Protein AF-A0AAV7SJP1-F1 (afdb_monomer)

pLDDT: mean 71.43, std 23.19, range [24.27, 97.25]

Radius of gyration: 28.04 Å; Cα contacts (8 Å, |Δi|>4): 305; chains: 1; bounding box: 81×83×85 Å

Sequence (397 aa):
MGLTAELQFLFINEAGHFSQYRSAHERLCFTGKPVKRLQSFDGLTQQQILTRVEWFVAEMKKHDVIDEKANMDCQSIALRNVDHVLKFLWKLIEHDIWFTWESSCQLQDTDADVVCSVPFQWTPEVKPTLKENAPAPRSALSMMASLEELENLSSPLSSVTLPTETQPSNLNDLHPFPGHELSKTYNKKIPKGGWRCYPSSEKCIIDLINGLLKVSCKDQKLKVKTLQDLMDSCVMCSVVNAFLPKTFPLEVLLNDRWTINMALKTLEALLRVSTSFSSDDLVKAEPQALCAYVCFIFMAGYKYKQSRTVAESMKKLHLEIEEITFRLKTFSSEKLDTNQFAEKNSLQQRLMEVVNGKNANTWQAVIKREFRSFRRNASCLTVCRQREQTLTQSSAG

Nearest PDB structures (foldseek):
  1wdz-assembly1_A  TM=2.301E-01  e=2.228E+00  Homo sapiens
  5c5b-assembly2_D  TM=3.553E-01  e=8.382E+00  Homo sapiens
  2z0o-assembly1_A-2  TM=2.801E-01  e=5.887E+00  Homo sapiens

Mean predicted aligned error: 14.32 Å

Foldseek 3Di:
DVLLVVVCCVVVVVLQPVAPDPDDAQDPLQALDRPPLSHHPPPDDLVSLLVNLVVVVVVCCVLVLDPPPDDQDSSCVSVVPSVSVVVVVLSNLQLLLLLLLLCLLQLLDPDLCSLQVDQLGFHDPPPPPPPPPDPPPPPPVVVVVPPVPPPDDDDDDDDDDDPPDDDDDDPPPSDSGVCNVVSCVRDVVDDPPPDVPDDGLQVSLQSSLCSLLVSQPVPDPDHDPGLLCLLFLLSLVSLLCSLVPPPDDSVPDDSDQVSSQVSVVSLCVLLLADDPDGSVCSVVPDSSSSSSVSSVSSSSSSLSSSLVSLVVVVVVLVVLLVVLVVLLVVDDPPDDDPVRVVVNVVSVVVNCCSVVPPSVVSSVVSNVVSVVVSVVVSVVNVVSVVVVVVVVVVVVD

Solvent-accessible surface area (backbone atoms only — not comparable to full-atom values): 23793 Å² total; per-residue (Å²): 131,60,69,64,52,54,56,45,46,56,54,54,48,53,70,54,53,71,64,76,70,93,84,71,80,61,48,44,62,85,70,44,46,59,50,86,79,71,66,64,73,77,94,58,53,72,67,58,44,26,55,42,42,45,52,49,53,50,54,36,27,76,68,66,57,35,61,77,83,58,87,72,62,37,62,46,37,54,70,62,35,62,69,52,42,50,56,54,52,46,44,55,46,45,48,53,37,52,52,51,44,48,47,34,53,36,56,62,46,88,51,64,67,57,31,54,72,56,76,92,53,77,45,45,80,71,73,78,74,74,76,70,78,73,77,73,86,76,60,84,78,67,75,71,76,73,72,81,76,75,83,80,82,85,87,83,89,83,81,94,72,80,88,73,78,80,74,83,82,67,92,83,72,75,66,93,46,67,60,45,77,62,31,46,75,58,24,78,81,65,54,90,73,52,77,88,53,55,75,57,55,63,58,38,48,42,50,49,50,40,52,42,32,58,65,55,34,78,88,50,92,68,74,61,89,52,82,70,48,60,75,36,20,63,52,40,35,36,57,47,25,53,66,41,70,85,73,57,66,73,92,78,61,62,83,42,64,65,48,34,37,49,35,50,51,50,49,25,62,72,68,56,47,89,71,92,76,43,51,72,45,66,76,69,50,53,71,66,59,50,41,51,54,50,40,52,52,49,54,54,40,44,47,48,45,43,52,49,48,50,53,53,51,50,52,52,52,50,52,50,52,51,50,49,52,50,54,59,64,67,59,64,94,73,80,70,51,75,68,55,49,52,50,49,51,52,48,51,50,49,49,50,47,61,68,69,28,72,59,54,61,52,51,50,52,49,47,64,54,45,57,59,50,55,56,50,58,42,48,55,60,56,52,54,51,61,51,50,56,51,51,60,58,56,76,74,107

Structure (mmCIF, N/CA/C/O backbone):
data_AF-A0AAV7SJP1-F1
#
_entry.id   AF-A0AAV7SJP1-F1
#
loop_
_atom_site.group_PDB
_atom_site.id
_atom_site.type_symbol
_atom_site.label_atom_id
_atom_site.label_alt_id
_atom_site.label_comp_id
_atom_site.label_asym_id
_atom_site.label_entity_id
_atom_site.label_seq_id
_atom_site.pdbx_PDB_ins_code
_atom_site.Cartn_x
_atom_site.Cartn_y
_atom_site.Cartn_z
_atom_site.occupancy
_atom_site.B_iso_or_equiv
_atom_site.auth_seq_id
_atom_site.auth_comp_id
_atom_site.auth_asym_id
_atom_site.auth_atom_id
_atom_site.pdbx_PDB_model_num
ATOM 1 N N . MET A 1 1 ? 0.779 -9.659 -25.448 1.00 26.27 1 MET A N 1
ATOM 2 C CA . MET A 1 1 ? 1.439 -8.358 -25.700 1.00 26.27 1 MET A CA 1
ATOM 3 C C . MET A 1 1 ? 0.519 -7.145 -25.452 1.00 26.27 1 MET A C 1
ATOM 5 O O . MET A 1 1 ? 0.862 -6.064 -25.899 1.00 26.27 1 MET A O 1
ATOM 9 N N . GLY A 1 2 ? -0.619 -7.277 -24.743 1.00 24.27 2 GLY A N 1
ATOM 10 C CA . GLY A 1 2 ? -1.554 -6.158 -24.488 1.00 24.27 2 GLY A CA 1
ATOM 11 C C . GLY A 1 2 ? -1.365 -5.430 -23.144 1.00 24.27 2 GLY A C 1
ATOM 12 O O . GLY A 1 2 ? -1.507 -4.218 -23.086 1.00 24.27 2 GLY A O 1
ATOM 13 N N . LEU A 1 3 ? -0.946 -6.137 -22.085 1.00 28.81 3 LEU A N 1
ATOM 14 C CA . LEU A 1 3 ? -0.721 -5.574 -20.738 1.00 28.81 3 LEU A CA 1
ATOM 15 C C . LEU A 1 3 ? 0.413 -4.546 -20.665 1.00 28.81 3 LEU A C 1
ATOM 17 O O . LEU A 1 3 ? 0.334 -3.581 -19.910 1.00 28.81 3 LEU A O 1
ATOM 21 N N . THR A 1 4 ? 1.476 -4.750 -21.448 1.00 33.91 4 THR A N 1
ATOM 22 C CA . THR A 1 4 ? 2.575 -3.789 -21.559 1.00 33.91 4 THR A CA 1
ATOM 23 C C . THR A 1 4 ? 2.102 -2.505 -22.217 1.00 33.91 4 THR A C 1
ATOM 25 O O . THR A 1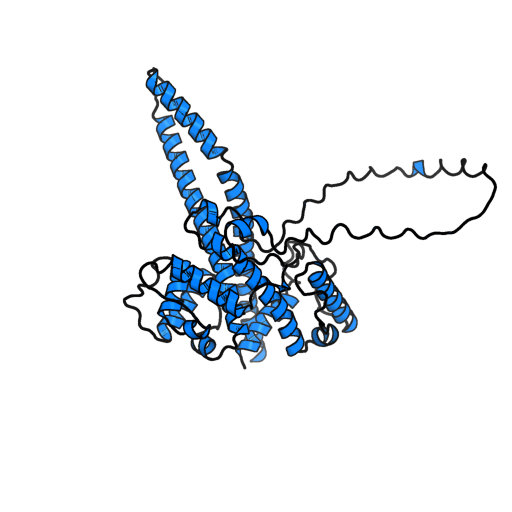 4 ? 2.509 -1.449 -21.762 1.00 33.91 4 THR A O 1
ATOM 28 N N . ALA A 1 5 ? 1.197 -2.575 -23.198 1.00 27.25 5 ALA A N 1
ATOM 29 C CA . ALA A 1 5 ? 0.640 -1.401 -23.857 1.00 27.25 5 ALA A CA 1
ATOM 30 C C . ALA A 1 5 ? -0.307 -0.613 -22.939 1.00 27.25 5 ALA A C 1
ATOM 32 O O . ALA A 1 5 ? -0.216 0.602 -22.940 1.00 27.25 5 ALA A O 1
ATOM 33 N N . GLU A 1 6 ? -1.143 -1.249 -22.110 1.00 30.42 6 GLU A N 1
ATOM 34 C CA . GLU A 1 6 ? -2.040 -0.541 -21.171 1.00 30.42 6 GLU A CA 1
ATOM 35 C C . GLU A 1 6 ? -1.302 0.062 -19.961 1.00 30.42 6 GLU A C 1
ATOM 37 O O . GLU A 1 6 ? -1.611 1.181 -19.554 1.00 30.42 6 GLU A O 1
ATOM 42 N N . LEU A 1 7 ? -0.274 -0.611 -19.425 1.00 33.22 7 LEU A N 1
ATOM 43 C CA . LEU A 1 7 ? 0.612 -0.024 -18.405 1.00 33.22 7 LEU A CA 1
ATOM 44 C C . LEU A 1 7 ? 1.520 1.068 -18.998 1.00 33.22 7 LEU A C 1
ATOM 46 O O . LEU A 1 7 ? 1.759 2.084 -18.346 1.00 33.22 7 LEU A O 1
ATOM 50 N N . GLN A 1 8 ? 1.967 0.908 -20.250 1.00 34.75 8 GLN A N 1
ATOM 51 C CA . GLN A 1 8 ? 2.615 1.975 -21.021 1.00 34.75 8 GLN A CA 1
ATOM 52 C C . GLN A 1 8 ? 1.649 3.130 -21.286 1.00 34.75 8 GLN A C 1
ATOM 54 O O . GLN A 1 8 ? 2.067 4.273 -21.191 1.00 34.75 8 GLN A O 1
ATOM 59 N N . PHE A 1 9 ? 0.368 2.884 -21.567 1.00 32.47 9 PHE A N 1
ATOM 60 C CA . PHE A 1 9 ? -0.613 3.935 -21.842 1.00 32.47 9 PHE A CA 1
ATOM 61 C C . PHE A 1 9 ? -0.965 4.702 -20.568 1.00 32.47 9 PHE A C 1
ATOM 63 O O . PHE A 1 9 ? -0.965 5.928 -20.595 1.00 32.47 9 PHE A O 1
ATOM 70 N N . LEU A 1 10 ? -1.162 4.015 -19.437 1.00 35.25 10 LEU A N 1
ATOM 71 C CA . LEU A 1 10 ? -1.384 4.656 -18.139 1.00 35.25 10 LEU A CA 1
ATOM 72 C C . LEU A 1 10 ? -0.184 5.517 -17.724 1.00 35.25 10 LEU A C 1
ATOM 74 O O . LEU A 1 10 ? -0.383 6.672 -17.379 1.00 35.25 10 LEU A O 1
ATOM 78 N N . PHE A 1 11 ? 1.060 5.042 -17.848 1.00 34.88 11 PHE A N 1
ATOM 79 C CA . PHE A 1 11 ? 2.228 5.827 -17.416 1.00 34.88 11 PHE A CA 1
ATOM 80 C C . PHE A 1 11 ? 2.730 6.861 -18.444 1.00 34.88 11 PHE A C 1
ATOM 82 O O . PHE A 1 11 ? 3.151 7.950 -18.053 1.00 34.88 11 PHE A O 1
ATOM 89 N N . ILE A 1 12 ? 2.687 6.572 -19.752 1.00 33.09 12 ILE A N 1
ATOM 90 C CA . ILE A 1 12 ? 3.191 7.472 -20.809 1.00 33.09 12 ILE A CA 1
ATOM 91 C C . ILE A 1 12 ? 2.162 8.562 -21.146 1.00 33.09 12 ILE A C 1
ATOM 93 O O . ILE A 1 12 ? 2.562 9.713 -21.335 1.00 33.09 12 ILE A O 1
ATOM 97 N N . ASN A 1 13 ? 0.850 8.272 -21.139 1.00 30.48 13 ASN A N 1
ATOM 98 C CA . ASN A 1 13 ? -0.153 9.335 -21.285 1.00 30.48 13 ASN A CA 1
ATOM 99 C C . ASN A 1 13 ? -0.368 10.128 -19.996 1.00 30.48 13 ASN A C 1
ATOM 101 O O . ASN A 1 13 ? -0.646 11.321 -20.099 1.00 30.48 13 ASN A O 1
ATOM 105 N N . GLU A 1 14 ? -0.172 9.562 -18.798 1.00 35.16 14 GLU A N 1
ATOM 106 C CA . GLU A 1 14 ? -0.164 10.387 -17.580 1.00 35.16 14 GLU A CA 1
ATOM 107 C C . GLU A 1 14 ? 1.066 11.302 -17.516 1.00 35.16 14 GLU A C 1
ATOM 109 O O . GLU A 1 14 ? 0.921 12.460 -17.130 1.00 35.16 14 GLU A O 1
ATOM 114 N N . ALA A 1 15 ? 2.241 10.871 -17.995 1.00 33.97 15 ALA A N 1
ATOM 115 C CA . ALA A 1 15 ? 3.420 11.739 -18.093 1.00 33.97 15 ALA A CA 1
ATOM 116 C C . ALA A 1 15 ? 3.268 12.861 -19.147 1.00 33.97 15 ALA A C 1
ATOM 118 O O . ALA A 1 15 ? 3.788 13.961 -18.950 1.00 33.97 15 ALA A O 1
ATOM 119 N N . GLY A 1 16 ? 2.528 12.618 -20.238 1.00 29.33 16 GLY A N 1
ATOM 120 C CA . GLY A 1 16 ? 2.232 13.614 -21.278 1.00 29.33 16 GLY A CA 1
ATOM 121 C C . GLY A 1 16 ? 1.055 14.553 -20.962 1.00 29.33 16 GLY A C 1
ATOM 122 O O . GLY A 1 16 ? 1.067 15.717 -21.361 1.00 29.33 16 GLY A O 1
ATOM 123 N N . HIS A 1 17 ? 0.052 14.104 -20.200 1.00 32.69 17 HIS A N 1
ATOM 124 C CA . HIS A 1 17 ? -1.184 14.862 -19.948 1.00 32.69 17 HIS A CA 1
ATOM 125 C C . HIS A 1 17 ? -1.269 15.572 -18.586 1.00 32.69 17 HIS A C 1
ATOM 127 O O . HIS A 1 17 ? -2.316 16.137 -18.255 1.00 32.69 17 HIS A O 1
ATOM 133 N N . PHE A 1 18 ? -0.149 15.728 -17.871 1.00 33.25 18 PHE A N 1
ATOM 134 C CA . PHE A 1 18 ? -0.016 16.762 -16.827 1.00 33.25 18 PHE A CA 1
ATOM 135 C C . PHE A 1 18 ? -0.221 18.200 -17.360 1.00 33.25 18 PHE A C 1
ATOM 137 O O . PHE A 1 18 ? -0.396 19.135 -16.580 1.00 33.25 18 PHE A O 1
ATOM 144 N N . SER A 1 19 ? -0.272 18.389 -18.684 1.00 30.84 19 SER A N 1
ATOM 145 C CA . SER A 1 19 ? -0.428 19.685 -19.351 1.00 30.84 19 SER A CA 1
ATOM 146 C C . SER A 1 19 ? -1.825 20.332 -19.275 1.00 30.84 19 SER A C 1
ATOM 148 O O . SER A 1 19 ? -1.916 21.529 -19.556 1.00 30.84 19 SER A O 1
ATOM 150 N N . GLN A 1 20 ? -2.919 19.618 -18.971 1.00 26.88 20 GLN A N 1
ATOM 151 C CA . GLN A 1 20 ? -4.277 20.173 -19.187 1.00 26.88 20 GLN A CA 1
ATOM 152 C C . GLN A 1 20 ? -5.169 20.372 -17.953 1.00 26.88 20 GLN A C 1
ATOM 154 O O . GLN A 1 20 ? -6.269 20.901 -18.096 1.00 26.88 20 GLN A O 1
ATOM 159 N N . TYR A 1 21 ? -4.687 20.120 -16.734 1.00 28.61 21 TYR A N 1
ATOM 160 C CA . TYR A 1 21 ? -5.424 20.484 -15.515 1.00 28.61 21 TYR A CA 1
ATOM 161 C C . TYR A 1 21 ? -4.834 21.733 -14.847 1.00 28.61 21 TYR A C 1
ATOM 163 O O . TYR A 1 21 ? -4.114 21.683 -13.849 1.00 28.61 21 TYR A O 1
ATOM 171 N N . ARG A 1 22 ? -5.188 22.896 -15.416 1.00 31.89 22 ARG A N 1
ATOM 172 C CA . ARG A 1 22 ? -5.013 24.230 -14.816 1.00 31.89 22 ARG A CA 1
ATOM 173 C C . ARG A 1 22 ? -5.853 24.362 -13.534 1.00 31.89 22 ARG A C 1
ATOM 175 O O . ARG A 1 22 ? -6.931 24.933 -13.578 1.00 31.89 22 ARG A O 1
ATOM 182 N N . SER A 1 23 ? -5.363 23.870 -12.397 1.00 27.94 23 SER A N 1
ATOM 183 C CA . SER A 1 23 ? -5.472 24.552 -11.089 1.00 27.94 23 SER A CA 1
ATOM 184 C C . SER A 1 23 ? -4.851 23.705 -9.969 1.00 27.94 23 SER A C 1
ATOM 186 O O . SER A 1 23 ? -5.553 23.085 -9.171 1.00 27.94 23 SER A O 1
ATOM 188 N N . ALA A 1 24 ? -3.521 23.659 -9.935 1.00 25.61 24 ALA A N 1
ATOM 189 C CA . ALA A 1 24 ? -2.661 23.550 -8.748 1.00 25.61 24 ALA A CA 1
ATOM 190 C C . ALA A 1 24 ? -1.268 23.144 -9.245 1.00 25.61 24 ALA A C 1
ATOM 192 O O . ALA A 1 24 ? -1.011 21.966 -9.446 1.00 25.61 24 ALA A O 1
ATOM 193 N N . HIS A 1 25 ? -0.416 24.141 -9.487 1.00 31.02 25 HIS A N 1
ATOM 194 C CA . HIS A 1 25 ? 1.004 24.041 -9.841 1.00 31.02 25 HIS A CA 1
ATOM 195 C C . HIS A 1 25 ? 1.667 22.660 -9.639 1.00 31.02 25 HIS A C 1
ATOM 197 O O . HIS A 1 25 ? 2.037 22.314 -8.519 1.00 31.02 25 HIS A O 1
ATOM 203 N N . GLU A 1 26 ? 1.812 21.922 -10.745 1.00 37.09 26 GLU A N 1
ATOM 204 C CA . GLU A 1 26 ? 3.002 21.196 -11.242 1.00 37.09 26 GLU A CA 1
ATOM 205 C C . GLU A 1 26 ? 3.948 20.505 -10.245 1.00 37.09 26 GLU A C 1
ATOM 207 O O . GLU A 1 26 ? 5.134 20.392 -10.531 1.00 37.09 26 GLU A O 1
ATOM 212 N N . ARG A 1 27 ? 3.504 20.019 -9.083 1.00 37.34 27 ARG A N 1
ATOM 213 C CA . ARG A 1 27 ? 4.387 19.225 -8.212 1.00 37.34 27 ARG A CA 1
ATOM 214 C C . ARG A 1 27 ? 4.672 17.882 -8.866 1.00 37.34 27 ARG A C 1
ATOM 216 O O . ARG A 1 27 ? 3.753 17.088 -9.053 1.00 37.34 27 ARG A O 1
ATOM 223 N N . LEU A 1 28 ? 5.946 17.594 -9.117 1.00 44.62 28 LEU A N 1
ATOM 224 C CA . LEU A 1 28 ? 6.365 16.209 -9.271 1.00 44.62 28 LEU A CA 1
ATOM 225 C C . LEU A 1 28 ? 6.094 15.502 -7.945 1.00 44.62 28 LEU A C 1
ATOM 227 O O . LEU A 1 28 ? 6.590 15.923 -6.897 1.00 44.62 28 LEU A O 1
ATOM 231 N N . CYS A 1 29 ? 5.251 14.469 -7.988 1.00 53.25 29 CYS A N 1
ATOM 232 C CA . CYS A 1 29 ? 4.736 13.789 -6.796 1.00 53.25 29 CYS A CA 1
ATOM 233 C C . CYS A 1 29 ? 5.872 13.301 -5.876 1.00 53.25 29 CYS A C 1
ATOM 235 O O . CYS A 1 29 ? 5.741 13.389 -4.655 1.00 53.25 29 CYS A O 1
ATOM 237 N N . PHE A 1 30 ? 6.998 12.906 -6.487 1.00 58.00 30 PHE A N 1
ATOM 238 C CA . PHE A 1 30 ? 8.219 12.406 -5.851 1.00 58.00 30 PHE A CA 1
ATOM 239 C C . PHE A 1 30 ? 9.042 13.462 -5.100 1.00 58.00 30 PHE A C 1
ATOM 241 O O . PHE A 1 30 ? 9.697 13.132 -4.122 1.00 58.00 30 PHE A O 1
ATOM 248 N N . THR A 1 31 ? 9.007 14.735 -5.507 1.00 59.25 31 THR A N 1
ATOM 249 C CA . THR A 1 31 ? 9.856 15.784 -4.898 1.00 59.25 31 THR A CA 1
ATOM 250 C C . THR A 1 31 ? 9.056 16.824 -4.124 1.00 59.25 31 THR A C 1
ATOM 252 O O . THR A 1 31 ? 9.613 17.635 -3.383 1.00 59.25 31 THR A O 1
ATOM 255 N N . GLY A 1 32 ? 7.734 16.860 -4.322 1.00 57.50 32 GLY A N 1
ATOM 256 C CA . GLY A 1 32 ? 6.833 17.830 -3.703 1.00 57.50 32 GLY A CA 1
ATOM 257 C C . GLY A 1 32 ? 7.043 19.278 -4.109 1.00 57.50 32 GLY A C 1
ATOM 258 O O . GLY A 1 32 ? 6.307 20.156 -3.648 1.00 57.50 32 GLY A O 1
ATOM 259 N N . LYS A 1 33 ? 7.987 19.530 -5.014 1.00 63.09 33 LYS A N 1
ATOM 260 C CA . LYS A 1 33 ? 8.288 20.845 -5.560 1.00 63.09 33 LYS A CA 1
ATOM 261 C C . LYS A 1 33 ? 7.752 20.939 -6.979 1.00 63.09 33 LYS A C 1
ATOM 263 O O . LYS A 1 33 ? 7.875 19.983 -7.749 1.00 63.09 33 LYS A O 1
ATOM 268 N N . PRO A 1 34 ? 7.155 22.084 -7.346 1.00 60.12 34 PRO A N 1
ATOM 269 C CA . PRO A 1 34 ? 6.797 22.298 -8.722 1.00 60.12 34 PRO A CA 1
ATOM 270 C C . PRO A 1 34 ? 8.052 22.473 -9.566 1.00 60.12 34 PRO A C 1
ATOM 272 O O . PRO A 1 34 ? 8.818 23.417 -9.349 1.00 60.12 34 PRO A O 1
ATOM 275 N N . VAL A 1 35 ? 8.272 21.579 -10.527 1.00 64.94 35 VAL A N 1
ATOM 276 C CA . VAL A 1 35 ? 9.408 21.713 -11.441 1.00 64.94 35 VAL A CA 1
ATOM 277 C C . VAL A 1 35 ? 8.958 22.566 -12.610 1.00 64.94 35 VAL A C 1
ATOM 279 O O . VAL A 1 35 ? 8.538 22.067 -13.646 1.00 64.94 35 VAL A O 1
ATOM 282 N N . LYS A 1 36 ? 9.085 23.887 -12.438 1.00 65.12 36 LYS A N 1
ATOM 283 C CA . LYS A 1 36 ? 8.695 24.913 -13.427 1.00 65.12 36 LYS A CA 1
ATOM 284 C C . LYS A 1 36 ? 9.274 24.682 -14.834 1.00 65.12 36 LYS A C 1
ATOM 286 O O . LYS A 1 36 ? 8.809 25.285 -15.793 1.00 65.12 36 LYS A O 1
ATOM 291 N N . ARG A 1 37 ? 10.327 23.862 -14.945 1.00 65.94 37 ARG A N 1
ATOM 292 C CA . ARG A 1 37 ? 11.038 23.531 -16.188 1.00 65.94 37 ARG A CA 1
ATOM 293 C C . ARG A 1 37 ? 10.456 22.322 -16.941 1.00 65.94 37 ARG A C 1
ATOM 295 O O . ARG A 1 37 ? 10.813 22.123 -18.097 1.00 65.94 37 ARG A O 1
ATOM 302 N N . LEU A 1 38 ? 9.571 21.537 -16.321 1.00 64.12 38 LEU A N 1
ATOM 303 C CA . LEU A 1 38 ? 8.957 20.330 -16.893 1.00 64.12 38 LEU A CA 1
ATOM 304 C C . LEU A 1 38 ? 7.509 20.600 -17.319 1.00 64.12 38 LEU A C 1
ATOM 306 O O . LEU A 1 38 ? 6.565 20.029 -16.784 1.00 64.12 38 LEU A O 1
ATOM 310 N N . GLN A 1 39 ? 7.346 21.516 -18.274 1.00 68.19 39 GLN A N 1
ATOM 311 C CA . GLN A 1 39 ? 6.055 21.796 -18.915 1.00 68.19 39 GLN A CA 1
ATOM 312 C C . GLN A 1 39 ? 5.731 20.751 -20.006 1.00 68.19 39 GLN A C 1
ATOM 314 O O . GLN A 1 39 ? 6.494 19.802 -20.202 1.00 68.19 39 GLN A O 1
ATOM 319 N N . SER A 1 40 ? 4.629 20.938 -20.748 1.00 70.44 40 SER A N 1
ATOM 320 C CA . SER A 1 40 ? 4.200 20.042 -21.841 1.00 70.44 40 SER A CA 1
ATOM 321 C C . SER A 1 40 ? 5.312 19.739 -22.850 1.00 70.44 40 SER A C 1
ATOM 323 O O . SER A 1 40 ? 6.033 20.650 -23.263 1.00 70.44 40 SER A O 1
ATOM 325 N N . PHE A 1 41 ? 5.414 18.474 -23.266 1.00 71.69 41 PHE A N 1
ATOM 326 C CA . PHE A 1 41 ? 6.315 18.013 -24.327 1.00 71.69 41 PHE A CA 1
ATOM 327 C C . PHE A 1 41 ? 5.788 18.301 -25.746 1.00 71.69 41 PHE A C 1
ATOM 329 O O . PHE A 1 41 ? 6.491 18.033 -26.722 1.00 71.69 41 PHE A O 1
ATOM 336 N N . ASP A 1 42 ? 4.579 18.854 -25.870 1.00 75.31 42 ASP A N 1
ATOM 337 C CA . ASP A 1 42 ? 3.938 19.130 -27.156 1.00 75.31 42 ASP A CA 1
ATOM 338 C C . ASP A 1 42 ? 4.658 20.240 -27.932 1.00 75.31 42 ASP A C 1
ATOM 340 O O . ASP A 1 42 ? 4.987 21.297 -27.390 1.00 75.31 42 ASP A O 1
ATOM 344 N N . GLY A 1 43 ? 4.881 20.006 -29.228 1.00 80.31 43 GLY A N 1
ATOM 345 C CA . GLY A 1 43 ? 5.497 20.981 -30.135 1.00 80.31 43 GLY A CA 1
ATOM 346 C C . GLY A 1 43 ? 6.987 21.246 -29.891 1.00 80.31 43 GLY A C 1
ATOM 347 O O . GLY A 1 43 ? 7.532 22.191 -30.458 1.00 80.31 43 GLY A O 1
ATOM 348 N N . LEU A 1 44 ? 7.651 20.441 -29.057 1.00 85.75 44 LEU A N 1
ATOM 349 C CA . LEU A 1 44 ? 9.078 20.583 -28.780 1.00 85.75 44 LEU A CA 1
ATOM 350 C C . LEU A 1 44 ? 9.951 19.893 -29.822 1.00 85.75 44 LEU A C 1
ATOM 352 O O . LEU A 1 44 ? 9.601 18.853 -30.378 1.00 85.75 44 LEU A O 1
ATOM 356 N N . THR A 1 45 ? 11.148 20.439 -30.015 1.00 90.88 45 THR A N 1
ATOM 357 C CA . THR A 1 45 ? 12.201 19.765 -30.776 1.00 90.88 45 THR A CA 1
ATOM 358 C C . THR A 1 45 ? 12.780 18.593 -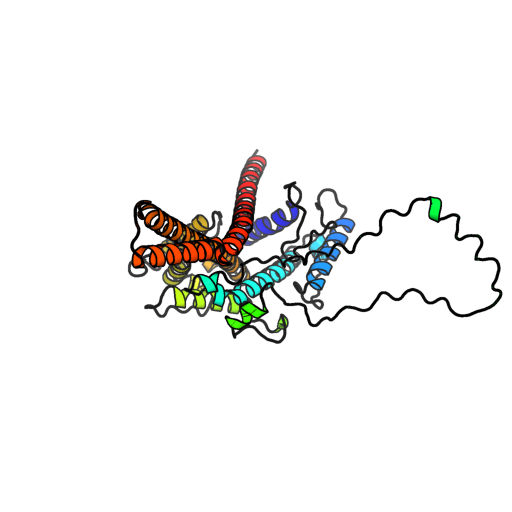29.982 1.00 90.88 45 THR A C 1
ATOM 360 O O . THR A 1 45 ? 12.748 18.578 -28.749 1.00 90.88 45 THR A O 1
ATOM 363 N N . GLN A 1 46 ? 13.393 17.626 -30.671 1.00 88.44 46 GLN A N 1
ATOM 364 C CA . GLN A 1 46 ? 14.006 16.465 -30.014 1.00 88.44 46 GLN A CA 1
ATOM 365 C C . GLN A 1 46 ? 15.072 16.863 -28.978 1.00 88.44 46 GLN A C 1
ATOM 367 O O . GLN A 1 46 ? 15.157 16.256 -27.912 1.00 88.44 46 GLN A O 1
ATOM 372 N N . GLN A 1 47 ? 15.834 17.928 -29.249 1.00 91.31 47 GLN A N 1
ATOM 373 C CA . GLN A 1 47 ? 16.831 18.454 -28.315 1.00 91.31 47 GLN A CA 1
ATOM 374 C C . GLN A 1 47 ? 16.183 19.020 -27.043 1.00 91.31 47 GLN A C 1
ATOM 376 O O . GLN A 1 47 ? 16.675 18.795 -25.943 1.00 91.31 47 GLN A O 1
ATOM 381 N N . GLN A 1 48 ? 15.050 19.717 -27.175 1.00 88.12 48 GLN A N 1
ATOM 382 C CA . GLN A 1 48 ? 14.302 20.240 -26.028 1.00 88.12 48 GLN A CA 1
ATOM 383 C C . GLN A 1 48 ? 13.696 19.114 -25.180 1.00 88.12 48 GLN A C 1
ATOM 385 O O . GLN A 1 48 ? 13.679 19.221 -23.954 1.00 88.12 48 GLN A O 1
ATOM 390 N N . ILE A 1 49 ? 13.225 18.033 -25.813 1.00 87.19 49 ILE A N 1
ATOM 391 C CA . ILE A 1 49 ? 12.744 16.833 -25.113 1.00 87.19 49 ILE A CA 1
ATOM 392 C C . ILE A 1 49 ? 13.892 16.196 -24.325 1.00 87.19 49 ILE A C 1
ATOM 394 O O . ILE A 1 49 ? 13.734 15.946 -23.132 1.00 87.19 49 ILE A O 1
ATOM 398 N N . LEU A 1 50 ? 15.055 16.002 -24.957 1.00 91.19 50 LEU A N 1
ATOM 399 C CA . LEU A 1 50 ? 16.246 15.452 -24.307 1.00 91.19 50 LEU A CA 1
ATOM 400 C C . LEU A 1 50 ? 16.653 16.265 -23.075 1.00 91.19 50 LEU A C 1
ATOM 402 O O . LEU A 1 50 ? 16.738 15.709 -21.983 1.00 91.19 50 LEU A O 1
ATOM 406 N N . THR A 1 51 ? 16.805 17.583 -23.215 1.00 88.38 51 THR A N 1
ATOM 407 C CA . THR A 1 51 ? 17.168 18.460 -22.092 1.00 88.38 51 THR A CA 1
ATOM 408 C C . THR A 1 51 ? 16.171 18.361 -20.934 1.00 88.38 51 THR A C 1
ATOM 410 O O . THR A 1 51 ? 16.561 18.377 -19.767 1.00 88.38 51 THR A O 1
ATOM 413 N N . ARG A 1 52 ? 14.870 18.217 -21.221 1.00 86.44 52 ARG A N 1
ATOM 414 C CA . ARG A 1 52 ? 13.856 18.029 -20.173 1.00 86.44 52 ARG A CA 1
ATOM 415 C C . ARG A 1 52 ? 13.974 16.674 -19.486 1.00 86.44 52 ARG A C 1
ATOM 417 O O . ARG A 1 52 ? 13.858 16.623 -18.264 1.00 86.44 52 ARG A O 1
ATOM 424 N N . VAL A 1 53 ? 14.226 15.603 -20.234 1.00 87.50 53 VAL A N 1
ATOM 425 C CA . VAL A 1 53 ? 14.476 14.271 -19.662 1.00 87.50 53 VAL A CA 1
ATOM 426 C C . VAL A 1 53 ? 15.718 14.298 -18.768 1.00 87.50 53 VAL A C 1
ATOM 428 O O . VAL A 1 53 ? 15.660 13.813 -17.643 1.00 87.50 53 VAL A O 1
ATOM 431 N N . GLU A 1 54 ? 16.807 14.930 -19.207 1.00 89.44 54 GLU A N 1
ATOM 432 C CA . GLU A 1 54 ? 18.031 15.083 -18.410 1.00 89.44 54 GLU A CA 1
ATOM 433 C C . GLU A 1 54 ? 17.779 15.842 -17.107 1.00 89.44 54 GLU A C 1
ATOM 435 O O . GLU A 1 54 ? 18.185 15.386 -16.038 1.00 89.44 54 GLU A O 1
ATOM 440 N N . TRP A 1 55 ? 17.061 16.968 -17.167 1.00 87.31 55 TRP A N 1
ATOM 441 C CA . TRP A 1 55 ? 16.675 17.710 -15.966 1.00 87.31 55 TRP A CA 1
ATOM 442 C C . TRP A 1 55 ? 15.803 16.881 -15.032 1.00 87.31 55 TRP A C 1
ATOM 444 O O . TRP A 1 55 ? 15.976 16.949 -13.816 1.00 87.31 55 TRP A O 1
ATOM 454 N N . PHE A 1 56 ? 14.880 16.097 -15.583 1.00 85.31 56 PHE A N 1
ATOM 455 C CA . PHE A 1 56 ? 14.016 15.242 -14.788 1.00 85.31 56 PHE A CA 1
ATOM 456 C C . PHE A 1 56 ? 14.808 14.148 -14.067 1.00 85.31 56 PHE A C 1
ATOM 458 O O . PHE A 1 56 ? 14.689 14.009 -12.851 1.00 85.31 56 PHE A O 1
ATOM 465 N N . VAL A 1 57 ? 15.672 13.427 -14.786 1.00 87.75 57 VAL A N 1
ATOM 466 C CA . VAL A 1 57 ? 16.542 12.388 -14.215 1.00 87.75 57 VAL A CA 1
ATOM 467 C C . VAL A 1 57 ? 17.489 12.981 -13.169 1.00 87.75 57 VAL A C 1
ATOM 469 O O . VAL A 1 57 ? 17.655 12.396 -12.101 1.00 87.75 57 VAL A O 1
ATOM 472 N N . ALA A 1 58 ? 18.076 14.152 -13.433 1.00 86.88 58 ALA A N 1
ATOM 473 C CA . ALA A 1 58 ? 18.944 14.840 -12.480 1.00 86.88 58 ALA A CA 1
ATOM 474 C C . ALA A 1 58 ? 18.198 15.226 -11.193 1.00 86.88 58 ALA A C 1
ATOM 476 O O . ALA A 1 58 ? 18.727 15.046 -10.098 1.00 86.88 58 ALA A O 1
ATOM 477 N N . GLU A 1 59 ? 16.956 15.702 -11.306 1.00 83.44 59 GLU A N 1
ATOM 478 C CA . GLU A 1 59 ? 16.135 16.042 -10.143 1.00 83.44 59 GLU A CA 1
ATOM 479 C C . GLU A 1 59 ? 15.755 14.795 -9.327 1.00 83.44 59 GLU A C 1
ATOM 481 O O . GLU A 1 59 ? 15.765 14.856 -8.097 1.00 83.44 59 GLU A O 1
ATOM 486 N N . MET A 1 60 ? 15.468 13.663 -9.985 1.00 84.12 60 MET A N 1
ATOM 487 C CA . MET A 1 60 ? 15.221 12.383 -9.304 1.00 84.12 60 MET A CA 1
ATOM 488 C C . MET A 1 60 ? 16.468 11.885 -8.565 1.00 84.12 60 MET A C 1
ATOM 490 O O . MET A 1 60 ? 16.361 11.458 -7.419 1.00 84.12 60 MET A O 1
ATOM 494 N N . LYS A 1 61 ? 17.652 11.990 -9.185 1.00 86.94 61 LYS A N 1
ATOM 495 C CA . LYS A 1 61 ? 18.931 11.642 -8.544 1.00 86.94 61 LYS A CA 1
ATOM 496 C C . LYS A 1 61 ? 19.223 12.516 -7.330 1.00 86.94 61 LYS A C 1
ATOM 498 O O . LYS A 1 61 ? 19.574 12.010 -6.277 1.00 86.94 61 LYS A O 1
ATOM 503 N N . LYS A 1 62 ? 18.998 13.824 -7.452 1.00 83.88 62 LYS A N 1
ATOM 504 C CA . LYS A 1 62 ? 19.198 14.798 -6.370 1.00 83.88 62 LYS A CA 1
ATOM 505 C C . LYS A 1 62 ? 18.340 14.529 -5.127 1.00 83.88 62 LYS A C 1
ATOM 507 O O . LYS A 1 62 ? 18.704 14.959 -4.038 1.00 83.88 62 LYS A O 1
ATOM 512 N N . HIS A 1 63 ? 17.181 13.896 -5.294 1.00 76.75 63 HIS A N 1
ATOM 513 C CA . HIS A 1 63 ? 16.278 13.547 -4.192 1.00 76.75 63 HIS A CA 1
ATOM 514 C C . HIS A 1 63 ? 16.400 12.072 -3.783 1.00 76.75 63 HIS A C 1
ATOM 516 O O . HIS A 1 63 ? 15.499 11.566 -3.124 1.00 76.75 63 HIS A O 1
ATOM 522 N N . ASP A 1 64 ? 17.470 11.385 -4.200 1.00 77.50 64 ASP A N 1
ATOM 523 C CA . ASP A 1 64 ? 17.727 9.964 -3.941 1.00 77.50 64 ASP A CA 1
ATOM 524 C C . ASP A 1 64 ? 16.606 9.004 -4.389 1.00 77.50 64 ASP A C 1
ATOM 526 O O . ASP A 1 64 ? 16.566 7.847 -3.975 1.00 77.50 64 ASP A O 1
ATOM 530 N N . VAL A 1 65 ? 15.726 9.443 -5.299 1.00 79.19 65 VAL A N 1
ATOM 531 C CA . VAL A 1 65 ? 14.690 8.582 -5.898 1.00 79.19 65 VAL A CA 1
ATOM 532 C C . VAL A 1 65 ? 15.333 7.554 -6.828 1.00 79.19 65 VAL A C 1
ATOM 534 O O . VAL A 1 65 ? 14.900 6.408 -6.933 1.00 79.19 65 VAL A O 1
ATOM 537 N N . ILE A 1 66 ? 16.395 7.977 -7.514 1.00 83.62 66 ILE A N 1
ATOM 538 C CA . ILE A 1 66 ? 17.234 7.139 -8.367 1.00 83.62 66 ILE A CA 1
ATOM 539 C C . ILE A 1 66 ? 18.665 7.268 -7.861 1.00 83.62 66 ILE A C 1
ATOM 541 O O . ILE A 1 66 ? 19.130 8.375 -7.618 1.00 83.62 66 ILE A O 1
ATOM 545 N N . ASP A 1 67 ? 19.382 6.149 -7.756 1.00 82.69 67 ASP A N 1
ATOM 546 C CA . ASP A 1 67 ? 20.795 6.158 -7.371 1.00 82.69 67 ASP A CA 1
ATOM 547 C C . ASP A 1 67 ? 21.602 7.099 -8.286 1.00 82.69 67 ASP A C 1
ATOM 549 O O . ASP A 1 67 ? 21.525 7.002 -9.517 1.00 82.69 67 ASP A O 1
ATOM 553 N N . GLU A 1 68 ? 22.414 7.983 -7.702 1.00 82.81 68 GLU A N 1
ATOM 554 C CA . GLU A 1 68 ? 23.302 8.887 -8.440 1.00 82.81 68 GLU A CA 1
ATOM 555 C C . GLU A 1 68 ? 24.154 8.139 -9.477 1.00 82.81 68 GLU A C 1
ATOM 557 O O . GLU A 1 68 ? 24.349 8.617 -10.602 1.00 82.81 68 GLU A O 1
ATOM 562 N N . LYS A 1 69 ? 24.592 6.920 -9.126 1.00 84.56 69 LYS A N 1
ATOM 563 C CA . LYS A 1 69 ? 25.427 6.052 -9.966 1.00 84.56 69 LYS A CA 1
ATOM 564 C C . LYS A 1 69 ? 24.646 5.282 -11.029 1.00 84.56 69 LYS A C 1
ATOM 566 O O . LYS A 1 69 ? 25.265 4.643 -11.879 1.00 84.56 69 LYS A O 1
ATOM 571 N N . ALA A 1 70 ? 23.313 5.310 -11.009 1.00 85.31 70 ALA A N 1
ATOM 572 C CA . ALA A 1 70 ? 22.518 4.629 -12.021 1.00 85.31 70 ALA A CA 1
ATOM 573 C C . ALA A 1 70 ? 22.748 5.278 -13.393 1.00 85.31 70 ALA A C 1
ATOM 575 O O . ALA A 1 70 ? 22.512 6.478 -13.583 1.00 85.31 70 ALA A O 1
ATOM 576 N N . ASN A 1 71 ? 23.207 4.479 -14.355 1.00 87.12 71 ASN A N 1
ATOM 577 C CA . ASN A 1 71 ? 23.369 4.925 -15.731 1.00 87.12 71 ASN A CA 1
ATOM 578 C C . ASN A 1 71 ? 22.000 4.910 -16.426 1.00 87.12 71 ASN A C 1
ATOM 580 O O . ASN A 1 71 ? 21.483 3.845 -16.762 1.00 87.12 71 ASN A O 1
ATOM 584 N N . MET A 1 72 ? 21.396 6.089 -16.573 1.00 91.06 72 MET A N 1
ATOM 585 C CA . MET A 1 72 ? 20.133 6.283 -17.283 1.00 91.06 72 MET A CA 1
ATOM 586 C C . MET A 1 72 ? 20.435 6.936 -18.624 1.00 91.06 72 MET A C 1
ATOM 588 O O . MET A 1 72 ? 20.969 8.042 -18.673 1.00 91.06 72 MET A O 1
ATOM 592 N N . ASP A 1 73 ? 20.082 6.251 -19.706 1.00 92.44 73 ASP A N 1
ATOM 593 C CA . ASP A 1 73 ? 20.248 6.775 -21.057 1.00 92.44 73 ASP A CA 1
ATOM 594 C C . ASP A 1 73 ? 19.098 7.735 -21.392 1.00 92.44 73 ASP A C 1
ATOM 596 O O . ASP A 1 73 ? 18.045 7.344 -21.907 1.00 92.44 73 ASP A O 1
ATOM 600 N N . CYS A 1 74 ? 19.305 9.010 -21.060 1.00 91.94 74 CYS A N 1
ATOM 601 C CA . CYS A 1 74 ? 18.354 10.086 -21.320 1.00 91.94 74 CYS A CA 1
ATOM 602 C C . CYS A 1 74 ? 18.033 10.234 -22.814 1.00 91.94 74 CYS A C 1
ATOM 604 O O . CYS A 1 74 ? 16.911 10.608 -23.152 1.00 91.94 74 CYS A O 1
ATOM 606 N N . GLN A 1 75 ? 18.977 9.912 -23.706 1.00 93.75 75 GLN A N 1
ATOM 607 C CA . GLN A 1 75 ? 18.778 9.994 -25.151 1.00 93.75 75 GLN A CA 1
ATOM 608 C C . GLN A 1 75 ? 17.790 8.933 -25.626 1.00 93.75 75 GLN A C 1
ATOM 610 O O . GLN A 1 75 ? 16.812 9.265 -26.299 1.00 93.75 75 GLN A O 1
ATOM 615 N N . SER A 1 76 ? 17.985 7.679 -25.222 1.00 91.44 76 SER A N 1
ATOM 616 C CA . SER A 1 76 ? 17.055 6.595 -25.553 1.00 91.44 76 SER A CA 1
ATOM 617 C C . SER A 1 76 ? 15.670 6.814 -24.940 1.00 91.44 76 SER A C 1
ATOM 619 O O . SER A 1 76 ? 14.662 6.557 -25.600 1.00 91.44 76 SER A O 1
ATOM 621 N N . ILE A 1 77 ? 15.591 7.357 -23.719 1.00 89.25 77 ILE A N 1
ATOM 622 C CA . ILE A 1 77 ? 14.312 7.740 -23.094 1.00 89.25 77 ILE A CA 1
ATOM 623 C C . ILE A 1 77 ? 13.628 8.857 -23.897 1.00 89.25 77 ILE A C 1
ATOM 625 O O . ILE A 1 77 ? 12.439 8.757 -24.198 1.00 89.25 77 ILE A O 1
ATOM 629 N N . ALA A 1 78 ? 14.364 9.899 -24.297 1.00 88.88 78 ALA A N 1
ATOM 630 C CA . ALA A 1 78 ? 13.836 11.003 -25.101 1.00 88.88 78 ALA A CA 1
ATOM 631 C C . ALA A 1 78 ? 13.356 10.549 -26.489 1.00 88.88 78 ALA A C 1
ATOM 633 O O . ALA A 1 78 ? 12.402 11.109 -27.031 1.00 88.88 78 ALA A O 1
ATOM 634 N N . LEU A 1 79 ? 13.987 9.520 -27.057 1.00 89.44 79 LEU A N 1
ATOM 635 C CA . LEU A 1 79 ? 13.568 8.862 -28.298 1.00 89.44 79 LEU A CA 1
ATOM 636 C C . LEU A 1 79 ? 12.423 7.855 -28.094 1.00 89.44 79 LEU A C 1
ATOM 638 O O . LEU A 1 79 ? 12.027 7.184 -29.043 1.00 89.44 79 LEU A O 1
ATOM 642 N N . ARG A 1 80 ? 11.869 7.761 -26.877 1.00 87.25 80 ARG A N 1
ATOM 643 C CA . ARG A 1 80 ? 10.769 6.858 -26.502 1.00 87.25 80 ARG A CA 1
ATOM 644 C C . ARG A 1 80 ? 11.102 5.382 -26.727 1.00 87.25 80 ARG A C 1
ATOM 646 O O . ARG A 1 80 ? 10.216 4.583 -27.026 1.00 87.25 80 ARG A O 1
ATOM 653 N N . ASN A 1 81 ? 12.370 5.006 -26.565 1.00 91.12 81 ASN A N 1
ATOM 654 C CA . ASN A 1 81 ? 12.747 3.602 -26.563 1.00 91.12 81 ASN A CA 1
ATOM 655 C C . ASN A 1 81 ? 12.069 2.896 -25.377 1.00 91.12 81 ASN A C 1
ATOM 657 O O . ASN A 1 81 ? 12.280 3.261 -24.218 1.00 91.12 81 ASN A O 1
ATOM 661 N N . VAL A 1 82 ? 11.264 1.881 -25.687 1.00 86.81 82 VAL A N 1
ATOM 662 C CA . VAL A 1 82 ? 10.402 1.193 -24.722 1.00 86.81 82 VAL A CA 1
ATOM 663 C C . VAL A 1 82 ? 11.196 0.604 -23.559 1.00 86.81 82 VAL A C 1
ATOM 665 O O . VAL A 1 82 ? 10.830 0.827 -22.408 1.00 86.81 82 VAL A O 1
ATOM 668 N N . ASP A 1 83 ? 12.306 -0.079 -23.828 1.00 88.81 83 ASP A N 1
ATOM 669 C CA . ASP A 1 83 ? 13.086 -0.759 -22.790 1.00 88.81 83 ASP A CA 1
ATOM 670 C C . ASP A 1 83 ? 13.701 0.234 -21.806 1.00 88.81 83 ASP A C 1
ATOM 672 O O . ASP A 1 83 ? 13.729 0.005 -20.596 1.00 88.81 83 ASP A O 1
ATOM 676 N N . HIS A 1 84 ? 14.186 1.364 -22.316 1.00 88.56 84 HIS A N 1
ATOM 677 C CA . HIS A 1 84 ? 14.783 2.407 -21.490 1.00 88.56 84 HIS A CA 1
ATOM 678 C C . HIS A 1 84 ? 13.731 3.172 -20.679 1.00 88.56 84 HIS A C 1
ATOM 680 O O . HIS A 1 84 ? 13.961 3.456 -19.502 1.00 88.56 84 HIS A O 1
ATOM 686 N N . VAL A 1 85 ? 12.560 3.440 -21.265 1.00 86.44 85 VAL A N 1
ATOM 687 C CA . VAL A 1 85 ? 11.424 4.040 -20.550 1.00 86.44 85 VAL A CA 1
ATOM 688 C C . VAL A 1 85 ? 10.928 3.104 -19.447 1.00 86.44 85 VAL A C 1
ATOM 690 O O . VAL A 1 85 ? 10.772 3.543 -18.311 1.00 86.44 85 VAL A O 1
ATOM 693 N N . LEU A 1 86 ? 10.742 1.813 -19.737 1.00 85.62 86 LEU A N 1
ATOM 694 C CA . LEU A 1 86 ? 10.295 0.829 -18.749 1.00 85.62 86 LEU A CA 1
ATOM 695 C C . LEU A 1 86 ? 11.305 0.655 -17.610 1.00 85.62 86 LEU A C 1
ATOM 697 O O . LEU A 1 86 ? 10.904 0.637 -16.450 1.00 85.62 86 LEU A O 1
ATOM 701 N N . LYS A 1 87 ? 12.611 0.605 -17.905 1.00 88.62 87 LYS A N 1
ATOM 702 C CA . LYS A 1 87 ? 13.664 0.571 -16.872 1.00 88.62 87 LYS A CA 1
ATOM 703 C C . LYS A 1 87 ? 13.607 1.790 -15.955 1.00 88.62 87 LYS A C 1
ATOM 705 O O . LYS A 1 87 ? 13.759 1.650 -14.744 1.00 88.62 87 LYS A O 1
ATOM 710 N N . PHE A 1 88 ? 13.396 2.972 -16.527 1.00 87.00 88 PHE A N 1
ATOM 711 C CA . PHE A 1 88 ? 13.275 4.205 -15.761 1.00 87.00 88 PHE A CA 1
ATOM 712 C C . PHE A 1 88 ? 12.007 4.212 -14.892 1.00 87.00 88 PHE A C 1
ATOM 714 O O . PHE A 1 88 ? 12.094 4.463 -13.691 1.00 87.00 88 PHE A O 1
ATOM 721 N N . LEU A 1 89 ? 10.847 3.866 -15.461 1.00 87.31 89 LEU A N 1
ATOM 722 C CA . LEU A 1 89 ? 9.584 3.756 -14.723 1.00 87.31 89 LEU A CA 1
ATOM 723 C C . LEU A 1 89 ? 9.674 2.732 -13.592 1.00 87.31 89 LEU A C 1
ATOM 725 O O . LEU A 1 89 ? 9.204 2.993 -12.488 1.00 87.31 89 LEU A O 1
ATOM 729 N N . TRP A 1 90 ? 10.333 1.599 -13.839 1.00 89.00 90 TRP A N 1
ATOM 730 C CA . TRP A 1 90 ? 10.550 0.586 -12.818 1.00 89.00 90 TRP A CA 1
ATOM 731 C C . TRP A 1 90 ? 11.296 1.155 -11.610 1.00 89.00 90 TRP A C 1
ATOM 733 O O . TRP A 1 90 ? 10.870 0.910 -10.491 1.00 89.00 90 TRP A O 1
ATOM 743 N N . LYS A 1 91 ? 12.324 1.998 -11.797 1.00 87.88 91 LYS A N 1
ATOM 744 C CA . LYS A 1 91 ? 13.017 2.653 -10.669 1.00 87.88 91 LYS A CA 1
ATOM 745 C C . LYS A 1 91 ? 12.101 3.520 -9.811 1.00 87.88 91 LYS A C 1
ATOM 747 O O . LYS A 1 91 ? 12.238 3.510 -8.592 1.00 87.88 91 LYS A O 1
ATOM 752 N N . LEU A 1 92 ? 11.146 4.212 -10.426 1.00 86.94 92 LEU A N 1
ATOM 753 C CA . LEU A 1 92 ? 10.146 4.983 -9.686 1.00 86.94 92 LEU A CA 1
ATOM 754 C C . LEU A 1 92 ? 9.196 4.062 -8.902 1.00 86.94 92 LEU A C 1
ATOM 756 O O . LEU A 1 92 ? 8.896 4.327 -7.742 1.00 86.94 92 LEU A O 1
ATOM 760 N N . ILE A 1 93 ? 8.782 2.946 -9.507 1.00 87.06 93 ILE A N 1
ATOM 761 C CA . ILE A 1 93 ? 7.911 1.953 -8.864 1.00 87.06 93 ILE A CA 1
ATOM 762 C C . ILE A 1 93 ? 8.627 1.246 -7.703 1.00 87.06 93 ILE A C 1
ATOM 764 O O . ILE A 1 93 ? 8.025 1.047 -6.652 1.00 87.06 93 ILE A O 1
ATOM 768 N N . GLU A 1 94 ? 9.907 0.879 -7.846 1.00 89.81 94 GLU A N 1
ATOM 769 C CA . GLU A 1 94 ? 10.698 0.287 -6.752 1.00 89.81 94 GLU A CA 1
ATOM 770 C C . GLU A 1 94 ? 10.695 1.200 -5.524 1.00 89.81 94 GLU A C 1
ATOM 772 O O . GLU A 1 94 ? 10.508 0.745 -4.395 1.00 89.81 94 GLU A O 1
ATOM 777 N N . HIS A 1 95 ? 10.840 2.497 -5.768 1.00 86.62 95 HIS A N 1
ATOM 778 C CA . HIS A 1 95 ? 10.847 3.517 -4.740 1.00 86.62 95 HIS A CA 1
ATOM 779 C C . HIS A 1 95 ? 9.473 3.646 -4.039 1.00 86.62 95 HIS A C 1
ATOM 781 O O . HIS A 1 95 ? 9.421 3.687 -2.808 1.00 86.62 95 HIS A O 1
ATOM 787 N N . ASP A 1 96 ? 8.358 3.591 -4.779 1.00 87.06 96 ASP A N 1
ATOM 788 C CA . ASP A 1 96 ? 6.999 3.534 -4.202 1.00 87.06 96 ASP A CA 1
ATOM 789 C C . ASP A 1 96 ? 6.750 2.249 -3.384 1.00 87.06 96 ASP A C 1
ATOM 791 O O . ASP A 1 96 ? 6.088 2.273 -2.337 1.00 87.06 96 ASP A O 1
ATOM 795 N N . ILE A 1 97 ? 7.308 1.116 -3.823 1.00 91.56 97 ILE A N 1
ATOM 796 C CA . ILE A 1 97 ? 7.223 -0.162 -3.100 1.00 91.56 97 ILE A CA 1
ATOM 797 C C . ILE A 1 97 ? 7.938 -0.061 -1.756 1.00 91.56 97 ILE A C 1
ATOM 799 O O . ILE A 1 97 ? 7.385 -0.475 -0.734 1.00 91.56 97 ILE A O 1
ATOM 803 N N . TRP A 1 98 ? 9.148 0.496 -1.737 1.00 91.25 98 TRP A N 1
ATOM 804 C CA . TRP A 1 98 ? 9.916 0.674 -0.507 1.00 91.25 98 TRP A CA 1
ATOM 805 C C . TRP A 1 98 ? 9.210 1.593 0.482 1.00 91.25 98 TRP A C 1
ATOM 807 O O . TRP A 1 98 ? 9.096 1.236 1.653 1.00 91.25 98 TRP A O 1
ATOM 817 N N . PHE A 1 99 ? 8.651 2.703 0.004 1.00 89.19 99 PHE A N 1
ATOM 818 C CA . PHE A 1 99 ? 7.841 3.606 0.817 1.00 89.19 99 PHE A CA 1
ATOM 819 C C . PHE A 1 99 ? 6.665 2.894 1.478 1.00 89.19 99 PHE A C 1
ATOM 821 O O . PHE A 1 99 ? 6.472 2.936 2.693 1.00 89.19 99 PHE A O 1
ATOM 828 N N . THR A 1 100 ? 5.890 2.189 0.658 1.00 91.69 100 THR A N 1
ATOM 829 C CA . THR A 1 100 ? 4.700 1.468 1.106 1.00 91.69 100 THR A CA 1
ATOM 830 C C . THR A 1 100 ? 5.068 0.381 2.111 1.00 91.69 100 THR A C 1
ATOM 832 O O . THR A 1 100 ? 4.357 0.166 3.095 1.00 91.69 100 THR A O 1
ATOM 835 N N . TRP A 1 101 ? 6.195 -0.295 1.887 1.00 94.75 101 TRP A N 1
ATOM 836 C CA . TRP A 1 101 ? 6.728 -1.307 2.787 1.00 94.75 101 TRP A CA 1
ATOM 837 C C . TRP A 1 101 ? 7.199 -0.720 4.122 1.00 94.75 101 TRP A C 1
ATOM 839 O O . TRP A 1 101 ? 6.898 -1.303 5.164 1.00 94.75 101 TRP A O 1
ATOM 849 N N . GLU A 1 102 ? 7.866 0.435 4.137 1.00 92.12 102 GLU A N 1
ATOM 850 C CA . GLU A 1 102 ? 8.278 1.085 5.386 1.00 92.12 102 GLU A CA 1
ATOM 851 C C . GLU A 1 102 ? 7.087 1.420 6.278 1.00 92.12 102 GLU A C 1
ATOM 853 O O . GLU A 1 102 ? 7.053 1.010 7.442 1.00 92.12 102 GLU A O 1
ATOM 858 N N . SER A 1 103 ? 6.087 2.102 5.714 1.00 90.44 103 SER A N 1
ATOM 859 C CA . SER A 1 103 ? 4.897 2.538 6.449 1.00 90.44 103 SER A CA 1
ATOM 860 C C . SER A 1 103 ? 3.949 1.385 6.799 1.00 90.44 103 SER A C 1
ATOM 862 O O . SER A 1 103 ? 3.009 1.563 7.575 1.00 90.44 103 SER A O 1
ATOM 864 N N . SER A 1 104 ? 4.175 0.189 6.248 1.00 93.25 104 SER A N 1
ATOM 865 C CA . SER A 1 104 ? 3.243 -0.933 6.359 1.00 93.25 104 SER A CA 1
ATOM 866 C C . SER A 1 104 ? 2.940 -1.344 7.795 1.00 93.25 104 SER A C 1
ATOM 868 O O . SER A 1 104 ? 1.773 -1.520 8.117 1.00 93.25 104 SER A O 1
ATOM 870 N N . CYS A 1 105 ? 3.935 -1.456 8.682 1.00 91.88 105 CYS A N 1
ATOM 871 C CA . CYS A 1 105 ? 3.692 -1.912 10.055 1.00 91.88 105 CYS A CA 1
ATOM 872 C C . CYS A 1 105 ? 2.747 -0.975 10.817 1.00 91.88 105 CYS A C 1
ATOM 874 O O . CYS A 1 105 ? 1.856 -1.449 11.512 1.00 91.88 105 CYS A O 1
ATOM 876 N N . GLN A 1 106 ? 2.901 0.337 10.631 1.00 91.88 106 GLN A N 1
ATOM 877 C CA . GLN A 1 106 ? 2.008 1.338 11.210 1.00 91.88 106 GLN A CA 1
ATOM 878 C C . GLN A 1 106 ? 0.602 1.243 10.593 1.00 91.88 106 GLN A C 1
ATOM 880 O O . GLN A 1 106 ? -0.402 1.211 11.297 1.00 91.88 106 GLN A O 1
ATOM 885 N N . LEU A 1 107 ? 0.515 1.172 9.263 1.00 91.44 107 LEU A N 1
ATOM 886 C CA . LEU A 1 107 ? -0.762 1.189 8.540 1.00 91.44 107 LEU A CA 1
ATOM 887 C C . LEU A 1 107 ? -1.541 -0.122 8.677 1.00 91.44 107 LEU A C 1
ATOM 889 O O . LEU A 1 107 ? -2.764 -0.142 8.533 1.00 91.44 107 LEU A O 1
ATOM 893 N N . GLN A 1 108 ? -0.859 -1.226 8.962 1.00 92.69 108 GLN A N 1
ATOM 894 C CA . GLN A 1 108 ? -1.456 -2.532 9.220 1.00 92.69 108 GLN A CA 1
ATOM 895 C C . GLN A 1 108 ? -1.942 -2.686 10.666 1.00 92.69 108 GLN A C 1
ATOM 897 O O . GLN A 1 108 ? -2.712 -3.611 10.919 1.00 92.69 108 GLN A O 1
ATOM 902 N N . ASP A 1 109 ? -1.596 -1.770 11.575 1.00 90.94 109 ASP A N 1
ATOM 903 C CA . ASP A 1 109 ? -2.020 -1.834 12.974 1.00 90.94 109 ASP A CA 1
ATOM 904 C C . ASP A 1 109 ? -3.556 -1.785 13.123 1.00 90.94 109 ASP A C 1
ATOM 906 O O . ASP A 1 109 ? -4.302 -1.369 12.223 1.00 90.94 109 ASP A O 1
ATOM 910 N N . THR A 1 110 ? -4.036 -2.283 14.258 1.00 89.62 110 THR A N 1
ATOM 911 C CA . THR A 1 110 ? -5.442 -2.243 14.665 1.00 89.62 110 THR A CA 1
ATOM 912 C C . THR A 1 110 ? -5.780 -1.007 15.492 1.00 89.62 110 THR A C 1
ATOM 914 O O . THR A 1 110 ? -6.951 -0.634 15.545 1.00 89.62 110 THR A O 1
ATOM 917 N N . ASP A 1 111 ? -4.787 -0.381 16.126 1.00 89.62 111 ASP A N 1
ATOM 918 C CA . ASP A 1 111 ? -4.966 0.847 16.892 1.00 89.62 111 ASP A CA 1
ATOM 919 C C . ASP A 1 111 ? -5.139 2.054 15.956 1.00 89.62 111 ASP A C 1
ATOM 921 O O . ASP A 1 111 ? -4.311 2.333 15.084 1.00 89.62 111 ASP A O 1
ATOM 925 N N . ALA A 1 112 ? -6.242 2.779 16.143 1.00 85.94 112 ALA A N 1
ATOM 926 C CA . ALA A 1 112 ? -6.593 3.940 15.340 1.00 85.94 112 ALA A CA 1
ATOM 927 C C . ALA A 1 112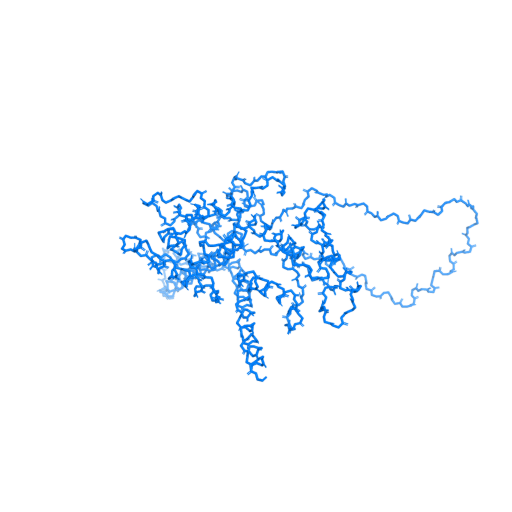 ? -5.570 5.077 15.468 1.00 85.94 112 ALA A C 1
ATOM 929 O O . ALA A 1 112 ? -5.295 5.754 14.472 1.00 85.94 112 ALA A O 1
ATOM 930 N N . ASP A 1 113 ? -4.994 5.261 16.658 1.00 85.38 113 ASP A N 1
ATOM 931 C CA . ASP A 1 113 ? -4.025 6.324 16.921 1.00 85.38 113 ASP A CA 1
ATOM 932 C C . ASP A 1 113 ? -2.688 6.019 16.235 1.00 85.38 113 ASP A C 1
ATOM 934 O O . ASP A 1 113 ? -2.067 6.907 15.647 1.00 85.38 113 ASP A O 1
ATOM 938 N N . VAL A 1 114 ? -2.284 4.744 16.208 1.00 88.06 114 VAL A N 1
ATOM 939 C CA . VAL A 1 114 ? -1.082 4.291 15.493 1.00 88.06 114 VAL A CA 1
ATOM 940 C C . VAL A 1 114 ? -1.254 4.435 13.985 1.00 88.06 114 VAL A C 1
ATOM 942 O O . VAL A 1 114 ? -0.413 5.053 13.330 1.00 88.06 114 VAL A O 1
ATOM 945 N N . VAL A 1 115 ? -2.361 3.935 13.424 1.00 87.00 115 VAL A N 1
ATOM 946 C CA . VAL A 1 115 ? -2.629 3.978 11.970 1.00 87.00 115 VAL A CA 1
ATOM 947 C C . VAL A 1 115 ? -2.552 5.402 11.415 1.00 87.00 115 VAL A C 1
ATOM 949 O O . VAL A 1 115 ? -2.277 5.602 10.231 1.00 87.00 115 VAL A O 1
ATOM 952 N N . CYS A 1 116 ? -2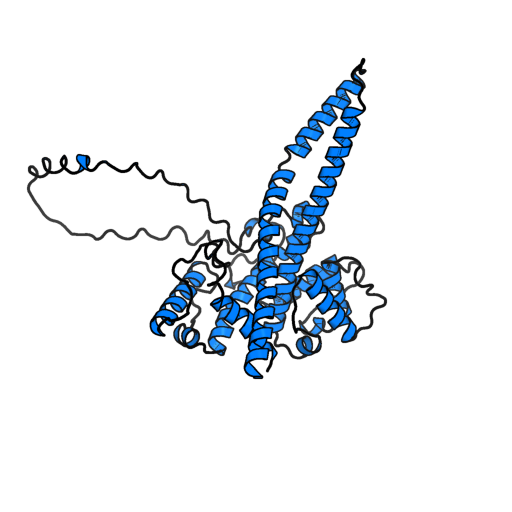.764 6.406 12.258 1.00 84.25 116 CYS A N 1
ATOM 953 C CA . CYS A 1 116 ? -2.895 7.783 11.824 1.00 84.25 116 CYS A CA 1
ATOM 954 C C . CYS A 1 116 ? -1.904 8.755 12.461 1.00 84.25 116 CYS A C 1
ATOM 956 O O . CYS A 1 116 ? -2.014 9.959 12.233 1.00 84.25 116 CYS A O 1
ATOM 958 N N . SER A 1 117 ? -0.928 8.248 13.214 1.00 81.81 117 SER A N 1
ATOM 959 C CA . SER A 1 117 ? 0.153 9.059 13.776 1.00 81.81 117 SER A CA 1
ATOM 960 C C . SER A 1 117 ? 0.958 9.772 12.682 1.00 81.81 117 SER A C 1
ATOM 962 O O . SER A 1 117 ? 1.339 10.931 12.842 1.00 81.81 117 SER A O 1
ATOM 964 N N . VAL A 1 118 ? 1.153 9.106 11.540 1.00 81.62 118 VAL A N 1
ATOM 965 C CA . VAL A 1 118 ? 1.763 9.659 10.324 1.00 81.62 118 VAL A CA 1
ATOM 966 C C . VAL A 1 118 ? 0.776 9.554 9.160 1.00 81.62 118 VAL A C 1
ATOM 968 O O . VAL A 1 118 ? 0.346 8.442 8.837 1.00 81.62 118 VAL A O 1
ATOM 971 N N . PRO A 1 119 ? 0.413 10.668 8.498 1.00 79.75 119 PRO A N 1
ATOM 972 C CA . PRO A 1 119 ? -0.382 10.626 7.276 1.00 79.75 119 PRO A CA 1
ATOM 973 C C . PRO A 1 119 ? 0.329 9.809 6.197 1.00 79.75 119 PRO A C 1
ATOM 975 O O . PRO A 1 119 ? 1.512 10.030 5.935 1.00 79.75 119 PRO A O 1
ATOM 978 N N . PHE A 1 120 ? -0.386 8.897 5.535 1.00 81.88 120 PHE A N 1
ATOM 979 C CA . PHE A 1 120 ? 0.163 8.142 4.412 1.00 81.88 120 PHE A CA 1
ATOM 980 C C . PHE A 1 120 ? 0.215 9.032 3.168 1.00 81.88 120 PHE A C 1
ATOM 982 O O . PHE A 1 120 ? -0.652 9.000 2.290 1.00 81.88 120 PHE A O 1
ATOM 989 N N . GLN A 1 121 ? 1.230 9.890 3.134 1.00 74.19 121 GLN A N 1
ATOM 990 C CA . GLN A 1 121 ? 1.443 10.858 2.079 1.00 74.19 121 GLN A CA 1
ATOM 991 C C . GLN A 1 121 ? 2.867 10.735 1.558 1.00 74.19 121 GLN A C 1
ATOM 993 O O . GLN A 1 121 ? 3.834 10.909 2.292 1.00 74.19 121 GLN A O 1
ATOM 998 N N . TRP A 1 122 ? 2.969 10.494 0.255 1.00 64.56 122 TRP A N 1
ATOM 999 C CA . TRP A 1 122 ? 4.254 10.367 -0.409 1.00 64.56 122 TRP A CA 1
ATOM 1000 C C . TRP A 1 122 ? 5.062 11.658 -0.407 1.00 64.56 122 TRP A C 1
ATOM 1002 O O . TRP A 1 122 ? 6.263 11.691 -0.170 1.00 64.56 122 TRP A O 1
ATOM 1012 N N . THR A 1 123 ? 4.368 12.748 -0.712 1.00 64.38 123 THR A N 1
ATOM 1013 C CA . THR A 1 123 ? 5.017 14.011 -1.006 1.00 64.38 123 THR A CA 1
ATOM 1014 C C . THR A 1 123 ? 5.580 14.624 0.276 1.00 64.38 123 THR A C 1
ATOM 1016 O O . THR A 1 123 ? 4.772 14.977 1.150 1.00 64.38 123 THR A O 1
ATOM 1019 N N . PRO A 1 124 ? 6.911 14.825 0.370 1.00 57.62 124 PRO A N 1
ATOM 1020 C CA . PRO A 1 124 ? 7.524 15.477 1.515 1.00 57.62 124 PRO A CA 1
ATOM 1021 C C . PRO A 1 124 ? 6.871 16.828 1.773 1.00 57.62 124 PRO A C 1
ATOM 1023 O O . PRO A 1 124 ? 6.509 17.558 0.840 1.00 57.62 124 PRO A O 1
ATOM 1026 N N . GLU A 1 125 ? 6.699 17.176 3.046 1.00 54.97 125 GLU A N 1
ATOM 1027 C CA . GLU A 1 125 ? 6.265 18.523 3.374 1.00 54.97 125 GLU A CA 1
ATOM 1028 C C . GLU A 1 125 ? 7.351 19.497 2.933 1.00 54.97 125 GLU A C 1
ATOM 1030 O O . GLU A 1 125 ? 8.493 19.449 3.391 1.00 54.97 125 GLU A O 1
ATOM 1035 N N . VAL A 1 126 ? 6.997 20.383 2.003 1.00 52.34 126 VAL A N 1
ATOM 1036 C CA . VAL A 1 126 ? 7.858 21.508 1.661 1.00 52.34 126 VAL A CA 1
ATOM 1037 C C . VAL A 1 126 ? 7.987 22.317 2.942 1.00 52.34 126 VAL A C 1
ATOM 1039 O O . VAL A 1 126 ? 7.000 22.923 3.366 1.00 52.34 126 VAL A O 1
ATOM 1042 N N . LYS A 1 127 ? 9.176 22.296 3.568 1.00 44.41 127 LYS A N 1
ATOM 1043 C CA . LYS A 1 127 ? 9.483 23.182 4.696 1.00 44.41 127 LYS A CA 1
ATOM 1044 C C . LYS A 1 127 ? 9.005 24.572 4.282 1.00 44.41 127 LYS A C 1
ATOM 1046 O O . LYS A 1 127 ? 9.414 25.020 3.204 1.00 44.41 127 LYS A O 1
ATOM 1051 N N . PRO A 1 128 ? 8.106 25.223 5.043 1.00 37.94 128 PRO A N 1
ATOM 1052 C CA . PRO A 1 128 ? 7.703 26.572 4.709 1.00 37.94 128 PRO A CA 1
ATOM 1053 C C . PRO A 1 128 ? 8.995 27.371 4.634 1.00 37.94 128 PRO A C 1
ATOM 1055 O O . PRO A 1 128 ? 9.740 27.433 5.611 1.00 37.94 128 PRO A O 1
ATOM 1058 N N . THR A 1 129 ? 9.314 27.896 3.451 1.00 39.28 129 THR A N 1
ATOM 1059 C CA . THR A 1 129 ? 10.380 28.878 3.326 1.00 39.28 129 THR A CA 1
ATOM 1060 C C . THR A 1 129 ? 9.985 29.970 4.296 1.00 39.28 129 THR A C 1
ATOM 1062 O O . THR A 1 129 ? 8.984 30.658 4.061 1.00 39.28 129 THR A O 1
ATOM 1065 N N . LEU A 1 130 ? 10.707 30.068 5.416 1.00 36.19 130 LEU A N 1
ATOM 1066 C CA . LEU A 1 130 ? 10.732 31.286 6.199 1.00 36.19 130 LEU A CA 1
ATOM 1067 C C . LEU A 1 130 ? 10.915 32.372 5.151 1.00 36.19 130 LEU A C 1
ATOM 1069 O O . LEU A 1 130 ? 11.885 32.344 4.392 1.00 36.19 130 LEU A O 1
ATOM 1073 N N . LYS A 1 131 ? 9.905 33.230 5.001 1.00 37.06 131 LYS A N 1
ATOM 1074 C CA . LYS A 1 131 ? 10.087 34.473 4.278 1.00 37.06 131 LYS A CA 1
ATOM 1075 C C . LYS A 1 131 ? 11.149 35.196 5.085 1.00 37.06 131 LYS A C 1
ATOM 1077 O O . LYS A 1 131 ? 10.836 35.838 6.080 1.00 37.06 131 LYS A O 1
ATOM 1082 N N . GLU A 1 132 ? 12.404 34.989 4.713 1.00 37.00 132 GLU A N 1
ATOM 1083 C CA . GLU A 1 132 ? 13.468 35.904 5.047 1.00 37.00 132 GLU A CA 1
ATOM 1084 C C . GLU A 1 132 ? 12.934 37.260 4.604 1.00 37.00 132 GLU A C 1
ATOM 1086 O O . GLU A 1 132 ? 12.475 37.407 3.466 1.00 37.00 132 GLU A O 1
ATOM 1091 N N . ASN A 1 133 ? 12.793 38.165 5.568 1.00 34.75 133 ASN A N 1
ATOM 1092 C CA . ASN A 1 133 ? 12.190 39.467 5.365 1.00 34.75 133 ASN A CA 1
ATOM 1093 C C . ASN A 1 133 ? 12.848 40.098 4.142 1.00 34.75 133 ASN A C 1
ATOM 1095 O O . ASN A 1 133 ? 14.009 40.494 4.207 1.00 34.75 133 ASN A O 1
ATOM 1099 N N . ALA A 1 134 ? 12.123 40.151 3.023 1.00 33.50 134 ALA A N 1
ATOM 1100 C CA . ALA A 1 134 ? 12.583 40.882 1.862 1.00 33.50 134 ALA A CA 1
ATOM 1101 C C . ALA A 1 134 ? 12.836 42.318 2.344 1.00 33.50 134 ALA A C 1
ATOM 1103 O O . ALA A 1 134 ? 11.897 42.938 2.861 1.00 33.50 134 ALA A O 1
ATOM 1104 N N . PRO A 1 135 ? 14.070 42.845 2.261 1.00 39.41 135 PRO A N 1
ATOM 1105 C CA . PRO A 1 135 ? 14.286 44.242 2.577 1.00 39.41 135 PRO A CA 1
ATOM 1106 C C . PRO A 1 135 ? 13.417 45.058 1.619 1.00 39.41 135 PRO A C 1
ATOM 1108 O O . PRO A 1 135 ? 13.362 44.778 0.419 1.00 39.41 135 PRO A O 1
ATOM 1111 N N . ALA A 1 136 ? 12.678 46.017 2.181 1.00 41.12 136 ALA A N 1
ATOM 1112 C CA . ALA A 1 136 ? 11.790 46.903 1.440 1.00 41.12 136 ALA A CA 1
ATOM 1113 C C . ALA A 1 136 ? 12.503 47.482 0.201 1.00 41.12 136 ALA A C 1
ATOM 1115 O O . ALA A 1 136 ? 13.719 47.704 0.253 1.00 41.12 136 ALA A O 1
ATOM 1116 N N . PRO A 1 137 ? 11.782 47.735 -0.908 1.00 37.41 137 PRO A N 1
ATOM 1117 C CA . PRO A 1 137 ? 12.392 48.241 -2.128 1.00 37.41 137 PRO A CA 1
ATOM 1118 C C . PRO A 1 137 ? 13.113 49.555 -1.818 1.00 37.41 137 PRO A C 1
ATOM 1120 O O . PRO A 1 137 ? 12.488 50.558 -1.471 1.00 37.41 137 PRO A O 1
ATOM 1123 N N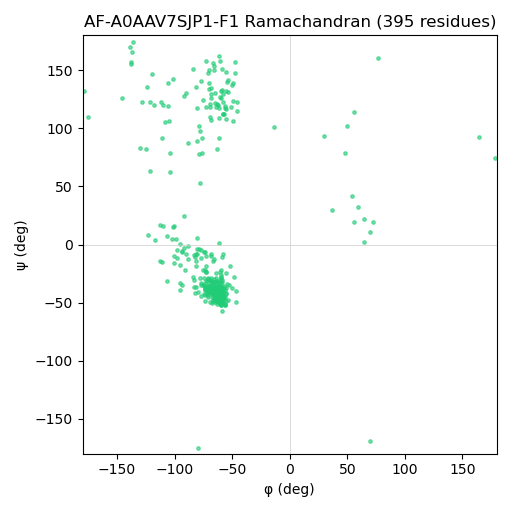 . ARG A 1 138 ? 14.448 49.532 -1.897 1.00 37.81 138 ARG A N 1
ATOM 1124 C CA . ARG A 1 138 ? 15.277 50.726 -1.750 1.00 37.81 138 ARG A CA 1
ATOM 1125 C C . ARG A 1 138 ? 14.899 51.691 -2.871 1.00 37.81 138 ARG A C 1
ATOM 1127 O O . ARG A 1 138 ? 15.040 51.377 -4.049 1.00 37.81 138 ARG A O 1
ATOM 1134 N N . SER A 1 139 ? 14.382 52.847 -2.468 1.00 43.75 139 SER A N 1
ATOM 1135 C CA . SER A 1 139 ? 14.113 53.999 -3.324 1.00 43.75 139 SER A CA 1
ATOM 1136 C C . SER A 1 139 ? 15.339 54.338 -4.181 1.00 43.75 139 SER A C 1
ATOM 1138 O O . SER A 1 139 ? 16.470 54.339 -3.688 1.00 43.75 139 SER A O 1
ATOM 1140 N N . ALA A 1 140 ? 15.102 54.671 -5.453 1.00 45.16 140 ALA A N 1
ATOM 1141 C CA . ALA A 1 140 ? 16.112 55.040 -6.449 1.00 45.16 140 ALA A CA 1
ATOM 1142 C C . ALA A 1 140 ? 16.983 56.257 -6.058 1.00 45.16 140 ALA A C 1
ATOM 1144 O O . ALA A 1 140 ? 17.985 56.529 -6.711 1.00 45.16 140 ALA A O 1
ATOM 1145 N N . LEU A 1 141 ? 16.655 56.954 -4.966 1.00 43.84 141 LEU A N 1
ATOM 1146 C CA . LEU A 1 141 ? 17.451 58.053 -4.410 1.00 43.84 141 LEU A CA 1
ATOM 1147 C C . LEU A 1 141 ? 18.696 57.598 -3.623 1.00 43.84 141 LEU A C 1
ATOM 1149 O O . LEU A 1 141 ? 19.562 58.419 -3.347 1.00 43.84 141 LEU A O 1
ATOM 1153 N N . SER A 1 142 ? 18.836 56.307 -3.298 1.00 38.81 142 SER A N 1
ATOM 1154 C CA . SER A 1 142 ? 19.997 55.795 -2.547 1.00 38.81 142 SER A CA 1
ATOM 1155 C C . SER A 1 142 ? 21.235 55.504 -3.411 1.00 38.81 142 SER A C 1
ATOM 1157 O O . SER A 1 142 ? 22.289 55.224 -2.849 1.00 38.81 142 SER A O 1
ATOM 1159 N N . MET A 1 143 ? 21.137 55.542 -4.747 1.00 42.62 143 MET A N 1
ATOM 1160 C CA . MET A 1 143 ? 22.253 55.185 -5.644 1.00 42.62 143 MET A CA 1
ATOM 1161 C C . MET A 1 143 ? 23.141 56.366 -6.066 1.00 42.62 143 MET A C 1
ATOM 1163 O O . MET A 1 143 ? 24.144 56.148 -6.733 1.00 42.62 143 MET A O 1
ATOM 1167 N N . MET A 1 144 ? 22.821 57.600 -5.661 1.00 47.72 144 MET A N 1
ATOM 1168 C CA . MET A 1 144 ? 23.660 58.775 -5.959 1.00 47.72 144 MET A CA 1
ATOM 1169 C C . MET A 1 144 ? 24.589 59.184 -4.807 1.00 47.72 144 MET A C 1
ATOM 1171 O O . MET A 1 144 ? 25.500 59.969 -5.021 1.00 47.72 144 MET A O 1
ATOM 1175 N N . ALA A 1 145 ? 24.409 58.629 -3.604 1.00 43.75 145 ALA A N 1
ATOM 1176 C CA . ALA A 1 145 ? 25.202 58.993 -2.425 1.00 43.75 145 ALA A CA 1
ATOM 1177 C C . ALA A 1 145 ? 26.503 58.180 -2.257 1.00 43.75 145 ALA A C 1
ATOM 1179 O O . ALA A 1 145 ? 27.246 58.415 -1.315 1.00 43.75 145 ALA A O 1
ATOM 1180 N N . SER A 1 146 ? 26.793 57.225 -3.148 1.00 43.09 146 SER A N 1
ATOM 1181 C CA . SER A 1 146 ? 27.977 56.348 -3.047 1.00 43.09 146 SER A CA 1
ATOM 1182 C C . SER A 1 146 ? 29.043 56.614 -4.116 1.00 43.09 146 SER A C 1
ATOM 1184 O O . SER A 1 146 ? 29.912 55.775 -4.330 1.00 43.09 146 SER A O 1
ATOM 1186 N N . LEU A 1 147 ? 28.984 57.767 -4.793 1.00 44.19 147 LEU A N 1
ATOM 1187 C CA . LEU A 1 147 ? 29.990 58.184 -5.779 1.00 44.19 147 LEU A CA 1
ATOM 1188 C C . LEU A 1 147 ? 31.012 59.202 -5.240 1.00 44.19 147 LEU A C 1
ATOM 1190 O O . LEU A 1 147 ? 32.020 59.418 -5.900 1.00 44.19 147 LEU A O 1
ATOM 1194 N N . GLU A 1 148 ? 30.817 59.765 -4.042 1.00 42.62 148 GLU A N 1
ATOM 1195 C CA . GLU A 1 148 ? 31.762 60.722 -3.423 1.00 42.62 148 GLU A CA 1
ATOM 1196 C C . GLU A 1 148 ? 32.794 60.070 -2.479 1.00 42.62 148 GLU A C 1
ATOM 1198 O O . GLU A 1 148 ? 33.729 60.728 -2.037 1.00 42.62 148 GLU A O 1
ATOM 1203 N N . GLU A 1 149 ? 32.691 58.766 -2.201 1.00 41.84 149 GLU A N 1
ATOM 1204 C CA . GLU A 1 149 ? 33.599 58.058 -1.273 1.00 41.84 149 GLU A CA 1
ATOM 1205 C C . GLU A 1 149 ? 34.733 57.273 -1.963 1.00 41.84 149 GLU A C 1
ATOM 1207 O O . GLU A 1 149 ? 35.513 56.593 -1.300 1.00 41.84 149 GLU A O 1
ATOM 1212 N N . LEU A 1 150 ? 34.864 57.375 -3.292 1.00 37.94 150 LEU A N 1
ATOM 1213 C CA . LEU A 1 150 ? 35.843 56.609 -4.083 1.00 37.94 150 LEU A CA 1
ATOM 1214 C C . LEU A 1 150 ? 37.098 57.395 -4.511 1.00 37.94 150 LEU A C 1
ATOM 1216 O O . LEU A 1 150 ? 37.941 56.836 -5.208 1.00 37.94 150 LEU A O 1
ATOM 1220 N N . GLU A 1 151 ? 37.273 58.647 -4.075 1.00 39.44 151 GLU A N 1
ATOM 1221 C CA . GLU A 1 151 ? 38.432 59.475 -4.467 1.00 39.44 151 GLU A CA 1
ATOM 1222 C C . GLU A 1 151 ? 39.631 59.446 -3.507 1.00 39.44 151 GLU A C 1
ATOM 1224 O O . GLU A 1 151 ? 40.698 59.945 -3.853 1.00 39.44 151 GLU A O 1
ATOM 1229 N N . ASN A 1 152 ? 39.531 58.802 -2.343 1.00 36.06 152 ASN A N 1
ATOM 1230 C CA . ASN A 1 152 ? 40.646 58.726 -1.397 1.00 36.06 152 ASN A CA 1
ATOM 1231 C C . ASN A 1 152 ? 40.895 57.291 -0.949 1.00 36.06 152 ASN A C 1
ATOM 1233 O O . ASN A 1 152 ? 40.427 56.918 0.117 1.00 36.06 152 ASN A O 1
ATOM 1237 N N . LEU A 1 153 ? 41.637 56.509 -1.743 1.00 33.97 153 LEU A N 1
ATOM 1238 C CA . LEU A 1 153 ? 42.631 55.531 -1.265 1.00 33.97 153 LEU A CA 1
ATOM 1239 C C . LEU A 1 153 ? 43.369 54.902 -2.461 1.00 33.97 153 LEU A C 1
ATOM 1241 O O . LEU A 1 153 ? 42.825 54.130 -3.249 1.00 33.97 153 LEU A O 1
ATOM 1245 N N . SER A 1 154 ? 44.637 55.271 -2.590 1.00 30.38 154 SER A N 1
ATOM 1246 C CA . SER A 1 154 ? 45.575 54.866 -3.628 1.00 30.38 154 SER A CA 1
ATOM 1247 C C . SER A 1 154 ? 46.388 53.618 -3.227 1.00 30.38 154 SER A C 1
ATOM 1249 O O . SER A 1 154 ? 47.078 53.624 -2.213 1.00 30.38 154 SER A O 1
ATOM 1251 N N . SER A 1 155 ? 46.381 52.613 -4.122 1.00 29.81 155 SER A N 1
ATOM 1252 C CA . SER A 1 155 ? 47.426 51.582 -4.372 1.00 29.81 155 SER A CA 1
ATOM 1253 C C . SER A 1 155 ? 47.592 50.382 -3.394 1.00 29.81 155 SER A C 1
ATOM 1255 O O . SER A 1 155 ? 47.286 50.501 -2.215 1.00 29.81 155 SER A O 1
ATOM 1257 N N . PRO A 1 156 ? 48.237 49.256 -3.809 1.00 37.12 156 PRO A N 1
ATOM 1258 C CA . PRO A 1 156 ? 47.940 48.421 -4.989 1.00 37.12 156 PRO A CA 1
ATOM 1259 C C . PRO A 1 156 ? 47.989 46.873 -4.735 1.00 37.12 156 PRO A C 1
ATOM 1261 O O . PRO A 1 156 ? 48.575 46.403 -3.769 1.00 37.12 156 PRO A O 1
ATOM 1264 N N . LEU A 1 157 ? 47.445 46.101 -5.697 1.00 29.28 157 LEU A N 1
ATOM 1265 C CA . LEU A 1 157 ? 47.634 44.657 -6.011 1.00 29.28 157 LEU A CA 1
ATOM 1266 C C . LEU A 1 157 ? 47.378 43.568 -4.931 1.00 29.28 157 LEU A C 1
ATOM 1268 O O . LEU A 1 157 ? 48.217 43.338 -4.066 1.00 29.28 157 LEU A O 1
ATOM 1272 N N . SER A 1 158 ? 46.349 42.723 -5.142 1.00 26.20 158 SER A N 1
ATOM 1273 C CA . SER A 1 158 ? 46.497 41.253 -5.322 1.00 26.20 158 SER A CA 1
ATOM 1274 C C . SER A 1 158 ? 45.166 40.516 -5.577 1.00 26.20 158 SER A C 1
ATOM 1276 O O . SER A 1 158 ? 44.192 40.685 -4.856 1.00 26.20 158 SER A O 1
ATOM 1278 N N . SER A 1 159 ? 45.191 39.663 -6.610 1.00 27.98 159 SER A N 1
ATOM 1279 C CA . SER A 1 159 ? 44.339 38.486 -6.884 1.00 27.98 159 SER A CA 1
ATOM 1280 C C . SER A 1 159 ? 42.807 38.614 -6.796 1.00 27.98 159 SER A C 1
ATOM 1282 O O . SER A 1 159 ? 42.193 38.471 -5.741 1.00 27.98 159 SER A O 1
ATOM 1284 N N . VAL A 1 160 ? 42.186 38.713 -7.976 1.00 29.75 160 VAL A N 1
ATOM 1285 C CA . VAL A 1 160 ? 40.780 38.365 -8.230 1.00 29.75 160 VAL A CA 1
ATOM 1286 C C . VAL A 1 160 ? 40.552 36.898 -7.854 1.00 29.75 160 VAL A C 1
ATOM 1288 O O . VAL A 1 160 ? 41.065 35.999 -8.516 1.00 29.75 160 VAL A O 1
ATOM 1291 N N . THR A 1 161 ? 39.763 36.663 -6.807 1.00 26.72 161 THR A N 1
ATOM 1292 C CA . THR A 1 161 ? 39.197 35.345 -6.497 1.00 26.72 161 THR A CA 1
ATOM 1293 C C . THR A 1 161 ? 37.698 35.429 -6.762 1.00 26.72 161 THR A C 1
ATOM 1295 O O . THR A 1 161 ? 37.019 36.283 -6.193 1.00 26.72 161 THR A O 1
ATOM 1298 N N . LEU A 1 162 ? 37.193 34.591 -7.675 1.00 27.97 162 LEU A N 1
ATOM 1299 C CA . LEU A 1 162 ? 35.758 34.420 -7.909 1.00 27.97 162 LEU A CA 1
ATOM 1300 C C . LEU A 1 162 ? 35.048 34.044 -6.593 1.00 27.97 162 LEU A C 1
ATOM 1302 O O . LEU A 1 162 ? 35.645 33.337 -5.778 1.00 27.97 162 LEU A O 1
ATOM 1306 N N . PRO A 1 163 ? 33.776 34.437 -6.383 1.00 28.89 163 PRO A N 1
ATOM 1307 C CA . PRO A 1 163 ? 33.014 33.949 -5.249 1.00 28.89 163 PRO A CA 1
ATOM 1308 C C . PRO A 1 163 ? 32.737 32.457 -5.445 1.00 28.89 163 PRO A C 1
ATOM 1310 O O . PRO A 1 163 ? 31.937 32.054 -6.288 1.00 28.89 163 PRO A O 1
ATOM 1313 N N . THR A 1 164 ? 33.441 31.649 -4.660 1.00 25.50 164 THR A N 1
ATOM 1314 C CA . THR A 1 164 ? 33.211 30.222 -4.466 1.00 25.50 164 THR A CA 1
ATOM 1315 C C . THR A 1 164 ? 31.776 30.006 -3.995 1.00 25.50 164 THR A C 1
ATOM 1317 O O . THR A 1 164 ? 31.391 30.470 -2.918 1.00 25.50 164 THR A O 1
ATOM 1320 N N . GLU A 1 165 ? 30.991 29.296 -4.807 1.00 30.06 165 GLU A N 1
ATOM 1321 C CA . GLU A 1 165 ? 29.717 28.714 -4.398 1.00 30.06 165 GLU A CA 1
ATOM 1322 C C . GLU A 1 165 ? 29.915 27.949 -3.090 1.00 30.06 165 GLU A C 1
ATOM 1324 O O . GLU A 1 165 ? 30.786 27.087 -2.947 1.00 30.06 165 GLU A O 1
ATOM 1329 N N . THR A 1 166 ? 29.123 28.335 -2.102 1.00 30.61 166 THR A N 1
ATOM 1330 C CA . THR A 1 166 ? 29.148 27.770 -0.766 1.00 30.61 166 THR A CA 1
ATOM 1331 C C . THR A 1 166 ? 28.857 26.272 -0.846 1.00 30.61 166 THR A C 1
ATOM 1333 O O . THR A 1 166 ? 27.871 25.837 -1.436 1.00 30.61 166 THR A O 1
ATOM 1336 N N . GLN A 1 167 ? 29.769 25.504 -0.257 1.00 28.50 167 GLN A N 1
ATOM 1337 C CA . GLN A 1 167 ? 29.754 24.055 -0.109 1.00 28.50 167 GLN A CA 1
ATOM 1338 C C . GLN A 1 167 ? 28.424 23.468 0.408 1.00 28.50 167 GLN A C 1
ATOM 1340 O O . GLN A 1 167 ? 27.646 24.157 1.075 1.00 28.50 167 GLN A O 1
ATOM 1345 N N . PRO A 1 168 ? 28.177 22.172 0.127 1.00 34.50 168 PRO A N 1
ATOM 1346 C CA . PRO A 1 168 ? 26.907 21.510 0.372 1.00 34.50 168 PRO A CA 1
ATOM 1347 C C . PRO A 1 168 ? 26.651 21.358 1.870 1.00 34.50 168 PRO A C 1
ATOM 1349 O O . PRO A 1 168 ? 27.434 20.766 2.612 1.00 34.50 168 PRO A O 1
ATOM 1352 N N . SER A 1 169 ? 25.500 21.849 2.309 1.00 31.36 169 SER A N 1
ATOM 1353 C CA . SER A 1 169 ? 24.924 21.508 3.602 1.00 31.36 169 SER A CA 1
ATOM 1354 C C . SER A 1 169 ? 24.723 19.989 3.700 1.00 31.36 169 SER A C 1
ATOM 1356 O O . SER A 1 169 ? 23.887 19.443 2.985 1.00 31.36 169 SER A O 1
ATOM 1358 N N . ASN A 1 170 ? 25.497 19.341 4.574 1.00 30.19 170 ASN A N 1
ATOM 1359 C CA . ASN A 1 170 ? 25.259 18.050 5.231 1.00 30.19 170 ASN A CA 1
ATOM 1360 C C . ASN A 1 170 ? 24.410 17.017 4.457 1.00 30.19 170 ASN A C 1
ATOM 1362 O O . ASN A 1 170 ? 23.197 16.926 4.628 1.00 30.19 170 ASN A O 1
ATOM 1366 N N . LEU A 1 171 ? 25.095 16.140 3.717 1.00 39.31 171 LEU A N 1
ATOM 1367 C CA . LEU A 1 171 ? 24.572 14.927 3.062 1.00 39.31 171 LEU A CA 1
ATOM 1368 C C . LEU A 1 171 ? 23.981 13.859 4.017 1.00 39.31 171 LEU A C 1
ATOM 1370 O O . LEU A 1 171 ? 23.549 12.810 3.555 1.00 39.31 171 LEU A O 1
ATOM 1374 N N . ASN A 1 172 ? 23.949 14.095 5.333 1.00 37.66 172 ASN A N 1
ATOM 1375 C CA . ASN A 1 172 ? 23.542 13.091 6.326 1.00 37.66 172 ASN A CA 1
ATOM 1376 C C . ASN A 1 172 ? 22.078 13.190 6.798 1.00 37.66 172 ASN A C 1
ATOM 1378 O O . ASN A 1 172 ? 21.636 12.299 7.517 1.00 37.66 172 ASN A O 1
ATOM 1382 N N . ASP A 1 173 ? 21.317 14.207 6.374 1.00 43.31 173 ASP A N 1
ATOM 1383 C CA . ASP A 1 173 ? 19.935 14.439 6.841 1.00 43.31 173 ASP A CA 1
ATOM 1384 C C . ASP A 1 173 ? 18.857 14.228 5.756 1.00 43.31 173 ASP A C 1
ATOM 1386 O O . ASP A 1 173 ? 17.716 14.680 5.908 1.00 43.31 173 ASP A O 1
ATOM 1390 N N . LEU A 1 174 ? 19.168 13.545 4.646 1.00 52.78 174 LEU A N 1
ATOM 1391 C CA . LEU A 1 174 ? 18.113 13.089 3.735 1.00 52.78 174 LEU A CA 1
ATOM 1392 C C . LEU A 1 174 ? 17.425 11.860 4.341 1.00 52.78 174 LEU A C 1
ATOM 1394 O O . LEU A 1 174 ? 17.834 10.716 4.148 1.00 52.78 174 LEU A O 1
ATOM 1398 N N . HIS A 1 175 ? 16.356 12.102 5.101 1.00 61.28 175 HIS A N 1
ATOM 1399 C CA . HIS A 1 175 ? 15.400 11.043 5.402 1.00 61.28 175 HIS A CA 1
ATOM 1400 C C . HIS A 1 175 ? 14.812 10.540 4.076 1.00 61.28 175 HIS A C 1
ATOM 1402 O O . HIS A 1 175 ? 14.297 11.360 3.313 1.00 61.28 175 HIS A O 1
ATOM 1408 N N . PRO A 1 176 ? 14.859 9.224 3.806 1.00 65.88 176 PRO A N 1
ATOM 1409 C CA . PRO A 1 176 ? 14.416 8.671 2.534 1.00 65.88 176 PRO A CA 1
ATOM 1410 C C . PRO A 1 176 ? 12.931 8.952 2.278 1.00 65.88 176 PRO A C 1
ATOM 1412 O O . PRO A 1 176 ? 12.531 9.264 1.160 1.00 65.88 176 PRO A O 1
ATOM 1415 N N . PHE A 1 177 ? 12.123 8.930 3.341 1.00 74.31 177 PHE A N 1
ATOM 1416 C CA . PHE A 1 177 ? 10.681 9.096 3.253 1.00 74.31 177 PHE A CA 1
ATOM 1417 C C . PHE A 1 177 ? 10.112 10.001 4.354 1.00 74.31 177 PHE A C 1
ATOM 1419 O O . PHE A 1 177 ? 10.691 10.115 5.444 1.00 74.31 177 PHE A O 1
ATOM 1426 N N . PRO A 1 178 ? 8.950 10.641 4.121 1.00 70.19 178 PRO A N 1
ATOM 1427 C CA . PRO A 1 178 ? 8.249 11.383 5.161 1.00 70.19 178 PRO A CA 1
ATOM 1428 C C . PRO A 1 178 ? 7.914 10.477 6.350 1.00 70.19 178 PRO A C 1
ATOM 1430 O O . PRO A 1 178 ? 7.347 9.402 6.186 1.00 70.19 178 PRO A O 1
ATOM 1433 N N . GLY A 1 179 ? 8.257 10.914 7.562 1.00 73.56 179 GLY A N 1
ATOM 1434 C CA . GLY A 1 179 ? 7.992 10.127 8.767 1.00 73.56 179 GLY A CA 1
ATOM 1435 C C . GLY A 1 179 ? 8.890 8.896 8.934 1.00 73.56 179 GLY A C 1
ATOM 1436 O O . GLY A 1 179 ? 8.534 8.020 9.717 1.00 73.56 179 GLY A O 1
ATOM 1437 N N . HIS A 1 180 ? 10.048 8.829 8.260 1.00 81.25 180 HIS A N 1
ATOM 1438 C CA . HIS A 1 180 ? 11.035 7.740 8.390 1.00 81.25 180 HIS A CA 1
ATOM 1439 C C . HIS A 1 180 ? 11.350 7.374 9.846 1.00 81.25 180 HIS A C 1
ATOM 1441 O O . HIS A 1 180 ? 11.272 6.215 10.245 1.00 81.25 180 HIS A O 1
ATOM 1447 N N . GLU A 1 181 ? 11.652 8.371 10.682 1.00 82.06 181 GLU A N 1
ATOM 1448 C CA . GLU A 1 181 ? 12.013 8.132 12.087 1.00 82.06 181 GLU A CA 1
ATOM 1449 C C . GLU A 1 181 ? 10.858 7.552 12.905 1.00 82.06 181 GLU A C 1
ATOM 1451 O O . GLU A 1 181 ? 11.071 6.680 13.745 1.00 82.06 181 GLU A O 1
ATOM 1456 N N . LEU A 1 182 ? 9.624 7.976 12.622 1.00 80.12 182 LEU A N 1
ATOM 1457 C CA . LEU A 1 182 ? 8.439 7.389 13.242 1.00 80.12 182 LEU A CA 1
ATOM 1458 C C . LEU A 1 182 ? 8.194 5.979 12.698 1.00 80.12 182 LEU A C 1
ATOM 1460 O O . LEU A 1 182 ? 7.941 5.064 13.476 1.00 80.12 182 LEU A O 1
ATOM 1464 N N . SER A 1 183 ? 8.366 5.761 11.395 1.00 82.75 183 SER A N 1
ATOM 1465 C CA . SER A 1 183 ? 8.217 4.445 10.764 1.00 82.75 183 SER A CA 1
ATOM 1466 C C . SER A 1 183 ? 9.184 3.418 11.354 1.00 82.75 183 SER A C 1
ATOM 1468 O O . SER A 1 183 ? 8.776 2.287 11.609 1.00 82.75 183 SER A O 1
ATOM 1470 N N . LYS A 1 184 ? 10.419 3.809 11.703 1.00 86.38 184 LYS A N 1
ATOM 1471 C CA . LYS A 1 184 ? 11.380 2.944 12.418 1.00 86.38 184 LYS A CA 1
ATOM 1472 C C . LYS A 1 184 ? 10.889 2.463 13.783 1.00 86.38 184 LYS A C 1
ATOM 1474 O O . LYS A 1 184 ? 11.299 1.387 14.221 1.00 86.38 184 LYS A O 1
ATOM 1479 N N . THR A 1 185 ? 10.031 3.226 14.465 1.00 87.06 185 THR A N 1
ATOM 1480 C CA . THR A 1 185 ? 9.472 2.796 15.759 1.00 87.06 185 THR A CA 1
ATOM 1481 C C . THR A 1 185 ? 8.535 1.597 15.600 1.00 87.06 185 THR A C 1
ATOM 1483 O O . THR A 1 185 ? 8.517 0.716 16.461 1.00 87.06 185 THR A O 1
ATOM 1486 N N . TYR A 1 186 ? 7.834 1.514 14.465 1.00 85.75 186 TYR A N 1
ATOM 1487 C CA . TYR A 1 186 ? 6.875 0.451 14.158 1.00 85.75 186 TYR A CA 1
ATOM 1488 C C . TYR A 1 186 ? 7.496 -0.684 13.333 1.00 85.75 186 TYR A C 1
ATOM 1490 O O . TYR A 1 186 ? 7.223 -1.861 13.576 1.00 85.75 186 TYR A O 1
ATOM 1498 N N . ASN A 1 187 ? 8.362 -0.353 12.375 1.00 87.31 187 ASN A N 1
ATOM 1499 C CA . ASN A 1 187 ? 8.990 -1.295 11.461 1.00 87.31 187 ASN A CA 1
ATOM 1500 C C . ASN A 1 187 ? 10.493 -1.433 11.742 1.00 87.31 187 ASN A C 1
ATOM 1502 O O . ASN A 1 187 ? 11.343 -0.754 11.167 1.00 87.31 187 ASN A O 1
ATOM 1506 N N . LYS A 1 188 ? 10.836 -2.406 12.591 1.00 87.69 188 LYS A N 1
ATOM 1507 C CA . LYS A 1 188 ? 12.231 -2.728 12.944 1.00 87.69 188 LYS A CA 1
ATOM 1508 C C . LYS A 1 188 ? 13.043 -3.339 11.794 1.00 87.69 188 LYS A C 1
ATOM 1510 O O . LYS A 1 188 ? 14.243 -3.547 11.959 1.00 87.69 188 LYS A O 1
ATOM 1515 N N . LYS A 1 189 ? 12.410 -3.675 10.662 1.00 88.00 189 LYS A N 1
ATOM 1516 C CA . LYS A 1 189 ? 13.093 -4.238 9.488 1.00 88.00 189 LYS A CA 1
ATOM 1517 C C . LYS A 1 189 ? 13.753 -3.162 8.625 1.00 88.00 189 LYS A C 1
ATOM 1519 O O . LYS A 1 189 ? 14.551 -3.515 7.761 1.00 88.00 189 LYS A O 1
ATOM 1524 N N . ILE A 1 190 ? 13.417 -1.888 8.839 1.00 85.88 190 ILE A N 1
ATOM 1525 C CA . ILE A 1 190 ? 13.965 -0.765 8.080 1.00 85.88 190 ILE A CA 1
ATOM 1526 C C . ILE A 1 190 ? 15.498 -0.751 8.211 1.00 85.88 190 ILE A C 1
ATOM 1528 O O . ILE A 1 190 ? 16.025 -0.702 9.331 1.00 85.88 190 ILE A O 1
ATOM 1532 N N . PRO A 1 191 ? 16.240 -0.814 7.092 1.00 83.06 191 PRO A N 1
ATOM 1533 C CA . PRO A 1 191 ? 17.691 -0.832 7.131 1.00 83.06 191 PRO A CA 1
ATOM 1534 C C . PRO A 1 191 ? 18.261 0.528 7.554 1.00 83.06 191 PRO A C 1
ATOM 1536 O O . PRO A 1 191 ? 17.733 1.589 7.229 1.00 83.06 191 PRO A O 1
ATOM 1539 N N . LYS A 1 192 ? 19.407 0.506 8.245 1.00 78.88 192 LYS A N 1
ATOM 1540 C CA . LYS A 1 192 ? 20.127 1.728 8.652 1.00 78.88 192 LYS A CA 1
ATOM 1541 C C . LYS A 1 192 ? 21.004 2.325 7.540 1.00 78.88 192 LYS A C 1
ATOM 1543 O O . LYS A 1 192 ? 21.388 3.480 7.643 1.00 78.88 192 LYS A O 1
ATOM 1548 N N . GLY A 1 193 ? 21.334 1.546 6.506 1.00 69.00 193 GLY A N 1
ATOM 1549 C CA . GLY A 1 193 ? 22.336 1.881 5.480 1.00 69.00 193 GLY A CA 1
ATOM 1550 C C . GLY A 1 193 ? 21.808 2.593 4.228 1.00 69.00 193 GLY A C 1
ATOM 1551 O O . GLY A 1 193 ? 22.424 2.488 3.170 1.00 69.00 193 GLY A O 1
ATOM 1552 N N . GLY A 1 194 ? 20.671 3.286 4.322 1.00 70.31 194 GLY A N 1
ATOM 1553 C CA . GLY A 1 194 ? 20.038 3.947 3.177 1.00 70.31 194 GLY A CA 1
ATOM 1554 C C . GLY A 1 194 ? 19.433 2.972 2.154 1.00 70.31 194 GLY A C 1
ATOM 1555 O O . GLY A 1 194 ? 19.310 1.769 2.396 1.00 70.31 194 GLY A O 1
ATOM 1556 N N . TRP A 1 195 ? 19.045 3.506 0.996 1.00 68.31 195 TRP A N 1
ATOM 1557 C CA . TRP A 1 195 ? 18.255 2.839 -0.052 1.00 68.31 195 TRP A CA 1
ATOM 1558 C C . TRP A 1 195 ? 18.841 1.526 -0.573 1.00 68.31 195 TRP A C 1
ATOM 1560 O O . TRP A 1 195 ? 18.123 0.560 -0.806 1.00 68.31 195 TRP A O 1
ATOM 1570 N N . ARG A 1 196 ? 20.169 1.448 -0.700 1.00 73.06 196 ARG A N 1
ATOM 1571 C CA . ARG A 1 196 ? 20.856 0.255 -1.225 1.00 73.06 196 ARG A CA 1
ATOM 1572 C C . ARG A 1 196 ? 20.737 -0.969 -0.318 1.00 73.06 196 ARG A C 1
ATOM 1574 O O . ARG A 1 196 ? 21.048 -2.076 -0.744 1.00 73.06 196 ARG A O 1
ATOM 1581 N N . CYS A 1 197 ? 20.315 -0.773 0.928 1.00 83.88 197 CYS A N 1
ATOM 1582 C CA . CYS A 1 197 ? 20.112 -1.846 1.890 1.00 83.88 197 CYS A CA 1
ATOM 1583 C C . CYS A 1 197 ? 18.659 -2.333 1.951 1.00 83.88 197 CYS A C 1
ATOM 1585 O O . CYS A 1 197 ? 18.363 -3.220 2.755 1.00 83.88 197 CYS A O 1
ATOM 1587 N N . TYR A 1 198 ? 17.753 -1.763 1.149 1.00 88.44 198 TYR A N 1
ATOM 1588 C CA . TYR A 1 198 ? 16.370 -2.221 1.105 1.00 88.44 198 TYR A CA 1
ATOM 1589 C C . TYR A 1 198 ? 16.257 -3.596 0.441 1.00 88.44 198 TYR A C 1
ATOM 1591 O O . TYR A 1 198 ? 17.062 -3.943 -0.428 1.00 88.44 198 TYR A O 1
ATOM 1599 N N . PRO A 1 199 ? 15.258 -4.405 0.837 1.00 92.50 199 PRO A N 1
ATOM 1600 C CA . PRO A 1 199 ? 14.972 -5.657 0.155 1.00 92.50 199 PRO A CA 1
ATOM 1601 C C . PRO A 1 199 ? 14.580 -5.432 -1.313 1.00 92.50 199 PRO A C 1
ATOM 1603 O O . PRO A 1 199 ? 14.163 -4.342 -1.712 1.00 92.50 199 PRO A O 1
ATOM 1606 N N . SER A 1 200 ? 14.654 -6.498 -2.112 1.00 94.56 200 SER A N 1
ATOM 1607 C CA . SER A 1 200 ? 14.088 -6.483 -3.461 1.00 94.56 200 SER A CA 1
ATOM 1608 C C . SER A 1 200 ? 12.588 -6.183 -3.423 1.00 94.56 200 SER A C 1
ATOM 1610 O O . SER A 1 200 ? 11.891 -6.551 -2.473 1.00 94.56 200 SER A O 1
ATOM 1612 N N . SER A 1 201 ? 12.077 -5.562 -4.483 1.00 94.19 201 SER A N 1
ATOM 1613 C CA . SER A 1 201 ? 10.672 -5.158 -4.595 1.00 94.19 201 SER A CA 1
ATOM 1614 C C . SER A 1 201 ? 9.704 -6.320 -4.391 1.00 94.19 201 SER A C 1
ATOM 1616 O O . SER A 1 201 ? 8.744 -6.197 -3.638 1.00 94.19 201 SER A O 1
ATOM 1618 N N . GLU A 1 202 ? 10.004 -7.484 -4.969 1.00 95.88 202 GLU A N 1
ATOM 1619 C CA . GLU A 1 202 ? 9.214 -8.702 -4.769 1.00 95.88 202 GLU A CA 1
ATOM 1620 C C . GLU A 1 202 ? 9.171 -9.126 -3.297 1.00 95.88 202 GLU A C 1
ATOM 1622 O O . GLU A 1 202 ? 8.101 -9.406 -2.758 1.00 95.88 202 GLU A O 1
ATOM 1627 N N . LYS A 1 203 ? 10.316 -9.105 -2.605 1.00 96.56 203 LYS A N 1
ATOM 1628 C CA . LYS A 1 203 ? 10.376 -9.443 -1.180 1.00 96.56 203 LYS A CA 1
ATOM 1629 C C . LYS A 1 203 ? 9.594 -8.440 -0.333 1.00 96.56 203 LYS A C 1
ATOM 1631 O O . LYS A 1 203 ? 8.907 -8.854 0.596 1.00 96.56 203 LYS A O 1
ATOM 1636 N N . CYS A 1 204 ? 9.658 -7.149 -0.661 1.00 96.75 204 CYS A N 1
ATOM 1637 C CA . CYS A 1 204 ? 8.840 -6.122 -0.016 1.00 96.75 204 CYS A CA 1
ATOM 1638 C C . CYS A 1 204 ? 7.340 -6.383 -0.208 1.00 96.75 204 CYS A C 1
ATOM 1640 O O . CYS A 1 204 ? 6.589 -6.322 0.764 1.00 96.75 204 CYS A O 1
ATOM 1642 N N . ILE A 1 205 ? 6.903 -6.728 -1.422 1.00 97.25 205 ILE A N 1
ATOM 1643 C CA . ILE A 1 205 ? 5.498 -7.036 -1.725 1.00 97.25 205 ILE A CA 1
ATOM 1644 C C . ILE A 1 205 ? 5.023 -8.297 -0.994 1.00 97.25 205 ILE A C 1
ATOM 1646 O O . ILE A 1 205 ? 3.950 -8.296 -0.391 1.00 97.25 205 ILE A O 1
ATOM 1650 N N . ILE A 1 206 ? 5.828 -9.358 -0.969 1.00 97.00 206 ILE A N 1
ATOM 1651 C CA . ILE A 1 206 ? 5.502 -10.583 -0.227 1.00 97.00 206 ILE A CA 1
ATOM 1652 C C . ILE A 1 206 ? 5.399 -10.297 1.277 1.00 97.00 206 ILE A C 1
ATOM 1654 O O . ILE A 1 206 ? 4.480 -10.780 1.944 1.00 97.00 206 ILE A O 1
ATOM 1658 N N . ASP A 1 207 ? 6.311 -9.492 1.825 1.00 96.56 207 ASP A N 1
ATOM 1659 C CA . ASP A 1 207 ? 6.259 -9.060 3.223 1.00 96.56 207 ASP A CA 1
ATOM 1660 C C . ASP A 1 207 ? 4.998 -8.231 3.517 1.00 96.56 207 ASP A C 1
ATOM 1662 O O . ASP A 1 207 ? 4.362 -8.441 4.552 1.00 96.56 207 ASP A O 1
ATOM 1666 N N . LEU A 1 208 ? 4.614 -7.335 2.603 1.00 96.25 208 LEU A N 1
ATOM 1667 C CA . LEU A 1 208 ? 3.388 -6.538 2.679 1.00 96.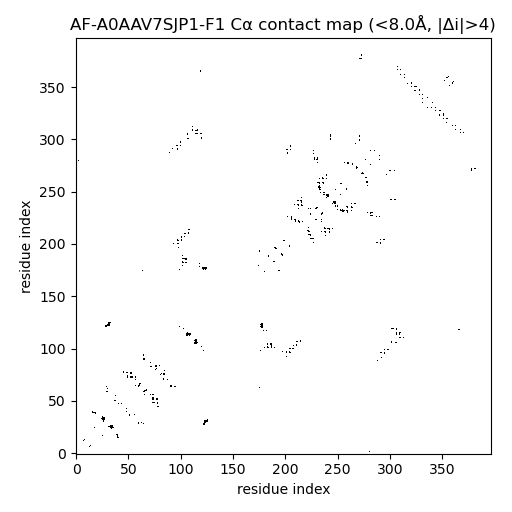25 208 LEU A CA 1
ATOM 1668 C C . LEU A 1 208 ? 2.140 -7.430 2.738 1.00 96.25 208 LEU A C 1
ATOM 1670 O O . LEU A 1 208 ? 1.315 -7.265 3.642 1.00 96.25 208 LEU A O 1
ATOM 1674 N N . ILE A 1 209 ? 2.030 -8.403 1.826 1.00 96.31 209 ILE A N 1
ATOM 1675 C CA . ILE A 1 209 ? 0.921 -9.369 1.776 1.00 96.31 209 ILE A CA 1
ATOM 1676 C C . ILE A 1 209 ? 0.857 -10.174 3.067 1.00 96.31 209 ILE A C 1
ATOM 1678 O O . ILE A 1 209 ? -0.180 -10.197 3.724 1.00 96.31 209 ILE A O 1
ATOM 1682 N N . ASN A 1 210 ? 1.969 -10.772 3.487 1.00 95.69 210 ASN A N 1
ATOM 1683 C CA . ASN A 1 210 ? 2.007 -11.565 4.714 1.00 95.69 210 ASN A CA 1
ATOM 1684 C C . ASN A 1 210 ? 1.675 -10.743 5.966 1.00 95.69 210 ASN A C 1
ATOM 1686 O O . ASN A 1 210 ? 1.047 -11.259 6.891 1.00 95.69 210 ASN A O 1
ATOM 1690 N N . GLY A 1 211 ? 2.076 -9.470 5.997 1.00 93.69 211 GLY A N 1
ATOM 1691 C CA . GLY A 1 211 ? 1.695 -8.537 7.052 1.00 93.69 211 GLY A CA 1
ATOM 1692 C C . GLY A 1 211 ? 0.179 -8.342 7.132 1.00 93.69 211 GLY A C 1
ATOM 1693 O O . GLY A 1 211 ? -0.399 -8.509 8.206 1.00 93.69 211 GLY A O 1
ATOM 1694 N N . LEU A 1 212 ? -0.488 -8.102 5.994 1.00 91.88 212 LEU A N 1
ATOM 1695 C CA . LEU A 1 212 ? -1.952 -7.998 5.950 1.00 91.88 212 LEU A CA 1
ATOM 1696 C C . LEU A 1 212 ? -2.648 -9.303 6.328 1.00 91.88 212 LEU A C 1
ATOM 1698 O O . LEU A 1 212 ? -3.581 -9.269 7.128 1.00 91.88 212 LEU A O 1
ATOM 1702 N N . LEU A 1 213 ? -2.195 -10.440 5.792 1.00 92.25 213 LEU A N 1
ATOM 1703 C CA . LEU A 1 213 ? -2.795 -11.748 6.075 1.00 92.25 213 LEU A CA 1
ATOM 1704 C C . LEU A 1 213 ? -2.754 -12.072 7.570 1.00 92.25 213 LEU A C 1
ATOM 1706 O O . LEU A 1 213 ? -3.731 -12.569 8.122 1.00 92.25 213 LEU A O 1
ATOM 1710 N N . LYS A 1 214 ? -1.663 -11.717 8.257 1.00 90.56 214 LYS A N 1
ATOM 1711 C CA . LYS A 1 214 ? -1.551 -11.890 9.710 1.00 90.56 214 LYS A CA 1
ATOM 1712 C C . LYS A 1 214 ? -2.607 -11.090 10.483 1.00 90.56 214 LYS A C 1
ATOM 1714 O O . LYS A 1 214 ? -3.033 -11.515 11.555 1.00 90.56 214 LYS A O 1
ATOM 1719 N N . VAL A 1 215 ? -3.008 -9.928 9.967 1.00 85.81 215 VAL A N 1
ATOM 1720 C CA . VAL A 1 215 ? -4.013 -9.063 10.600 1.00 85.81 215 VAL A CA 1
ATOM 1721 C C . VAL A 1 215 ? -5.432 -9.531 10.275 1.00 85.81 215 VAL A C 1
ATOM 1723 O O . VAL A 1 215 ? -6.279 -9.538 11.169 1.00 85.81 215 VAL A O 1
ATOM 1726 N N . SER A 1 216 ? -5.697 -9.932 9.027 1.00 83.06 216 SER A N 1
ATOM 1727 C CA . SER A 1 216 ? -7.042 -10.298 8.564 1.00 83.06 216 SER A CA 1
ATOM 1728 C C . SER A 1 216 ? -7.439 -11.743 8.872 1.00 83.06 216 SER A C 1
ATOM 1730 O O . SER A 1 216 ? -8.622 -12.009 9.067 1.00 83.06 216 SER A O 1
ATOM 1732 N N . CYS A 1 217 ? -6.476 -12.663 8.964 1.00 78.62 217 CYS A N 1
ATOM 1733 C CA . CYS A 1 217 ? -6.707 -14.103 9.093 1.00 78.62 217 CYS A CA 1
ATOM 1734 C C . CYS A 1 217 ? -6.077 -14.653 10.377 1.00 78.62 217 CYS A C 1
ATOM 1736 O O . CYS A 1 217 ? -5.166 -15.473 10.332 1.00 78.62 217 CYS A O 1
ATOM 1738 N N . LYS A 1 218 ? -6.543 -14.200 11.548 1.00 70.81 218 LYS A N 1
ATOM 1739 C CA . LYS A 1 218 ? -5.971 -14.638 12.838 1.00 70.81 218 LYS A CA 1
ATOM 1740 C C . LYS A 1 218 ? -6.045 -16.156 13.047 1.00 70.81 218 LYS A C 1
ATOM 1742 O O . LYS A 1 218 ? -5.129 -16.725 13.637 1.00 70.81 218 LYS A O 1
ATOM 1747 N N . ASP A 1 219 ? -7.083 -16.795 12.511 1.00 72.31 219 ASP A N 1
ATOM 1748 C CA . ASP A 1 219 ? -7.357 -18.221 12.720 1.00 72.31 219 ASP A CA 1
ATOM 1749 C C . ASP A 1 219 ? -6.798 -19.118 11.600 1.00 72.31 219 ASP A C 1
ATOM 1751 O O . ASP A 1 219 ? -6.606 -20.318 11.796 1.00 72.31 219 ASP A O 1
ATOM 1755 N N . GLN A 1 220 ? -6.464 -18.545 10.436 1.00 74.94 220 GLN A N 1
ATOM 1756 C CA . GLN A 1 220 ? -5.913 -19.276 9.292 1.00 74.94 220 GLN A CA 1
ATOM 1757 C C . GLN A 1 220 ? -4.452 -18.886 9.055 1.00 74.94 220 GLN A C 1
ATOM 1759 O O . GLN A 1 220 ? -4.124 -17.730 8.804 1.00 74.94 220 GLN A O 1
ATOM 1764 N N . LYS A 1 221 ? -3.546 -19.870 9.079 1.00 82.94 221 LYS A N 1
ATOM 1765 C CA . LYS A 1 221 ? -2.104 -19.670 8.837 1.00 82.94 221 LYS A CA 1
ATOM 1766 C C . LYS A 1 221 ? -1.788 -19.508 7.343 1.00 82.94 221 LYS A C 1
ATOM 1768 O O . LYS A 1 221 ? -0.944 -20.229 6.810 1.00 82.94 221 LYS A O 1
ATOM 1773 N N . LEU A 1 222 ? -2.462 -18.580 6.666 1.00 90.19 222 LEU A N 1
ATOM 1774 C CA . LEU A 1 222 ? -2.155 -18.232 5.281 1.00 90.19 222 LEU A CA 1
ATOM 1775 C C . LEU A 1 222 ? -0.795 -17.532 5.226 1.00 90.19 222 LEU A C 1
ATOM 1777 O O . LEU A 1 222 ? -0.521 -16.601 5.986 1.00 90.19 222 LEU A O 1
ATOM 1781 N N . LYS A 1 223 ? 0.077 -18.005 4.336 1.00 93.50 223 LYS A N 1
ATOM 1782 C CA . LYS A 1 223 ? 1.399 -17.424 4.119 1.00 93.50 223 LYS A CA 1
ATOM 1783 C C . LYS A 1 223 ? 1.779 -17.534 2.654 1.00 93.50 223 LYS A C 1
ATOM 1785 O O . LYS A 1 223 ? 1.829 -18.630 2.106 1.00 93.50 223 LYS A O 1
ATOM 1790 N N . VAL A 1 224 ? 2.134 -16.397 2.082 1.00 95.44 224 VAL A N 1
ATOM 1791 C CA . VAL A 1 224 ? 2.640 -16.259 0.722 1.00 95.44 224 VAL A CA 1
ATOM 1792 C C . VAL A 1 224 ? 4.162 -16.385 0.740 1.00 95.44 224 VAL A C 1
ATOM 1794 O O . VAL A 1 224 ? 4.843 -15.749 1.551 1.00 95.44 224 VAL A O 1
ATOM 1797 N N . LYS A 1 225 ? 4.705 -17.232 -0.130 1.00 95.44 225 LYS A N 1
ATOM 1798 C CA . LYS A 1 225 ? 6.144 -17.414 -0.358 1.00 95.44 225 LYS A CA 1
ATOM 1799 C C . LYS A 1 225 ? 6.589 -16.802 -1.680 1.00 95.44 225 LYS A C 1
ATOM 1801 O O . LYS A 1 225 ? 7.734 -16.372 -1.765 1.00 95.44 225 LYS A O 1
ATOM 1806 N N . THR A 1 226 ? 5.711 -16.787 -2.679 1.00 95.25 226 THR A N 1
ATOM 1807 C CA . THR A 1 226 ? 5.979 -16.268 -4.025 1.00 95.25 226 THR A CA 1
ATOM 1808 C C . THR A 1 226 ? 4.785 -15.466 -4.528 1.00 95.25 226 THR A C 1
ATOM 1810 O O . THR A 1 226 ? 3.662 -15.695 -4.084 1.00 95.25 226 THR A O 1
ATOM 1813 N N . LEU A 1 227 ? 4.986 -14.552 -5.480 1.00 93.19 227 LEU A N 1
ATOM 1814 C CA . LEU A 1 227 ? 3.865 -13.799 -6.063 1.00 93.19 227 LEU A CA 1
ATOM 1815 C C . LEU A 1 227 ? 2.833 -14.703 -6.752 1.00 93.19 227 LEU A C 1
ATOM 1817 O O . LEU A 1 227 ? 1.664 -14.336 -6.823 1.00 93.19 227 LEU A O 1
ATOM 1821 N N . GLN A 1 228 ? 3.232 -15.903 -7.186 1.00 92.69 228 GLN A N 1
ATOM 1822 C CA . GLN A 1 228 ? 2.323 -16.881 -7.780 1.00 92.69 228 GLN A CA 1
ATOM 1823 C C . GLN A 1 228 ? 1.253 -17.372 -6.796 1.00 92.69 228 GLN A C 1
ATOM 1825 O O . GLN A 1 228 ? 0.170 -17.764 -7.223 1.00 92.69 228 GLN A O 1
ATOM 1830 N N . ASP A 1 229 ? 1.506 -17.301 -5.485 1.00 94.19 229 ASP A N 1
ATOM 1831 C CA . ASP A 1 229 ? 0.524 -17.693 -4.468 1.00 94.19 229 ASP A CA 1
ATOM 1832 C C . ASP A 1 229 ? -0.677 -16.725 -4.420 1.00 94.19 229 ASP A C 1
ATOM 1834 O O . ASP A 1 229 ? -1.690 -17.034 -3.801 1.00 94.19 229 ASP A O 1
ATOM 1838 N N . LEU A 1 230 ? -0.618 -15.574 -5.110 1.00 92.69 230 LEU A N 1
ATOM 1839 C CA . LEU A 1 230 ? -1.789 -14.717 -5.357 1.00 92.69 230 LEU A CA 1
ATOM 1840 C C . LEU A 1 230 ? -2.835 -15.388 -6.264 1.00 92.69 230 LEU A C 1
ATOM 1842 O O . LEU A 1 230 ? -3.962 -14.911 -6.356 1.00 92.69 230 LEU A O 1
ATOM 1846 N N . MET A 1 231 ? -2.490 -16.501 -6.915 1.00 92.50 231 MET A N 1
ATOM 1847 C CA . MET A 1 231 ? -3.457 -17.355 -7.608 1.00 92.50 231 MET A CA 1
ATOM 1848 C C . MET A 1 231 ? -4.312 -18.194 -6.656 1.00 92.50 231 MET A C 1
ATOM 1850 O O . MET A 1 231 ? -5.228 -18.870 -7.114 1.00 92.50 231 MET A O 1
ATOM 1854 N N . ASP A 1 232 ? -4.032 -18.175 -5.353 1.00 93.94 232 ASP A N 1
ATOM 1855 C CA . ASP A 1 232 ? -4.934 -18.721 -4.350 1.00 93.94 232 ASP A CA 1
ATOM 1856 C C . ASP A 1 232 ? -6.039 -17.696 -4.057 1.00 93.94 232 ASP A C 1
ATOM 1858 O O . ASP A 1 232 ? -5.790 -16.587 -3.562 1.00 93.94 232 ASP A O 1
ATOM 1862 N N . SER A 1 233 ? -7.286 -18.065 -4.348 1.00 94.56 233 SER A N 1
ATOM 1863 C CA . SER A 1 233 ? -8.430 -17.193 -4.100 1.00 94.56 233 SER A CA 1
ATOM 1864 C C . SER A 1 233 ? -8.562 -16.820 -2.625 1.00 94.56 233 SER A C 1
ATOM 1866 O O . SER A 1 233 ? -8.980 -15.704 -2.320 1.00 94.56 233 SER A O 1
ATOM 1868 N N . CYS A 1 234 ? -8.183 -17.709 -1.700 1.00 93.44 234 CYS A N 1
ATOM 1869 C CA . CYS A 1 234 ? -8.222 -17.437 -0.268 1.00 93.44 234 CYS A CA 1
ATOM 1870 C C . CYS A 1 234 ? -7.266 -16.301 0.085 1.00 93.44 234 CYS A C 1
ATOM 1872 O O . CYS A 1 234 ? -7.635 -15.412 0.853 1.00 93.44 234 CYS A O 1
ATOM 1874 N N . VAL A 1 235 ? -6.072 -16.275 -0.515 1.00 94.38 235 VAL A N 1
ATOM 1875 C CA . VAL A 1 235 ? -5.105 -15.185 -0.337 1.00 94.38 235 VAL A CA 1
ATOM 1876 C C . VAL A 1 235 ? -5.686 -13.876 -0.867 1.00 94.38 235 VAL A C 1
ATOM 1878 O O . VAL A 1 235 ? -5.727 -12.890 -0.129 1.00 94.38 235 VAL A O 1
ATOM 1881 N N . MET A 1 236 ? -6.201 -13.859 -2.099 1.00 93.81 236 MET A N 1
ATOM 1882 C CA . MET A 1 236 ? -6.757 -12.640 -2.701 1.00 93.81 236 MET A CA 1
ATOM 1883 C C . MET A 1 236 ? -7.965 -12.103 -1.933 1.00 93.81 236 MET A C 1
ATOM 1885 O O . MET A 1 236 ? -8.006 -10.920 -1.592 1.00 93.81 236 MET A O 1
ATOM 1889 N N . CYS A 1 237 ? -8.921 -12.962 -1.580 1.00 94.62 237 CYS A N 1
ATOM 1890 C CA . CYS A 1 237 ? -10.067 -12.584 -0.757 1.00 94.62 237 CYS A CA 1
ATOM 1891 C C . CYS A 1 237 ? -9.639 -12.084 0.627 1.00 94.62 237 CYS A C 1
ATOM 1893 O O . CYS A 1 237 ? -10.228 -11.134 1.141 1.00 94.62 237 CYS A O 1
ATOM 1895 N N . SER A 1 238 ? -8.592 -12.665 1.215 1.00 93.88 238 SER A N 1
ATOM 1896 C CA . SER A 1 238 ? -8.040 -12.214 2.496 1.00 93.88 238 SER A CA 1
ATOM 1897 C C . SER A 1 238 ? -7.391 -10.836 2.408 1.00 93.88 238 SER A C 1
ATOM 1899 O O . SER A 1 238 ? -7.519 -10.045 3.345 1.00 93.88 238 SER A O 1
ATOM 1901 N N . VAL A 1 239 ? -6.737 -10.522 1.283 1.00 93.62 239 VAL A N 1
ATOM 1902 C CA . VAL A 1 239 ? -6.222 -9.176 0.994 1.00 93.62 239 VAL A CA 1
ATOM 1903 C C . VAL A 1 239 ? -7.377 -8.179 0.894 1.00 93.62 239 VAL A C 1
ATOM 1905 O O . VAL A 1 239 ? -7.321 -7.129 1.534 1.00 93.62 239 VAL A O 1
ATOM 1908 N N . VAL A 1 240 ? -8.462 -8.513 0.180 1.00 94.19 240 VAL A N 1
ATOM 1909 C CA . VAL A 1 240 ? -9.651 -7.641 0.129 1.00 94.19 240 VAL A CA 1
ATOM 1910 C C . VAL A 1 240 ? -10.250 -7.452 1.516 1.00 94.19 240 VAL A C 1
ATOM 1912 O O . VAL A 1 240 ? -10.489 -6.318 1.925 1.00 94.19 240 VAL A O 1
ATOM 1915 N N . ASN A 1 241 ? -10.432 -8.536 2.271 1.00 92.75 241 ASN A N 1
ATOM 1916 C CA . ASN A 1 241 ? -10.972 -8.497 3.627 1.00 92.75 241 ASN A CA 1
ATOM 1917 C C . ASN A 1 241 ? -10.122 -7.657 4.587 1.00 92.75 241 ASN A C 1
ATOM 1919 O O . ASN A 1 241 ? -10.651 -7.107 5.552 1.00 92.75 241 ASN A O 1
ATOM 1923 N N . ALA A 1 242 ? -8.821 -7.523 4.329 1.00 91.31 242 ALA A N 1
ATOM 1924 C CA . ALA A 1 242 ? -7.953 -6.681 5.138 1.00 91.31 242 ALA A CA 1
ATOM 1925 C C . ALA A 1 242 ? -8.300 -5.183 5.005 1.00 91.31 242 ALA A C 1
ATOM 1927 O O . ALA A 1 242 ? -8.189 -4.434 5.977 1.00 91.31 242 ALA A O 1
ATOM 1928 N N . PHE A 1 243 ? -8.776 -4.750 3.832 1.00 90.69 243 PHE A N 1
ATOM 1929 C CA . PHE A 1 243 ? -9.248 -3.381 3.594 1.00 90.69 243 PHE A CA 1
ATOM 1930 C C . PHE A 1 243 ? -10.763 -3.228 3.812 1.00 90.69 243 PHE A C 1
ATOM 1932 O O . PHE A 1 243 ? -11.219 -2.204 4.331 1.00 90.69 243 PHE A O 1
ATOM 1939 N N . LEU A 1 244 ? -11.539 -4.263 3.482 1.00 90.06 244 LEU A N 1
ATOM 1940 C CA . LEU A 1 244 ? -12.993 -4.349 3.622 1.00 90.06 244 LEU A CA 1
ATOM 1941 C C . LEU A 1 244 ? -13.390 -5.580 4.451 1.00 90.06 244 LEU A C 1
ATOM 1943 O O . LEU A 1 244 ? -13.745 -6.622 3.890 1.00 90.06 244 LEU A O 1
ATOM 1947 N N . PRO A 1 245 ? -13.350 -5.485 5.790 1.00 89.44 245 PRO A N 1
ATOM 1948 C CA . PRO A 1 245 ? -13.635 -6.614 6.666 1.00 89.44 245 PRO A CA 1
ATOM 1949 C C . PRO A 1 245 ? -14.989 -7.260 6.373 1.00 89.44 245 PRO A C 1
ATOM 1951 O O . PRO A 1 245 ? -15.979 -6.559 6.175 1.00 89.44 245 PRO A O 1
ATOM 1954 N N . LYS A 1 246 ? -15.034 -8.598 6.430 1.00 87.88 246 LYS A N 1
ATOM 1955 C CA . LYS A 1 246 ? -16.248 -9.420 6.258 1.00 87.88 246 LYS A CA 1
ATOM 1956 C C . LYS A 1 246 ? -16.892 -9.351 4.864 1.00 87.88 246 LYS A C 1
ATOM 1958 O O . LYS A 1 246 ? -18.068 -9.671 4.733 1.00 87.88 246 LYS A O 1
ATOM 1963 N N . THR A 1 247 ? -16.144 -8.964 3.832 1.00 92.88 247 THR A N 1
ATOM 1964 C CA . THR A 1 247 ? -16.661 -8.961 2.453 1.00 92.88 247 THR A CA 1
ATOM 1965 C C . THR A 1 247 ? -16.777 -10.375 1.896 1.00 92.88 247 THR A C 1
ATOM 1967 O O . THR A 1 247 ? -17.781 -10.725 1.284 1.00 92.88 247 THR A O 1
ATOM 1970 N N . PHE A 1 248 ? -15.762 -11.201 2.143 1.00 93.06 248 PHE A N 1
ATOM 1971 C CA . PHE A 1 248 ? -15.665 -12.556 1.618 1.00 93.06 248 PHE A CA 1
ATOM 1972 C C . PHE A 1 248 ? -15.648 -13.594 2.748 1.00 93.06 248 PHE A C 1
ATOM 1974 O O . PHE A 1 248 ? -14.729 -13.562 3.573 1.00 93.06 248 PHE A O 1
ATOM 1981 N N . PRO A 1 249 ? -16.615 -14.527 2.803 1.00 91.06 249 PRO A N 1
ATOM 1982 C CA . PRO A 1 249 ? -16.587 -15.641 3.744 1.00 91.06 249 PRO A CA 1
ATOM 1983 C C . PRO A 1 249 ? -15.622 -16.724 3.242 1.00 91.06 249 PRO A C 1
ATOM 1985 O O . PRO A 1 249 ? -15.977 -17.547 2.402 1.00 91.06 249 PRO A O 1
ATOM 1988 N N . LEU A 1 250 ? -14.389 -16.725 3.756 1.00 87.56 250 LEU A N 1
ATOM 1989 C CA . LEU A 1 250 ? -13.304 -17.593 3.268 1.00 87.56 250 LEU A CA 1
ATOM 1990 C C . LEU A 1 250 ? -13.603 -19.100 3.375 1.00 87.56 250 LEU A C 1
ATOM 1992 O O . LEU A 1 250 ? -13.008 -19.885 2.652 1.00 87.56 250 LEU A O 1
ATOM 1996 N N . GLU A 1 251 ? -14.525 -19.507 4.248 1.00 85.50 251 GLU A N 1
ATOM 1997 C CA . GLU A 1 251 ? -14.911 -20.913 4.455 1.00 85.50 251 GLU A CA 1
ATOM 1998 C C . GLU A 1 251 ? -15.769 -21.491 3.319 1.00 85.50 251 GLU A C 1
ATOM 2000 O O . GLU A 1 251 ? -15.840 -22.706 3.159 1.00 85.50 251 GLU A O 1
ATOM 2005 N N . VAL A 1 252 ? -16.436 -20.630 2.543 1.00 86.81 252 VAL A N 1
ATOM 2006 C CA . VAL A 1 252 ? -17.446 -21.036 1.547 1.00 86.81 252 VAL A CA 1
ATOM 2007 C C . VAL A 1 252 ? -16.957 -20.806 0.114 1.00 86.81 252 VAL A C 1
ATOM 2009 O O . VAL A 1 252 ? -17.544 -21.315 -0.839 1.00 86.81 252 VAL A O 1
ATOM 2012 N N . LEU A 1 253 ? -15.886 -20.031 -0.064 1.00 88.25 253 LEU A N 1
ATOM 2013 C CA . LEU A 1 253 ? -15.414 -19.641 -1.386 1.00 88.25 253 LEU A CA 1
ATOM 2014 C C . LEU A 1 253 ? -14.573 -20.735 -2.041 1.00 88.25 253 LEU A C 1
ATOM 2016 O O . LEU A 1 253 ? -13.681 -21.320 -1.432 1.00 88.25 253 LEU A O 1
ATOM 2020 N N . LEU A 1 254 ? -14.857 -20.975 -3.320 1.00 90.94 254 LEU A N 1
ATOM 2021 C CA . LEU A 1 254 ? -14.117 -21.921 -4.142 1.00 90.94 254 LEU A CA 1
ATOM 2022 C C . LEU A 1 254 ? -12.787 -21.315 -4.587 1.00 90.94 254 LEU A C 1
ATOM 2024 O O . LEU A 1 254 ? -12.730 -20.143 -4.974 1.00 90.94 254 LEU A O 1
ATOM 2028 N N . ASN A 1 255 ? -11.742 -22.146 -4.599 1.00 92.00 255 ASN A N 1
ATOM 2029 C CA . ASN A 1 255 ? -10.443 -21.780 -5.150 1.00 92.00 255 ASN A CA 1
ATOM 2030 C C . ASN A 1 255 ? -10.443 -21.868 -6.677 1.00 92.00 255 ASN A C 1
ATOM 2032 O O . ASN A 1 255 ? -9.971 -22.842 -7.264 1.00 92.00 255 ASN A O 1
ATOM 2036 N N . ASP A 1 256 ? -11.028 -20.854 -7.311 1.00 94.38 256 ASP A N 1
ATOM 2037 C CA . ASP A 1 256 ? -11.148 -20.756 -8.758 1.00 94.38 256 ASP A CA 1
ATOM 2038 C C . ASP A 1 256 ? -10.876 -19.337 -9.292 1.00 94.38 256 ASP A C 1
ATOM 2040 O O . ASP A 1 256 ? -10.763 -18.345 -8.564 1.00 94.38 256 ASP A O 1
ATOM 2044 N N . ARG A 1 257 ? -10.773 -19.247 -10.623 1.00 94.31 257 ARG A N 1
ATOM 2045 C CA . ARG A 1 257 ? -10.507 -17.991 -11.340 1.00 94.31 257 ARG A CA 1
ATOM 2046 C C . ARG A 1 257 ? -11.630 -16.964 -11.185 1.00 94.31 257 ARG A C 1
ATOM 2048 O O . ARG A 1 257 ? -11.362 -15.764 -11.254 1.00 94.31 257 ARG A O 1
ATOM 2055 N N . TRP A 1 258 ? -12.871 -17.407 -10.985 1.00 95.12 258 TRP A N 1
ATOM 2056 C CA . TRP A 1 258 ? -14.020 -16.518 -10.826 1.00 95.12 258 TRP A CA 1
ATOM 2057 C C . TRP A 1 258 ? -13.961 -15.794 -9.488 1.00 95.12 258 TRP A C 1
ATOM 2059 O O . TRP A 1 258 ? -14.133 -14.576 -9.458 1.00 95.12 258 TRP A O 1
ATOM 2069 N N . THR A 1 259 ? -13.625 -16.502 -8.410 1.00 96.31 259 THR A N 1
ATOM 2070 C CA . THR A 1 259 ? -13.422 -15.919 -7.082 1.00 96.31 259 THR A CA 1
ATOM 2071 C C . THR A 1 259 ? -12.281 -14.903 -7.093 1.00 96.31 259 THR A C 1
ATOM 2073 O O . THR A 1 259 ? -12.430 -13.806 -6.554 1.00 96.31 259 THR A O 1
ATOM 2076 N N . ILE A 1 260 ? -11.168 -15.208 -7.769 1.00 95.50 260 ILE A N 1
ATOM 2077 C CA . ILE A 1 260 ? -10.048 -14.264 -7.923 1.00 95.50 260 ILE A CA 1
ATOM 2078 C C . ILE A 1 260 ? -10.492 -13.012 -8.690 1.00 95.50 260 ILE A C 1
ATOM 2080 O O . ILE A 1 260 ? -10.269 -11.895 -8.226 1.00 95.50 260 ILE A O 1
ATOM 2084 N N . ASN A 1 261 ? -11.165 -13.176 -9.833 1.00 95.62 261 ASN A N 1
ATOM 2085 C CA . ASN A 1 261 ? -11.680 -12.049 -10.617 1.00 95.62 261 ASN A CA 1
ATOM 2086 C C . ASN A 1 261 ? -12.680 -11.205 -9.817 1.00 95.62 261 ASN A C 1
ATOM 2088 O O . ASN A 1 261 ? -12.647 -9.979 -9.891 1.00 95.62 261 ASN A O 1
ATOM 2092 N N . MET A 1 262 ? -13.543 -11.844 -9.026 1.00 95.56 262 MET A N 1
ATOM 2093 C CA . MET A 1 262 ? -14.468 -11.157 -8.133 1.00 95.56 262 MET A CA 1
ATOM 2094 C C . MET A 1 262 ? -13.707 -10.328 -7.091 1.00 95.56 262 MET A C 1
ATOM 2096 O O . MET A 1 262 ? -14.008 -9.149 -6.931 1.00 95.56 262 MET A O 1
ATOM 2100 N N . ALA A 1 263 ? -12.680 -10.894 -6.448 1.00 95.50 263 ALA A N 1
ATOM 2101 C CA . ALA A 1 263 ? -11.831 -10.174 -5.500 1.00 95.50 263 ALA A CA 1
ATOM 2102 C C . ALA A 1 263 ? -11.127 -8.964 -6.147 1.00 95.50 263 ALA A C 1
ATOM 2104 O O . ALA A 1 263 ? -11.167 -7.862 -5.595 1.00 95.50 263 ALA A O 1
ATOM 2105 N N . LEU A 1 264 ? -10.551 -9.137 -7.343 1.00 93.25 264 LEU A N 1
ATOM 2106 C CA . LEU A 1 264 ? -9.936 -8.051 -8.117 1.00 93.25 264 LEU A CA 1
ATOM 2107 C C . LEU A 1 264 ? -10.953 -6.946 -8.442 1.00 93.25 264 LEU A C 1
ATOM 2109 O O . LEU A 1 264 ? -10.685 -5.768 -8.208 1.00 93.25 264 LEU A O 1
ATOM 2113 N N . LYS A 1 265 ? -12.161 -7.307 -8.892 1.00 93.56 265 LYS A N 1
ATOM 2114 C CA . LYS A 1 265 ? -13.225 -6.334 -9.191 1.00 93.56 265 LYS A CA 1
ATOM 2115 C C . LYS A 1 265 ? -13.759 -5.628 -7.950 1.00 93.56 265 LYS A C 1
ATOM 2117 O O . LYS A 1 265 ? -14.108 -4.451 -8.024 1.00 93.56 265 LYS A O 1
ATOM 2122 N N . THR A 1 266 ? -13.780 -6.291 -6.799 1.00 94.38 266 THR A N 1
ATOM 2123 C CA . THR A 1 266 ? -14.102 -5.639 -5.526 1.00 94.38 266 THR A CA 1
ATOM 2124 C C . THR A 1 266 ? -13.040 -4.613 -5.134 1.00 94.38 266 THR A C 1
ATOM 2126 O O . THR A 1 266 ? -13.400 -3.517 -4.704 1.00 94.38 266 THR A O 1
ATOM 2129 N N . LEU A 1 267 ? -11.749 -4.915 -5.319 1.00 90.44 267 LEU A N 1
ATOM 2130 C CA . LEU A 1 267 ? -10.672 -3.941 -5.101 1.00 90.44 267 LEU A CA 1
ATOM 2131 C C . LEU A 1 267 ? -10.787 -2.755 -6.062 1.00 90.44 267 LEU A C 1
ATOM 2133 O O . LEU A 1 267 ? -10.723 -1.610 -5.629 1.00 90.44 267 LEU A O 1
ATOM 2137 N N . GLU A 1 268 ? -11.031 -3.003 -7.344 1.00 87.81 268 GLU A N 1
ATOM 2138 C CA . GLU A 1 268 ? -11.282 -1.947 -8.329 1.00 87.81 268 GLU A CA 1
ATOM 2139 C C . GLU A 1 268 ? -12.446 -1.034 -7.920 1.00 87.81 268 GLU A C 1
ATOM 2141 O O . GLU A 1 268 ? -12.308 0.192 -7.901 1.00 87.81 268 GLU A O 1
ATOM 2146 N N . ALA A 1 269 ? -13.577 -1.622 -7.520 1.00 88.81 269 ALA A N 1
ATOM 2147 C CA . ALA A 1 269 ? -14.752 -0.880 -7.073 1.00 88.81 269 ALA A CA 1
ATOM 2148 C C . ALA A 1 269 ? -14.473 -0.058 -5.804 1.00 88.81 269 ALA A C 1
ATOM 2150 O O . ALA A 1 269 ? -14.887 1.102 -5.717 1.00 88.81 269 ALA A O 1
ATOM 2151 N N . LEU A 1 270 ? -13.734 -0.629 -4.845 1.00 85.12 270 LEU A N 1
ATOM 2152 C CA . LEU A 1 270 ? -13.290 0.059 -3.632 1.00 85.12 270 LEU A CA 1
ATOM 2153 C C . LEU A 1 270 ? -12.441 1.288 -3.966 1.00 85.12 270 LEU A C 1
ATOM 2155 O O . LEU A 1 270 ? -12.663 2.377 -3.433 1.00 85.12 270 LEU A O 1
ATOM 2159 N N . LEU A 1 271 ? -11.470 1.103 -4.855 1.00 79.88 271 LEU A N 1
ATOM 2160 C CA . LEU A 1 271 ? -10.507 2.129 -5.237 1.00 79.88 271 LEU A CA 1
ATOM 2161 C C . LEU A 1 271 ? -11.063 3.106 -6.281 1.00 79.88 271 LEU A C 1
ATOM 2163 O O . LEU A 1 271 ? -10.440 4.132 -6.547 1.00 79.88 271 LEU A O 1
ATOM 2167 N N . ARG A 1 272 ? -12.251 2.822 -6.835 1.00 82.25 272 ARG A N 1
ATOM 2168 C CA . ARG A 1 272 ? -12.876 3.557 -7.946 1.00 82.25 272 ARG A CA 1
ATOM 2169 C C . ARG A 1 272 ? -11.950 3.671 -9.151 1.00 82.25 272 ARG A C 1
ATOM 2171 O O . ARG A 1 272 ? -11.860 4.720 -9.786 1.00 82.25 272 ARG A O 1
ATOM 2178 N N . VAL A 1 273 ? -11.273 2.573 -9.451 1.00 77.06 273 VAL A N 1
ATOM 2179 C CA . VAL A 1 273 ? -10.415 2.431 -10.625 1.00 77.06 273 VAL A CA 1
ATOM 2180 C C . VAL A 1 273 ? -10.946 1.303 -11.484 1.00 77.06 273 VAL A C 1
ATOM 2182 O O . VAL A 1 273 ? -11.509 0.343 -10.975 1.00 77.06 273 VAL A O 1
ATOM 2185 N N . SER A 1 274 ? -10.796 1.432 -12.795 1.00 78.62 274 SER A N 1
ATOM 2186 C CA . SER A 1 274 ? -11.144 0.372 -13.734 1.00 78.62 274 SER A CA 1
ATOM 2187 C C . SER A 1 274 ? -9.835 -0.182 -14.256 1.00 78.62 274 SER A C 1
ATOM 2189 O O . SER A 1 274 ? -9.184 0.489 -15.052 1.00 78.62 274 SER A O 1
ATOM 2191 N N . THR A 1 275 ? -9.446 -1.371 -13.801 1.00 76.88 275 THR A N 1
ATOM 2192 C CA . THR A 1 275 ? -8.301 -2.076 -14.383 1.00 76.88 275 THR A CA 1
ATOM 2193 C C . THR A 1 275 ? -8.806 -3.166 -15.324 1.00 76.88 275 THR A C 1
ATOM 2195 O O . THR A 1 275 ? -9.843 -3.788 -15.091 1.00 76.88 275 THR A O 1
ATOM 2198 N N . SER A 1 276 ? -8.112 -3.373 -16.437 1.00 78.12 276 SER A N 1
ATOM 2199 C CA . SER A 1 276 ? -8.306 -4.535 -17.318 1.00 78.12 276 SER A CA 1
ATOM 2200 C C . SER A 1 276 ? -7.736 -5.821 -16.703 1.00 78.12 276 SER A C 1
ATOM 2202 O O . SER A 1 276 ? -7.961 -6.903 -17.233 1.00 78.12 276 SER A O 1
ATOM 2204 N N . PHE A 1 277 ? -7.041 -5.697 -15.567 1.00 83.88 277 PHE A N 1
ATOM 2205 C CA . PHE A 1 277 ? -6.319 -6.762 -14.892 1.00 83.88 277 PHE A CA 1
ATOM 2206 C C . PHE A 1 277 ? -7.245 -7.874 -14.376 1.00 83.88 277 PHE A C 1
ATOM 2208 O O . PHE A 1 277 ? -8.243 -7.626 -13.694 1.00 83.88 277 PHE A O 1
ATOM 2215 N N . SER A 1 278 ? -6.893 -9.115 -14.695 1.00 89.38 278 SER A N 1
ATOM 2216 C CA . SER A 1 278 ? -7.675 -10.322 -14.438 1.00 89.38 278 SER A CA 1
ATOM 2217 C C . SER A 1 278 ? -6.811 -11.468 -13.897 1.00 89.38 278 SER A C 1
ATOM 2219 O O . SER A 1 278 ? -5.585 -11.395 -13.828 1.00 89.38 278 SER A O 1
ATOM 2221 N N . SER A 1 279 ? -7.451 -12.574 -13.527 1.00 91.06 279 SER A N 1
ATOM 2222 C CA . SER A 1 279 ? -6.766 -13.806 -13.119 1.00 91.06 279 SER A CA 1
ATOM 2223 C C . SER A 1 279 ? -5.873 -14.400 -14.211 1.00 91.06 279 SER A C 1
ATOM 2225 O O . SER A 1 279 ? -4.842 -14.981 -13.886 1.00 91.06 279 SER A O 1
ATOM 2227 N N . ASP A 1 280 ? -6.203 -14.232 -15.494 1.00 90.50 280 ASP A N 1
ATOM 2228 C CA . ASP A 1 280 ? -5.326 -14.684 -16.581 1.00 90.50 280 ASP A CA 1
ATOM 2229 C C . ASP A 1 280 ? -4.045 -13.842 -16.658 1.00 90.50 280 ASP A C 1
ATOM 2231 O O . ASP A 1 280 ? -2.987 -14.354 -17.037 1.00 90.50 280 ASP A O 1
ATOM 2235 N N . ASP A 1 281 ? -4.131 -12.570 -16.267 1.00 88.62 281 ASP A N 1
ATOM 2236 C CA . ASP A 1 281 ? -2.987 -11.668 -16.187 1.00 88.62 281 ASP A CA 1
ATOM 2237 C C . ASP A 1 281 ? -2.116 -12.019 -14.985 1.00 88.62 281 ASP A C 1
ATOM 2239 O O . ASP A 1 281 ? -0.902 -12.071 -15.131 1.00 88.62 281 ASP A O 1
ATOM 2243 N N . LEU A 1 282 ? -2.707 -12.384 -13.840 1.00 87.69 282 LEU A N 1
ATOM 2244 C CA . LEU A 1 282 ? -1.953 -12.891 -12.685 1.00 87.69 282 LEU A CA 1
ATOM 2245 C C . LEU A 1 282 ? -1.083 -14.109 -13.035 1.00 87.69 282 LEU A C 1
ATOM 2247 O O . LEU A 1 282 ? 0.046 -14.202 -12.565 1.00 87.69 282 LEU A O 1
ATOM 2251 N N . VAL A 1 283 ? -1.579 -15.020 -13.880 1.00 88.88 283 VAL A N 1
ATOM 2252 C CA . VAL A 1 283 ? -0.824 -16.216 -14.303 1.00 88.88 283 VAL A CA 1
ATOM 2253 C C . VAL A 1 283 ? 0.335 -15.872 -15.239 1.00 88.88 283 VAL A C 1
ATOM 2255 O O . VAL A 1 283 ? 1.357 -16.553 -15.227 1.00 88.88 283 VAL A O 1
ATOM 2258 N N . LYS A 1 284 ? 0.155 -14.869 -16.102 1.00 88.25 284 LYS A N 1
ATOM 2259 C CA . LYS A 1 284 ? 1.082 -14.560 -17.204 1.00 88.25 284 LYS A CA 1
ATOM 2260 C C . LYS A 1 284 ? 2.017 -13.393 -16.903 1.00 88.25 284 LYS A C 1
ATOM 2262 O O . LYS A 1 284 ? 2.966 -13.182 -17.654 1.00 88.25 284 LYS A O 1
ATOM 2267 N N . ALA A 1 285 ? 1.708 -12.593 -15.889 1.00 84.06 285 ALA A N 1
ATOM 2268 C CA . ALA A 1 285 ? 2.414 -11.359 -15.615 1.00 84.06 285 ALA A CA 1
ATOM 2269 C C . ALA A 1 285 ? 3.827 -11.633 -15.110 1.00 84.06 285 ALA A C 1
ATOM 2271 O O . ALA A 1 285 ? 4.075 -12.496 -14.269 1.00 84.06 285 ALA A O 1
ATOM 2272 N N . GLU A 1 286 ? 4.759 -10.829 -15.607 1.00 87.94 286 GLU A N 1
ATOM 2273 C CA . GLU A 1 286 ? 6.109 -10.808 -15.074 1.00 87.94 286 GLU A CA 1
ATOM 2274 C C . GLU A 1 286 ? 6.102 -10.287 -13.626 1.00 87.94 286 GLU A C 1
ATOM 2276 O O . GLU A 1 286 ? 5.279 -9.426 -13.279 1.00 87.94 286 GLU A O 1
ATOM 2281 N N . PRO A 1 287 ? 7.049 -10.731 -12.779 1.00 90.56 287 PRO A N 1
ATOM 2282 C CA . PRO A 1 287 ? 7.108 -10.332 -11.372 1.00 90.56 287 PRO A CA 1
ATOM 2283 C C . PRO A 1 287 ? 7.087 -8.815 -11.149 1.00 90.56 287 PRO A C 1
ATOM 2285 O O . PRO A 1 287 ? 6.483 -8.344 -10.188 1.00 90.56 287 PRO A O 1
ATOM 2288 N N . GLN A 1 288 ? 7.697 -8.033 -12.048 1.00 90.12 288 GLN A N 1
ATOM 2289 C CA . GLN A 1 288 ? 7.703 -6.569 -11.967 1.00 90.12 288 GLN A CA 1
ATOM 2290 C C . GLN A 1 288 ? 6.303 -5.971 -12.139 1.00 90.12 288 GLN A C 1
ATOM 2292 O O . GLN A 1 288 ? 5.882 -5.138 -11.336 1.00 90.12 288 GLN A O 1
ATOM 2297 N N . ALA A 1 289 ? 5.549 -6.432 -13.139 1.00 88.19 289 ALA A N 1
ATOM 2298 C CA . ALA A 1 289 ? 4.183 -5.975 -13.371 1.00 88.19 289 ALA A CA 1
ATOM 2299 C C . ALA A 1 289 ? 3.268 -6.337 -12.190 1.00 88.19 289 ALA A C 1
ATOM 2301 O O . ALA A 1 289 ? 2.491 -5.497 -11.733 1.00 88.19 289 ALA A O 1
ATOM 2302 N N . LEU A 1 290 ? 3.421 -7.548 -11.637 1.00 90.69 290 LEU A N 1
ATOM 2303 C CA . LEU A 1 290 ? 2.709 -7.971 -10.428 1.00 90.69 290 LEU A CA 1
ATOM 2304 C C . LEU A 1 290 ? 3.053 -7.094 -9.225 1.00 90.69 290 LEU A C 1
ATOM 2306 O O . LEU A 1 290 ? 2.154 -6.629 -8.528 1.00 90.69 290 LEU A O 1
ATOM 2310 N N . CYS A 1 291 ? 4.338 -6.820 -8.997 1.00 92.81 291 CYS A N 1
ATOM 2311 C CA . CYS A 1 291 ? 4.773 -5.938 -7.919 1.00 92.81 291 CYS A CA 1
ATOM 2312 C C . CYS A 1 291 ? 4.169 -4.538 -8.049 1.00 92.81 291 CYS A C 1
ATOM 2314 O O . CYS A 1 291 ? 3.673 -4.004 -7.061 1.00 92.81 291 CYS A O 1
ATOM 2316 N N . ALA A 1 292 ? 4.181 -3.961 -9.254 1.00 88.69 292 ALA A N 1
ATOM 2317 C CA . ALA A 1 292 ? 3.614 -2.643 -9.518 1.00 88.69 292 ALA A CA 1
ATOM 2318 C C . ALA A 1 292 ? 2.106 -2.610 -9.230 1.00 88.69 292 ALA A C 1
ATOM 2320 O O . ALA A 1 292 ? 1.630 -1.743 -8.494 1.00 88.69 292 ALA A O 1
ATOM 2321 N N . TYR A 1 293 ? 1.365 -3.589 -9.758 1.00 88.50 293 TYR A N 1
ATOM 2322 C CA . TYR A 1 293 ? -0.077 -3.705 -9.552 1.00 88.50 293 TYR A CA 1
ATOM 2323 C C . TYR A 1 293 ? -0.422 -3.853 -8.069 1.00 88.50 293 TYR A C 1
ATOM 2325 O O . TYR A 1 293 ? -1.246 -3.115 -7.528 1.00 88.50 293 TYR A O 1
ATOM 2333 N N . VAL A 1 294 ? 0.252 -4.775 -7.383 1.00 90.88 294 VAL A N 1
ATOM 2334 C CA . VAL A 1 294 ? 0.015 -5.027 -5.965 1.00 90.88 294 VAL A CA 1
ATOM 2335 C C . VAL A 1 294 ? 0.392 -3.795 -5.138 1.00 90.88 294 VAL A C 1
ATOM 2337 O O . VAL A 1 294 ? -0.403 -3.376 -4.300 1.00 90.88 294 VAL A O 1
ATOM 2340 N N . CYS A 1 295 ? 1.527 -3.144 -5.412 1.00 92.50 295 CYS A N 1
ATOM 2341 C CA . CYS A 1 295 ? 1.915 -1.891 -4.755 1.00 92.50 295 CYS A CA 1
ATOM 2342 C C . CYS A 1 295 ? 0.823 -0.828 -4.861 1.00 92.50 295 CYS A C 1
ATOM 2344 O O . CYS A 1 295 ? 0.442 -0.233 -3.854 1.00 92.50 295 CYS A O 1
ATOM 2346 N N . PHE A 1 296 ? 0.274 -0.634 -6.060 1.00 88.88 296 PHE A N 1
ATOM 2347 C CA . PHE A 1 296 ? -0.827 0.291 -6.287 1.00 88.88 296 PHE A CA 1
ATOM 2348 C C . PHE A 1 296 ? -2.044 -0.036 -5.400 1.00 88.88 296 PHE A C 1
ATOM 2350 O O . PHE A 1 296 ? -2.568 0.857 -4.724 1.00 88.88 296 PHE A O 1
ATOM 2357 N N . ILE A 1 297 ? -2.447 -1.312 -5.326 1.00 88.94 297 ILE A N 1
ATOM 2358 C CA . ILE A 1 297 ? -3.529 -1.761 -4.435 1.00 88.94 297 ILE A CA 1
ATOM 2359 C C . ILE A 1 297 ? -3.211 -1.436 -2.972 1.00 88.94 297 ILE A C 1
ATOM 2361 O O . ILE A 1 297 ? -4.072 -0.913 -2.265 1.00 88.94 297 ILE A O 1
ATOM 2365 N N . PHE A 1 298 ? -1.987 -1.702 -2.510 1.00 92.38 298 PHE A N 1
ATOM 2366 C CA . PHE A 1 298 ? -1.571 -1.417 -1.135 1.00 92.38 298 PHE A CA 1
ATOM 2367 C C . PHE A 1 298 ? -1.583 0.074 -0.815 1.00 92.38 298 PHE A C 1
ATOM 2369 O O . PHE A 1 298 ? -2.140 0.472 0.206 1.00 92.38 298 PHE A O 1
ATOM 2376 N N . MET A 1 299 ? -1.013 0.905 -1.686 1.00 88.88 299 MET A N 1
ATOM 2377 C CA . MET A 1 299 ? -0.995 2.352 -1.495 1.00 88.88 299 MET A CA 1
ATOM 2378 C C . MET A 1 299 ? -2.416 2.907 -1.382 1.00 88.88 299 MET A C 1
ATOM 2380 O O . MET A 1 299 ? -2.748 3.646 -0.450 1.00 88.88 299 MET A O 1
ATOM 2384 N N . ALA A 1 300 ? -3.283 2.528 -2.318 1.00 86.88 300 ALA A N 1
ATOM 2385 C CA . ALA A 1 300 ? -4.651 3.012 -2.348 1.00 86.88 300 ALA A CA 1
ATOM 2386 C C . ALA A 1 300 ? -5.482 2.436 -1.183 1.00 86.88 300 ALA A C 1
ATOM 2388 O O . ALA A 1 300 ? -6.243 3.163 -0.539 1.00 86.88 300 ALA A O 1
ATOM 2389 N N . GLY A 1 301 ? -5.275 1.161 -0.850 1.00 89.75 301 GLY A N 1
ATOM 2390 C CA . GLY A 1 301 ? -5.921 0.472 0.262 1.00 89.75 301 GLY A CA 1
ATOM 2391 C C . GLY A 1 301 ? -5.535 1.039 1.628 1.00 89.75 301 GLY A C 1
ATOM 2392 O O . GLY A 1 301 ? -6.411 1.278 2.459 1.00 89.75 301 GLY A O 1
ATOM 2393 N N . TYR A 1 302 ? -4.256 1.338 1.872 1.00 90.94 302 TYR A N 1
ATOM 2394 C CA . TYR A 1 302 ? -3.831 1.981 3.118 1.00 90.94 302 TYR A CA 1
ATOM 2395 C C . TYR A 1 302 ? -4.366 3.398 3.246 1.00 90.94 302 TYR A C 1
ATOM 2397 O O . TYR A 1 302 ? -4.834 3.781 4.319 1.00 90.94 302 TYR A O 1
ATOM 2405 N N . LYS A 1 303 ? -4.376 4.156 2.147 1.00 87.19 303 LYS A N 1
ATOM 2406 C CA . LYS A 1 303 ? -4.987 5.485 2.124 1.00 87.19 303 LYS A CA 1
ATOM 2407 C C . LYS A 1 303 ? -6.479 5.424 2.455 1.00 87.19 303 LYS A C 1
ATOM 2409 O O . LYS A 1 303 ? -6.972 6.240 3.239 1.00 87.19 303 LYS A O 1
ATOM 2414 N N . TYR A 1 304 ? -7.191 4.440 1.906 1.00 87.75 304 TYR A N 1
ATOM 2415 C CA . TYR A 1 304 ? -8.585 4.171 2.252 1.00 87.75 304 TYR A CA 1
ATOM 2416 C C . TYR A 1 304 ? -8.739 3.802 3.733 1.00 87.75 304 TYR A C 1
ATOM 2418 O O . TYR A 1 304 ? -9.552 4.418 4.421 1.00 87.75 304 TYR A O 1
ATOM 2426 N N . LYS A 1 305 ? -7.935 2.859 4.245 1.00 89.06 305 LYS A N 1
ATOM 2427 C CA . LYS A 1 305 ? -7.972 2.422 5.649 1.00 89.06 305 LYS A CA 1
ATOM 2428 C C . LYS A 1 305 ? -7.767 3.600 6.598 1.00 89.06 305 LYS A C 1
ATOM 2430 O O . LYS A 1 305 ? -8.607 3.819 7.462 1.00 89.06 305 LYS A O 1
ATOM 2435 N N . GLN A 1 306 ? -6.715 4.393 6.395 1.00 87.69 306 GLN A N 1
ATOM 2436 C CA . GLN A 1 306 ? -6.435 5.567 7.219 1.00 87.69 306 GLN A CA 1
ATOM 2437 C C . GLN A 1 306 ? -7.597 6.568 7.168 1.00 87.69 306 GLN A C 1
ATOM 2439 O O . GLN A 1 306 ? -8.078 7.007 8.208 1.00 87.69 306 GLN A O 1
ATOM 2444 N N . SER A 1 307 ? -8.129 6.859 5.975 1.00 85.06 307 SER A N 1
ATOM 2445 C CA . SER A 1 307 ? -9.285 7.754 5.815 1.00 85.06 307 SER A CA 1
ATOM 2446 C C . SER A 1 307 ? -10.531 7.244 6.547 1.00 85.06 307 SER A C 1
ATOM 2448 O O . SER A 1 307 ? -11.243 8.030 7.177 1.00 85.06 307 SER A O 1
ATOM 2450 N N . ARG A 1 308 ? -10.793 5.932 6.486 1.00 87.44 308 ARG A N 1
ATOM 2451 C CA . ARG A 1 308 ? -11.912 5.286 7.180 1.00 87.44 308 ARG A CA 1
ATOM 2452 C C . ARG A 1 308 ? -11.747 5.383 8.693 1.00 87.44 308 ARG A C 1
ATOM 2454 O O . ARG A 1 308 ? -12.684 5.803 9.363 1.00 87.44 308 ARG A O 1
ATOM 2461 N N . THR A 1 309 ? -10.556 5.077 9.206 1.00 87.81 309 THR A N 1
ATOM 2462 C CA . THR A 1 309 ? -10.220 5.213 10.628 1.00 87.81 309 THR A CA 1
ATOM 2463 C C . THR A 1 309 ? -10.462 6.638 11.110 1.00 87.81 309 THR A C 1
ATOM 2465 O O . THR A 1 309 ? -11.106 6.833 12.138 1.00 87.81 309 THR A O 1
ATOM 2468 N N . VAL A 1 310 ? -10.040 7.650 10.342 1.00 83.94 310 VAL A N 1
ATOM 2469 C CA . VAL A 1 310 ? -10.284 9.046 10.728 1.00 83.94 310 VAL A CA 1
ATOM 2470 C C . VAL A 1 310 ? -11.781 9.357 10.776 1.00 83.94 310 VAL A C 1
ATOM 2472 O O . VAL A 1 310 ? -12.254 9.975 11.728 1.00 83.94 310 VAL A O 1
ATOM 2475 N N . ALA A 1 311 ? -12.539 8.934 9.761 1.00 85.12 311 ALA A N 1
ATOM 2476 C CA . ALA A 1 311 ? -13.978 9.170 9.700 1.00 85.12 311 ALA A CA 1
ATOM 2477 C C . ALA A 1 311 ? -14.725 8.497 10.868 1.00 85.12 311 ALA A C 1
ATOM 2479 O O . ALA A 1 311 ? -15.619 9.101 11.464 1.00 85.12 311 ALA A O 1
ATOM 2480 N N . GLU A 1 312 ? -14.338 7.272 11.231 1.00 87.56 312 GLU A N 1
ATOM 2481 C CA . GLU A 1 312 ? -14.876 6.554 12.389 1.00 87.56 312 GLU A CA 1
ATOM 2482 C C . GLU A 1 312 ? -14.543 7.273 13.705 1.00 87.56 312 GLU A C 1
ATOM 2484 O O . GLU A 1 312 ? -15.436 7.480 14.531 1.00 87.56 312 GLU A O 1
ATOM 2489 N N . SER A 1 313 ? -13.295 7.716 13.882 1.00 83.88 313 SER A N 1
ATOM 2490 C CA . SER A 1 313 ? -12.872 8.497 15.052 1.00 83.88 313 SER A CA 1
ATOM 2491 C C . SER A 1 313 ? -13.627 9.822 15.158 1.00 83.88 313 SER A C 1
ATOM 2493 O O . SER A 1 313 ? -14.091 10.181 16.237 1.00 83.88 313 SER A O 1
ATOM 2495 N N . MET A 1 314 ? -13.845 10.522 14.041 1.00 83.25 314 MET A N 1
ATOM 2496 C CA . MET A 1 314 ? -14.659 11.740 14.017 1.00 83.25 314 MET A CA 1
ATOM 2497 C C . MET A 1 314 ? -16.106 11.494 14.421 1.00 83.25 314 MET A C 1
ATOM 2499 O O . MET A 1 314 ? -16.667 12.281 15.179 1.00 83.25 314 MET A O 1
ATOM 2503 N N . LYS A 1 315 ? -16.714 10.406 13.939 1.00 87.62 315 LYS A N 1
ATOM 2504 C CA . LYS A 1 315 ? -18.083 10.048 14.316 1.00 87.62 315 LYS A CA 1
ATOM 2505 C C . LYS A 1 315 ? -18.188 9.781 15.819 1.00 87.62 315 LYS A C 1
ATOM 2507 O O . LYS A 1 315 ? -19.126 10.262 16.445 1.00 87.62 315 LYS A O 1
ATOM 2512 N N . LYS A 1 316 ? -17.222 9.059 16.400 1.00 8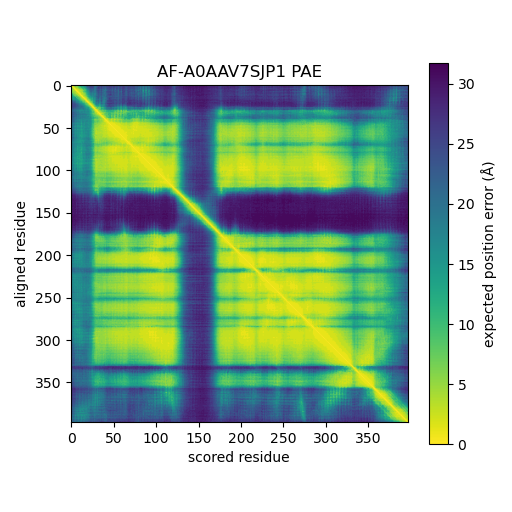6.62 316 LYS A N 1
ATOM 2513 C CA . LYS A 1 316 ? -17.160 8.813 17.851 1.00 86.62 316 LYS A CA 1
ATOM 2514 C C . LYS A 1 316 ? -17.023 10.114 18.641 1.00 86.62 316 LYS A C 1
ATOM 2516 O O . LYS A 1 316 ? -17.791 10.328 19.569 1.00 86.62 316 LYS A O 1
ATOM 2521 N N . LEU A 1 317 ? -16.110 10.995 18.226 1.00 84.38 317 LEU A N 1
ATOM 2522 C CA . LEU A 1 317 ? -15.922 12.306 18.854 1.00 84.38 317 LEU A CA 1
ATOM 2523 C C . LEU A 1 317 ? -17.193 13.159 18.786 1.00 84.38 317 LEU A C 1
ATOM 2525 O O . LEU A 1 317 ? -17.542 13.819 19.758 1.00 84.38 317 LEU A O 1
ATOM 2529 N N . HIS A 1 318 ? -17.906 13.138 17.658 1.00 85.88 318 HIS A N 1
ATOM 2530 C CA . HIS A 1 318 ? -19.160 13.873 17.518 1.00 85.88 318 HIS A CA 1
ATOM 2531 C C . HIS A 1 318 ? -20.234 13.363 18.483 1.00 85.88 318 HIS A C 1
ATOM 2533 O O . HIS A 1 318 ? -20.839 14.166 19.185 1.00 85.88 318 HIS A O 1
ATOM 2539 N N . LEU A 1 319 ? -20.404 12.040 18.576 1.00 88.88 319 LEU A N 1
ATOM 2540 C CA . LEU A 1 319 ? -21.337 11.419 19.519 1.00 88.88 319 LEU A CA 1
ATOM 2541 C C . LEU A 1 319 ? -20.978 11.738 20.977 1.00 88.88 319 LEU A C 1
ATOM 2543 O O . LEU A 1 319 ? -21.866 12.021 21.772 1.00 88.88 319 LEU A O 1
ATOM 2547 N N . GLU A 1 320 ? -19.688 11.747 21.326 1.00 87.06 320 GLU A N 1
ATOM 2548 C CA . GLU A 1 320 ? -19.234 12.119 22.671 1.00 87.06 320 GLU A CA 1
ATOM 2549 C C . GLU A 1 320 ? -19.536 13.593 22.988 1.00 87.06 320 GLU A C 1
ATOM 2551 O O . GLU A 1 320 ? -20.030 13.909 24.070 1.00 87.06 320 GLU A O 1
ATOM 2556 N N . ILE A 1 321 ? -19.306 14.502 22.035 1.00 86.75 321 ILE A N 1
ATOM 2557 C CA . ILE A 1 321 ? -19.665 15.920 22.175 1.00 86.75 321 ILE A CA 1
ATOM 2558 C C . ILE A 1 321 ? -21.177 16.081 22.357 1.00 86.75 321 ILE A C 1
ATOM 2560 O O . ILE A 1 321 ? -21.608 16.843 23.226 1.00 86.75 321 ILE A O 1
ATOM 2564 N N . GLU A 1 322 ? -21.986 15.386 21.555 1.00 89.38 322 GLU A N 1
ATOM 2565 C CA . GLU A 1 322 ? -23.447 15.413 21.658 1.00 89.38 322 GLU A CA 1
ATOM 2566 C C . GLU A 1 322 ? -23.924 14.886 23.014 1.00 89.38 322 GLU A C 1
ATOM 2568 O O . GLU A 1 322 ? -24.750 15.536 23.655 1.00 89.38 322 GLU A O 1
ATOM 2573 N N . GLU A 1 323 ? -23.367 13.771 23.490 1.00 91.69 323 GLU A N 1
ATOM 2574 C CA . GLU A 1 323 ? -23.698 13.187 24.790 1.00 91.69 323 GLU A CA 1
ATOM 2575 C C . GLU A 1 323 ? -23.345 14.135 25.942 1.00 91.69 323 GLU A C 1
ATOM 2577 O O . GLU A 1 323 ? -24.190 14.411 26.797 1.00 91.69 323 GLU A O 1
ATOM 2582 N N . ILE A 1 324 ? -22.126 14.687 25.954 1.00 86.81 324 ILE A N 1
ATOM 2583 C CA . ILE A 1 324 ? -21.700 15.646 26.981 1.00 86.81 324 ILE A CA 1
ATOM 2584 C C . ILE A 1 324 ? -22.587 16.895 26.935 1.00 86.81 324 ILE A C 1
ATOM 2586 O O . ILE A 1 324 ? -23.053 17.363 27.973 1.00 86.81 324 ILE A O 1
ATOM 2590 N N . THR A 1 325 ? -22.882 17.412 25.741 1.00 89.38 325 THR A N 1
ATOM 2591 C CA . THR A 1 325 ? -23.754 18.581 25.560 1.00 89.38 325 THR A CA 1
ATOM 2592 C C . THR A 1 325 ? -25.179 18.299 26.038 1.00 89.38 325 THR A C 1
ATOM 2594 O O . THR A 1 325 ? -25.798 19.159 26.664 1.00 89.38 325 THR A O 1
ATOM 2597 N N . PHE A 1 326 ? -25.714 17.105 25.774 1.00 90.88 326 PHE A N 1
ATOM 2598 C CA . PHE A 1 326 ? -27.028 16.684 26.250 1.00 90.88 326 PHE A CA 1
ATOM 2599 C C . PHE A 1 326 ? -27.065 16.590 27.779 1.00 90.88 326 PHE A C 1
ATOM 2601 O O . PHE A 1 326 ? -27.938 17.192 28.408 1.00 90.88 326 PHE A O 1
ATOM 2608 N N . ARG A 1 327 ? -26.072 15.935 28.397 1.00 87.06 327 ARG A N 1
ATOM 2609 C CA . ARG A 1 327 ? -25.936 15.879 29.863 1.00 87.06 327 ARG A CA 1
ATOM 2610 C C . ARG A 1 327 ? -25.845 17.282 30.462 1.00 87.06 327 ARG A C 1
ATOM 2612 O O . ARG A 1 327 ? -26.580 17.593 31.392 1.00 87.06 327 ARG A O 1
ATOM 2619 N N . LEU A 1 328 ? -25.041 18.167 29.866 1.00 87.69 328 LEU A N 1
ATOM 2620 C CA . LEU A 1 328 ? -24.913 19.566 30.288 1.00 87.69 328 LEU A CA 1
ATOM 2621 C C . LEU A 1 328 ? -26.236 20.346 30.221 1.00 87.69 328 LEU A C 1
ATOM 2623 O O . LEU A 1 328 ? -26.494 21.166 31.100 1.00 87.69 328 LEU A O 1
ATOM 2627 N N . LYS A 1 329 ? -27.079 20.083 29.214 1.00 87.56 329 LYS A N 1
ATOM 2628 C CA . LYS A 1 329 ? -28.423 20.677 29.083 1.00 87.56 329 LYS A CA 1
ATOM 2629 C C . LYS A 1 329 ? -29.435 20.121 30.085 1.00 87.56 329 LYS A C 1
ATOM 2631 O O . LYS A 1 329 ? -30.425 20.788 30.362 1.00 87.56 329 LYS A O 1
ATOM 2636 N N . THR A 1 330 ? -29.206 18.914 30.599 1.00 86.06 330 THR A N 1
ATOM 2637 C CA . THR A 1 330 ? -30.119 18.244 31.540 1.00 86.06 330 THR A CA 1
ATOM 2638 C C . THR A 1 330 ? -30.030 18.851 32.946 1.00 86.06 330 THR A C 1
ATOM 2640 O O . THR A 1 330 ? -30.981 18.766 33.718 1.00 86.06 330 THR A O 1
ATOM 2643 N N . PHE A 1 331 ? -28.921 19.521 33.277 1.00 81.56 331 PHE A N 1
ATOM 2644 C CA . PHE A 1 331 ? -28.807 20.302 34.509 1.00 81.56 331 PHE A CA 1
ATOM 2645 C C . PHE A 1 331 ? -29.706 21.551 34.429 1.00 81.56 331 PHE A C 1
ATOM 2647 O O . PHE A 1 331 ? -29.418 22.482 33.673 1.00 81.56 331 PHE A O 1
ATOM 2654 N N . SER A 1 332 ? -30.788 21.584 35.215 1.00 66.56 332 SER A N 1
ATOM 2655 C CA . SER A 1 332 ? -31.685 22.743 35.328 1.00 66.56 332 SER A CA 1
ATOM 2656 C C . SER A 1 332 ? -30.974 23.950 35.962 1.00 66.56 332 SER A C 1
ATOM 2658 O O . SER A 1 332 ? -30.010 23.807 36.717 1.00 66.56 332 SER A O 1
ATOM 2660 N N . SER A 1 333 ? -31.434 25.172 35.659 1.00 61.66 333 SER A N 1
ATOM 2661 C CA . SER A 1 333 ? -30.851 26.403 36.224 1.00 61.66 333 SER A CA 1
ATOM 2662 C C . SER A 1 333 ? -31.271 26.681 37.671 1.00 61.66 333 SER A C 1
ATOM 2664 O O . SER A 1 333 ? -30.788 27.642 38.267 1.00 61.66 333 SER A O 1
ATOM 2666 N N . GLU A 1 334 ? -32.161 25.875 38.248 1.00 61.44 334 GLU A N 1
ATOM 2667 C CA . GLU A 1 334 ? -32.699 26.081 39.591 1.00 61.44 334 GLU A CA 1
ATOM 2668 C C . GLU A 1 334 ? -32.080 25.089 40.580 1.00 61.44 334 GLU A C 1
ATOM 2670 O O . GLU A 1 334 ? -32.400 23.906 40.578 1.00 61.44 334 GLU A O 1
ATOM 2675 N N . LYS A 1 335 ? -31.179 25.618 41.421 1.00 62.78 335 LYS A N 1
ATOM 2676 C CA . LYS A 1 335 ? -30.534 24.977 42.585 1.00 62.78 335 LYS A CA 1
ATOM 2677 C C . LYS A 1 335 ? -29.958 23.578 42.318 1.00 62.78 335 LYS A C 1
ATOM 2679 O O . LYS A 1 335 ? -30.506 22.566 42.738 1.00 62.78 335 LYS A O 1
ATOM 2684 N N . LEU A 1 336 ? -28.780 23.558 41.697 1.00 70.88 336 LEU A N 1
ATOM 2685 C CA . LEU A 1 336 ? -27.911 22.380 41.652 1.00 70.88 336 LEU A CA 1
ATOM 2686 C C . LEU A 1 336 ? -27.315 22.112 43.041 1.00 70.88 336 LEU A C 1
ATOM 2688 O O . LEU A 1 336 ? -26.803 23.034 43.679 1.00 70.88 336 LEU A O 1
ATOM 2692 N N . ASP A 1 337 ? -27.345 20.857 43.487 1.00 80.12 337 ASP A N 1
ATOM 2693 C CA . ASP A 1 337 ? -26.578 20.417 44.659 1.00 80.12 337 ASP A CA 1
ATOM 2694 C C . ASP A 1 337 ? -25.062 20.491 44.368 1.00 80.12 337 ASP A C 1
ATOM 2696 O O . ASP A 1 337 ? -24.617 20.417 43.219 1.00 80.12 337 ASP A O 1
ATOM 2700 N N . THR A 1 338 ? -24.251 20.604 45.416 1.00 78.12 338 THR A N 1
ATOM 2701 C CA . THR A 1 338 ? -22.779 20.623 45.403 1.00 78.12 338 THR A CA 1
ATOM 2702 C C . THR A 1 338 ? -22.175 19.511 44.535 1.00 78.12 338 THR A C 1
ATOM 2704 O O . THR A 1 338 ? -21.241 19.758 43.771 1.00 78.12 338 THR A O 1
ATOM 2707 N N . ASN A 1 339 ? -22.752 18.304 44.584 1.00 79.19 339 ASN A N 1
ATOM 2708 C CA . ASN A 1 339 ? -22.319 17.162 43.772 1.00 79.19 339 ASN A CA 1
ATOM 2709 C C . ASN A 1 339 ? -22.624 17.346 42.274 1.00 79.19 339 ASN A C 1
ATOM 2711 O O . ASN A 1 339 ? -21.786 17.043 41.426 1.00 79.19 339 ASN A O 1
ATOM 2715 N N . GLN A 1 340 ? -23.789 17.907 41.940 1.00 81.06 340 GLN A N 1
ATOM 2716 C CA . GLN A 1 340 ? -24.193 18.174 40.554 1.00 81.06 340 GLN A CA 1
ATOM 2717 C C . GLN A 1 340 ? -23.392 19.333 39.943 1.00 81.06 340 GLN A C 1
ATOM 2719 O O . GLN A 1 340 ? -23.103 19.334 38.747 1.00 81.06 340 GLN A O 1
ATOM 2724 N N . PHE A 1 341 ? -22.983 20.309 40.760 1.00 81.44 341 PHE A N 1
ATOM 2725 C CA . PHE A 1 341 ? -22.090 21.386 40.331 1.00 81.44 341 PHE A CA 1
ATOM 2726 C C . PHE A 1 341 ? -20.686 20.866 39.984 1.00 81.44 341 PHE A C 1
ATOM 2728 O O . PHE A 1 341 ? -20.125 21.243 38.953 1.00 81.44 341 PHE A O 1
ATOM 2735 N N . ALA A 1 342 ? -20.134 19.962 40.802 1.00 83.56 342 ALA A N 1
ATOM 2736 C CA . ALA A 1 342 ? -18.850 19.318 40.525 1.00 83.56 342 ALA A CA 1
ATOM 2737 C C . ALA A 1 342 ? -18.896 18.469 39.240 1.00 83.56 342 ALA A C 1
ATOM 2739 O O . ALA A 1 342 ? -18.001 18.575 38.399 1.00 83.56 342 ALA A O 1
ATOM 2740 N N . GLU A 1 343 ? -19.965 17.688 39.047 1.00 85.75 343 GLU A N 1
ATOM 2741 C CA . GLU A 1 343 ? -20.174 16.895 37.830 1.00 85.75 343 GLU A CA 1
ATOM 2742 C C . GLU A 1 343 ? -20.294 17.781 36.581 1.00 85.75 343 GLU A C 1
ATOM 2744 O O . GLU A 1 343 ? -19.636 17.528 35.570 1.00 85.75 343 GLU A O 1
ATOM 2749 N N . LYS A 1 344 ? -21.062 18.875 36.656 1.00 86.00 344 LYS A N 1
ATOM 2750 C CA . LYS A 1 344 ? -21.193 19.847 35.562 1.00 86.00 344 LYS A CA 1
ATOM 2751 C C . LYS A 1 344 ? -19.848 20.468 35.176 1.00 86.00 344 LYS A C 1
ATOM 2753 O O . LYS A 1 344 ? -19.543 20.540 33.986 1.00 86.00 344 LYS A O 1
ATOM 2758 N N . ASN A 1 345 ? -19.034 20.883 36.149 1.00 86.81 345 ASN A N 1
ATOM 2759 C CA . ASN A 1 345 ? -17.703 21.441 35.880 1.00 86.81 345 ASN A CA 1
ATOM 2760 C C . ASN A 1 345 ? -16.765 20.399 35.254 1.00 86.81 345 ASN A C 1
ATOM 2762 O O . ASN A 1 345 ? -16.055 20.713 34.300 1.00 86.81 345 ASN A O 1
ATOM 2766 N N . SER A 1 346 ? -16.807 19.150 35.729 1.00 87.94 346 SER A N 1
ATOM 2767 C CA . SER A 1 346 ? -16.043 18.045 35.137 1.00 87.94 346 SER A CA 1
ATOM 2768 C C . SER A 1 346 ? -16.445 17.785 33.679 1.00 87.94 346 SER A C 1
ATOM 2770 O O . SER A 1 346 ? -15.582 17.661 32.810 1.00 87.94 346 SER A O 1
ATOM 2772 N N . LEU A 1 347 ? -17.748 17.785 33.374 1.00 85.38 347 LEU A N 1
ATOM 2773 C CA . LEU A 1 347 ? -18.257 17.629 32.008 1.00 85.38 347 LEU A CA 1
ATOM 2774 C C . LEU A 1 347 ? -17.882 18.810 31.102 1.00 85.38 347 LEU A C 1
ATOM 2776 O O . LEU A 1 347 ? -17.549 18.597 29.938 1.00 85.38 347 LEU A O 1
ATOM 2780 N N . GLN A 1 348 ? -17.891 20.044 31.615 1.00 86.75 348 GLN A N 1
ATOM 2781 C CA . GLN A 1 348 ? -17.428 21.222 30.870 1.00 86.75 348 GLN A CA 1
ATOM 2782 C C . GLN A 1 348 ? -15.930 21.156 30.561 1.00 86.75 348 GLN A C 1
ATOM 2784 O O . GLN A 1 348 ? -15.526 21.455 29.436 1.00 86.75 348 GLN A O 1
ATOM 2789 N N . GLN A 1 349 ? -15.117 20.734 31.531 1.00 87.88 349 GLN A N 1
ATOM 2790 C CA . GLN A 1 349 ? -13.688 20.532 31.324 1.00 87.88 349 GLN A CA 1
ATOM 2791 C C . GLN A 1 349 ? -13.440 19.446 30.272 1.00 87.88 349 GLN A C 1
ATOM 2793 O O . GLN A 1 349 ? -12.701 19.679 29.318 1.00 87.88 349 GLN A O 1
ATOM 2798 N N . ARG A 1 350 ? -14.130 18.304 30.372 1.00 84.88 350 ARG A N 1
ATOM 2799 C CA . ARG A 1 350 ? -14.036 17.223 29.384 1.00 84.88 350 ARG A CA 1
ATOM 2800 C C . ARG A 1 350 ? -14.481 17.674 27.991 1.00 84.88 350 ARG A C 1
ATOM 2802 O O . ARG A 1 350 ? -13.836 17.329 27.008 1.00 84.88 350 ARG A O 1
ATOM 2809 N N . LEU A 1 351 ? -15.535 18.487 27.882 1.00 84.12 351 LEU A N 1
ATOM 2810 C CA . LEU A 1 351 ? -15.951 19.070 26.603 1.00 84.12 351 LEU A CA 1
ATOM 2811 C C . LEU A 1 351 ? -14.853 19.963 26.013 1.00 84.12 351 LEU A C 1
ATOM 2813 O O . LEU A 1 351 ? -14.554 19.850 24.826 1.00 84.12 351 LEU A O 1
ATOM 2817 N N . MET A 1 352 ? -14.230 20.823 26.828 1.00 84.38 352 MET A N 1
ATOM 2818 C CA . MET A 1 352 ? -13.090 21.625 26.376 1.00 84.38 352 MET A CA 1
ATOM 2819 C C . MET A 1 352 ? -11.920 20.746 25.939 1.00 84.38 352 MET A C 1
ATOM 2821 O O . MET A 1 352 ? -11.306 21.044 24.923 1.00 84.38 352 MET A O 1
ATOM 2825 N N . GLU A 1 353 ? -11.615 19.668 26.656 1.00 83.38 353 GLU A N 1
ATOM 2826 C CA . GLU A 1 353 ? -10.539 18.737 26.301 1.00 83.38 353 GLU A CA 1
ATOM 2827 C C . GLU A 1 353 ? -10.817 18.001 24.986 1.00 83.38 353 GLU A C 1
ATOM 2829 O O . GLU A 1 353 ? -9.918 17.870 24.161 1.00 83.38 353 GLU A O 1
ATOM 2834 N N . VAL A 1 354 ? -12.058 17.578 24.738 1.00 79.38 354 VAL A N 1
ATOM 2835 C CA . VAL A 1 354 ? -12.448 16.902 23.489 1.00 79.38 354 VAL A CA 1
ATOM 2836 C C . VAL A 1 354 ? -12.448 17.878 22.305 1.00 79.38 354 VAL A C 1
ATOM 2838 O O . VAL A 1 354 ? -11.974 17.536 21.222 1.00 79.38 354 VAL A O 1
ATOM 2841 N N . VAL A 1 355 ? -12.930 19.110 22.504 1.00 77.94 355 VAL A N 1
ATOM 2842 C CA . VAL A 1 355 ? -12.996 20.145 21.455 1.00 77.94 355 VAL A CA 1
ATOM 2843 C C . VAL A 1 355 ? -11.618 20.741 21.147 1.00 77.94 355 VAL A C 1
ATOM 2845 O O . VAL A 1 355 ? -11.277 20.925 19.979 1.00 77.94 355 VAL A O 1
ATOM 2848 N N . ASN A 1 356 ? -10.810 21.021 22.173 1.00 73.81 356 ASN A N 1
ATOM 2849 C CA . ASN A 1 356 ? -9.470 21.605 22.032 1.00 73.81 356 ASN A CA 1
ATOM 2850 C C . ASN A 1 356 ? -8.368 20.547 21.894 1.00 73.81 356 ASN A C 1
ATOM 2852 O O . ASN A 1 356 ? -7.212 20.886 21.628 1.00 73.81 356 ASN A O 1
ATOM 2856 N N . GLY A 1 357 ? -8.705 19.271 22.080 1.00 67.06 357 GLY A N 1
ATOM 2857 C CA . GLY A 1 357 ? -7.778 18.158 21.983 1.00 67.06 357 GLY A CA 1
ATOM 2858 C C . GLY A 1 357 ? -7.067 18.152 20.635 1.00 67.06 357 GLY A C 1
ATOM 2859 O O . GLY A 1 357 ? -7.690 18.255 19.575 1.00 67.06 357 GLY A O 1
ATOM 2860 N N . LYS A 1 358 ? -5.736 17.994 20.676 1.00 53.97 358 LYS A N 1
ATOM 2861 C CA . LYS A 1 358 ? -4.835 17.972 19.505 1.00 53.97 358 LYS A CA 1
ATOM 2862 C C . LYS A 1 358 ? -5.324 17.050 18.382 1.00 53.97 358 LYS A C 1
ATOM 2864 O O . LYS A 1 358 ? -5.061 17.322 17.212 1.00 53.97 358 LYS A O 1
ATOM 2869 N N . ASN A 1 359 ? -6.079 16.012 18.726 1.00 54.81 359 ASN A N 1
ATOM 2870 C CA . ASN A 1 359 ? -6.671 15.068 17.797 1.00 54.81 359 ASN A CA 1
ATOM 2871 C C . ASN A 1 359 ? -7.608 15.766 16.795 1.00 54.81 359 ASN A C 1
ATOM 2873 O O . ASN A 1 359 ? -7.341 15.706 15.599 1.00 54.81 359 ASN A O 1
ATOM 2877 N N . ALA A 1 360 ? -8.648 16.491 17.214 1.00 48.88 360 ALA A N 1
ATOM 2878 C CA . ALA A 1 360 ? -9.665 17.010 16.285 1.00 48.88 360 ALA A CA 1
ATOM 2879 C C . ALA A 1 360 ? -9.085 17.919 15.179 1.00 48.88 360 ALA A C 1
ATOM 2881 O O . ALA A 1 360 ? -9.449 17.785 14.008 1.00 48.88 360 ALA A O 1
ATOM 2882 N N . ASN A 1 361 ? -8.125 18.783 15.521 1.00 49.84 361 ASN A N 1
ATOM 2883 C CA . ASN A 1 361 ? -7.470 19.684 14.566 1.00 49.84 361 ASN A CA 1
ATOM 2884 C C . ASN A 1 361 ? -6.495 18.954 13.629 1.00 49.84 361 ASN A C 1
ATOM 2886 O O . ASN A 1 361 ? -6.455 19.247 12.432 1.00 49.84 361 ASN A O 1
ATOM 2890 N N . THR A 1 362 ? -5.762 17.964 14.146 1.00 55.53 362 THR A N 1
ATOM 2891 C CA . THR A 1 362 ? -4.847 17.131 13.349 1.00 55.53 362 THR A CA 1
ATOM 2892 C C . THR A 1 362 ? -5.637 16.258 12.368 1.00 55.53 362 THR A C 1
ATOM 2894 O O . THR A 1 362 ? -5.364 16.259 11.170 1.00 55.53 362 THR A O 1
ATOM 2897 N N . TRP A 1 363 ? -6.716 15.623 12.832 1.00 58.50 363 TRP A N 1
ATOM 2898 C CA . TRP A 1 363 ? -7.608 14.792 12.022 1.00 58.50 363 TRP A CA 1
ATOM 2899 C C . TRP A 1 363 ? -8.370 15.590 10.955 1.00 58.50 363 TRP A C 1
ATOM 2901 O O . TRP A 1 363 ? -8.499 15.137 9.817 1.00 58.50 363 TRP A O 1
ATOM 2911 N N . GLN A 1 364 ? -8.835 16.804 11.274 1.00 52.06 364 GLN A N 1
ATOM 2912 C CA . GLN A 1 364 ? -9.475 17.689 10.294 1.00 52.06 364 GLN A CA 1
ATOM 2913 C C . GLN A 1 364 ? -8.504 18.191 9.218 1.00 52.06 364 GLN A C 1
ATOM 2915 O O . GLN A 1 364 ? -8.900 18.306 8.053 1.00 52.06 364 GLN A O 1
ATOM 2920 N N . ALA A 1 365 ? -7.251 18.488 9.578 1.00 55.19 365 ALA A N 1
ATOM 2921 C CA . ALA A 1 365 ? -6.220 18.878 8.619 1.00 55.19 365 ALA A CA 1
ATOM 2922 C C . ALA A 1 365 ? -5.862 17.715 7.679 1.00 55.19 365 ALA A C 1
ATOM 2924 O O . ALA A 1 365 ? -5.816 17.913 6.461 1.00 55.19 365 ALA A O 1
ATOM 2925 N N . VAL A 1 366 ? -5.715 16.502 8.227 1.00 52.53 366 VAL A N 1
ATOM 2926 C CA . VAL A 1 366 ? -5.505 15.265 7.460 1.00 52.53 366 VAL A CA 1
ATOM 2927 C C . VAL A 1 366 ? -6.686 15.015 6.518 1.00 52.53 366 VAL A C 1
ATOM 2929 O O . VAL A 1 366 ? -6.487 14.921 5.313 1.00 52.53 366 VAL A O 1
ATOM 2932 N N . ILE A 1 367 ? -7.937 15.049 6.991 1.00 54.22 367 ILE A N 1
ATOM 2933 C CA . ILE A 1 367 ? -9.110 14.830 6.123 1.00 54.22 367 ILE A CA 1
ATOM 2934 C C . ILE A 1 367 ? -9.227 15.879 5.016 1.00 54.22 367 ILE A C 1
ATOM 2936 O O . ILE A 1 367 ? -9.429 15.525 3.853 1.00 54.22 367 ILE A O 1
ATOM 2940 N N . LYS A 1 368 ? -9.099 17.177 5.328 1.00 53.31 368 LYS A N 1
ATOM 2941 C CA . LYS A 1 368 ? -9.231 18.241 4.314 1.00 53.31 368 LYS A CA 1
ATOM 2942 C C . LYS A 1 368 ? -8.150 18.142 3.235 1.00 53.31 368 LYS A C 1
ATOM 2944 O O . LYS A 1 368 ? -8.421 18.492 2.082 1.00 53.31 368 LYS A O 1
ATOM 2949 N N . ARG A 1 369 ? -6.950 17.675 3.586 1.00 55.94 369 ARG A N 1
ATOM 2950 C CA . ARG A 1 369 ? -5.836 17.460 2.653 1.00 55.94 369 ARG A CA 1
ATOM 2951 C C . 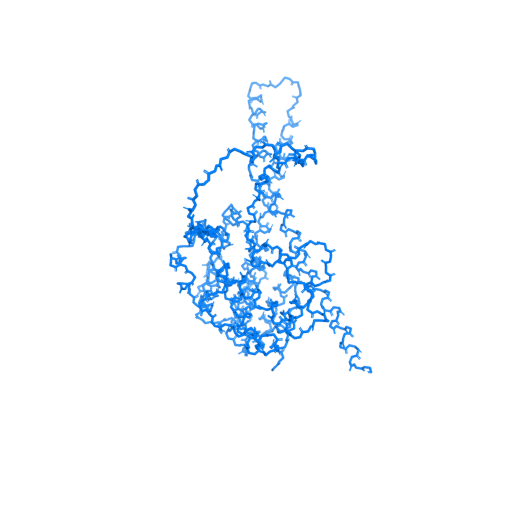ARG A 1 369 ? -6.030 16.178 1.835 1.00 55.94 369 ARG A C 1
ATOM 2953 O O . ARG A 1 369 ? -5.918 16.220 0.607 1.00 55.94 369 ARG A O 1
ATOM 2960 N N . GLU A 1 370 ? -6.440 15.091 2.482 1.00 53.84 370 GLU A N 1
ATOM 2961 C CA . GLU A 1 370 ? -6.515 13.758 1.880 1.00 53.84 370 GLU A CA 1
ATOM 2962 C C . GLU A 1 370 ? -7.753 13.538 1.006 1.00 53.84 370 GLU A C 1
ATOM 2964 O O . GLU A 1 370 ? -7.627 13.028 -0.109 1.00 53.84 370 GLU A O 1
ATOM 2969 N N . PHE A 1 371 ? -8.935 14.017 1.410 1.00 46.47 371 PHE A N 1
ATOM 2970 C CA . PHE A 1 371 ? -10.153 13.870 0.597 1.00 46.47 371 PHE A CA 1
ATOM 2971 C C . PHE A 1 371 ? -10.052 14.642 -0.729 1.00 46.47 371 PHE A C 1
ATOM 2973 O O . PHE A 1 371 ? -10.560 14.210 -1.766 1.00 46.47 371 PHE A O 1
ATOM 2980 N N . ARG A 1 372 ? -9.331 15.774 -0.722 1.00 48.84 372 ARG A N 1
ATOM 2981 C CA . ARG A 1 372 ? -9.022 16.536 -1.940 1.00 48.84 372 ARG A CA 1
ATOM 2982 C C . ARG A 1 372 ? -7.985 15.832 -2.815 1.00 48.84 372 ARG A C 1
ATOM 2984 O O . ARG A 1 372 ? -8.020 16.031 -4.023 1.00 48.84 372 ARG A O 1
ATOM 2991 N N . SER A 1 373 ? -7.048 15.081 -2.238 1.00 46.56 373 SER A N 1
ATOM 2992 C CA . SER A 1 373 ? -6.035 14.309 -2.977 1.00 46.56 373 SER A CA 1
ATOM 2993 C C . SER A 1 373 ? -6.661 13.070 -3.634 1.00 46.56 373 SER A C 1
ATOM 2995 O O . SER A 1 373 ? -6.539 12.881 -4.841 1.00 46.56 373 SER A O 1
ATOM 2997 N N . PHE A 1 374 ? -7.442 12.294 -2.878 1.00 40.03 374 PHE A N 1
ATOM 2998 C CA . PHE A 1 374 ? -8.082 11.066 -3.357 1.00 40.03 374 PHE A CA 1
ATOM 2999 C C . PHE A 1 374 ? -9.094 11.317 -4.491 1.00 40.03 374 PHE A C 1
ATOM 3001 O O . PHE A 1 374 ? -9.067 10.636 -5.515 1.00 40.03 374 PHE A O 1
ATOM 3008 N N . ARG A 1 375 ? -9.940 12.356 -4.374 1.00 42.31 375 ARG A N 1
ATOM 3009 C CA . ARG A 1 375 ? -10.919 12.715 -5.421 1.00 42.31 375 ARG A CA 1
ATOM 3010 C C . ARG A 1 375 ? -10.256 13.189 -6.721 1.00 42.31 375 ARG A C 1
ATOM 3012 O O . ARG A 1 375 ? -10.822 12.989 -7.793 1.00 42.31 375 ARG A O 1
ATOM 3019 N N . ARG A 1 376 ? -9.067 13.801 -6.636 1.00 41.88 376 ARG A N 1
ATOM 3020 C CA . ARG A 1 376 ? -8.293 14.244 -7.807 1.00 41.88 376 ARG A CA 1
ATOM 3021 C C . ARG A 1 376 ? -7.715 13.056 -8.577 1.00 41.88 376 ARG A C 1
ATOM 3023 O O . ARG A 1 376 ? -7.909 12.995 -9.785 1.00 41.88 376 ARG A O 1
ATOM 3030 N N . ASN A 1 377 ? -7.142 12.076 -7.882 1.00 40.38 377 ASN A N 1
ATOM 3031 C CA . ASN A 1 377 ? -6.551 10.896 -8.523 1.00 40.38 377 ASN A CA 1
ATOM 3032 C C . ASN A 1 377 ? -7.608 9.998 -9.200 1.00 40.38 377 ASN A C 1
ATOM 3034 O O . ASN A 1 377 ? -7.406 9.564 -10.328 1.00 40.38 377 ASN A O 1
ATOM 3038 N N . ALA A 1 378 ? -8.779 9.801 -8.579 1.00 34.03 378 ALA A N 1
ATOM 3039 C CA . ALA A 1 378 ? -9.872 9.029 -9.190 1.00 34.03 378 ALA A CA 1
ATOM 3040 C C . ALA A 1 378 ? -10.509 9.727 -10.419 1.00 34.03 378 ALA A C 1
ATOM 3042 O O . ALA A 1 378 ? -10.998 9.071 -11.340 1.00 34.03 378 ALA A O 1
ATOM 3043 N N . SER A 1 379 ? -10.486 11.066 -10.462 1.00 32.31 379 SER A N 1
ATOM 3044 C CA . SER A 1 379 ? -11.027 11.836 -11.595 1.00 32.31 379 SER A CA 1
ATOM 3045 C C . SER A 1 379 ? -10.104 11.792 -12.821 1.00 32.31 379 SER A C 1
ATOM 3047 O O . SER A 1 379 ? -10.608 11.725 -13.940 1.00 32.31 379 SER A O 1
ATOM 3049 N N . CYS A 1 380 ? -8.777 11.759 -12.629 1.00 33.81 380 CYS A N 1
ATOM 3050 C CA . CYS A 1 380 ? -7.804 11.617 -13.723 1.00 33.81 380 CYS A CA 1
ATOM 3051 C C . CYS A 1 380 ? -8.020 10.322 -14.521 1.00 33.81 380 CYS A C 1
ATOM 3053 O O . CYS A 1 380 ? -8.102 10.362 -15.747 1.00 33.81 380 CYS A O 1
ATOM 3055 N N . LEU A 1 381 ? -8.230 9.199 -13.830 1.00 34.59 381 LEU A N 1
ATOM 3056 C CA . LEU A 1 381 ? -8.438 7.892 -14.463 1.00 34.59 381 LEU A CA 1
ATOM 3057 C C . LEU A 1 381 ? -9.771 7.801 -15.230 1.00 34.59 381 LEU A C 1
ATOM 3059 O O . LEU A 1 381 ? -9.862 7.136 -16.260 1.00 34.59 381 LEU A O 1
ATOM 3063 N N . THR A 1 382 ? -10.808 8.512 -14.774 1.00 32.66 382 THR A N 1
ATOM 3064 C CA . THR A 1 382 ? -12.135 8.498 -15.420 1.00 32.66 382 THR A CA 1
ATOM 3065 C C . THR A 1 382 ? -12.146 9.295 -16.734 1.00 32.66 382 THR A C 1
ATOM 3067 O O . THR A 1 382 ? -12.799 8.891 -17.697 1.00 32.66 382 THR A O 1
ATOM 3070 N N . VAL A 1 383 ? -11.395 10.402 -16.810 1.00 35.66 383 VAL A N 1
ATOM 3071 C CA . VAL A 1 383 ? -11.315 11.237 -18.024 1.00 35.66 383 VAL A CA 1
ATOM 3072 C C . VAL A 1 383 ? -10.423 10.608 -19.102 1.00 35.66 383 VAL A C 1
ATOM 3074 O O . VAL A 1 383 ? -10.743 10.723 -20.287 1.00 35.66 383 VAL A O 1
ATOM 3077 N N . CYS A 1 384 ? -9.365 9.877 -18.728 1.00 35.75 384 CYS A N 1
ATOM 3078 C CA . CYS A 1 384 ? -8.559 9.121 -19.695 1.00 35.75 384 CYS A CA 1
ATOM 3079 C C . CYS A 1 384 ? -9.406 8.090 -20.466 1.00 35.75 384 CYS A C 1
ATOM 3081 O O . CYS A 1 384 ? -9.283 7.994 -21.685 1.00 35.75 384 CYS A O 1
ATOM 3083 N N . ARG A 1 385 ? -10.366 7.430 -19.801 1.00 41.88 385 ARG A N 1
ATOM 3084 C CA . ARG A 1 385 ? -11.294 6.476 -20.435 1.00 41.88 385 ARG A CA 1
ATOM 3085 C C . ARG A 1 385 ? -12.256 7.122 -21.438 1.00 41.88 385 ARG A C 1
ATOM 3087 O O . ARG A 1 385 ? -12.513 6.543 -22.489 1.00 41.88 385 ARG A O 1
ATOM 3094 N N . GLN A 1 386 ? -12.783 8.316 -21.149 1.00 37.19 386 GLN A N 1
ATOM 3095 C CA . GLN A 1 386 ? -13.645 9.028 -22.106 1.00 37.19 386 GLN A CA 1
ATOM 3096 C C . GLN A 1 386 ? -12.889 9.382 -23.393 1.00 37.19 386 GLN A C 1
ATOM 3098 O O . GLN A 1 386 ? -13.470 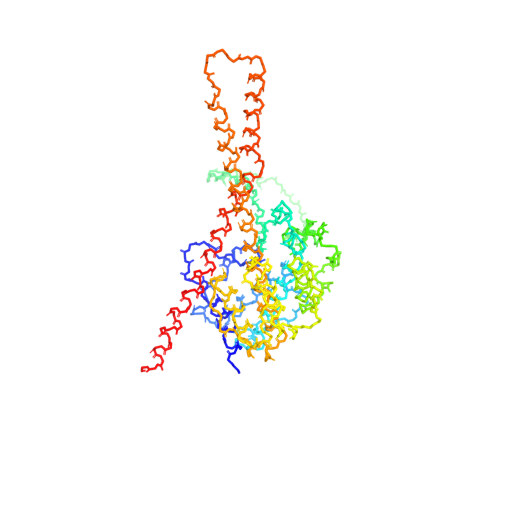9.283 -24.473 1.00 37.19 386 GLN A O 1
ATOM 3103 N N . ARG A 1 387 ? -11.597 9.732 -23.287 1.00 37.91 387 ARG A N 1
ATOM 3104 C CA . ARG A 1 387 ? -10.722 10.009 -24.440 1.00 37.91 387 ARG A CA 1
ATOM 3105 C C . ARG A 1 387 ? -10.313 8.754 -25.207 1.00 37.91 387 ARG A C 1
ATOM 3107 O O . ARG A 1 387 ? -10.271 8.781 -26.430 1.00 37.91 387 ARG A O 1
ATOM 3114 N N . GLU A 1 388 ? -10.068 7.647 -24.519 1.00 37.12 388 GLU A N 1
ATOM 3115 C CA . GLU A 1 388 ? -9.753 6.360 -25.149 1.00 37.12 388 GLU A CA 1
ATOM 3116 C C . GLU A 1 388 ? -10.948 5.805 -25.942 1.00 37.12 388 GLU A C 1
ATOM 3118 O O . GLU A 1 388 ? -10.789 5.326 -27.065 1.00 37.12 388 GLU A O 1
ATOM 3123 N N . GLN A 1 389 ? -12.167 5.985 -25.423 1.00 42.38 389 GLN A N 1
ATOM 3124 C CA . GLN A 1 389 ? -13.409 5.677 -26.140 1.00 42.38 389 GLN A CA 1
ATOM 3125 C C . GLN A 1 389 ? -13.632 6.583 -27.360 1.00 42.38 389 GLN A C 1
ATOM 3127 O O . GLN A 1 389 ? -14.165 6.121 -28.362 1.00 42.38 389 GLN A O 1
ATOM 3132 N N . THR A 1 390 ? -13.189 7.845 -27.326 1.00 45.25 390 THR A N 1
ATOM 3133 C CA . THR A 1 390 ? -13.277 8.734 -28.501 1.00 45.25 390 THR A CA 1
ATOM 3134 C C . THR A 1 390 ? -12.202 8.432 -29.546 1.00 45.25 390 THR A C 1
ATOM 3136 O O . THR A 1 390 ? -12.470 8.527 -30.740 1.00 45.25 390 THR A O 1
ATOM 3139 N N . LEU A 1 391 ? -10.995 8.036 -29.131 1.00 38.25 391 LEU A N 1
ATOM 3140 C CA . LEU A 1 391 ? -9.898 7.692 -30.044 1.00 38.25 391 LEU A CA 1
ATOM 3141 C C . LEU A 1 391 ? -10.130 6.356 -30.761 1.00 38.25 391 LEU A C 1
ATOM 3143 O O . LEU A 1 391 ? -9.877 6.262 -31.958 1.00 38.25 391 LEU A O 1
ATOM 3147 N N . THR A 1 392 ? -10.680 5.359 -30.067 1.00 41.34 392 THR A N 1
ATOM 3148 C CA . THR A 1 392 ? -11.058 4.067 -30.673 1.00 41.34 392 THR A CA 1
ATOM 3149 C C . THR A 1 392 ? -12.271 4.175 -31.602 1.00 41.34 392 THR A C 1
ATOM 3151 O O . THR A 1 392 ? -12.346 3.449 -32.590 1.00 41.34 392 THR A O 1
ATOM 3154 N N . GLN A 1 393 ? -13.190 5.113 -31.347 1.00 43.53 393 GLN A N 1
ATOM 3155 C CA . GLN A 1 393 ? -14.291 5.433 -32.268 1.00 43.53 393 GLN A CA 1
ATOM 3156 C C . GLN A 1 393 ? -13.832 6.237 -33.496 1.00 43.53 393 GLN A C 1
ATOM 3158 O O . GLN A 1 393 ? -14.421 6.101 -34.562 1.00 43.53 393 GLN A O 1
ATOM 3163 N N . SER A 1 394 ? -12.767 7.034 -33.370 1.00 40.06 394 SER A N 1
ATOM 3164 C CA . SER A 1 394 ? -12.170 7.815 -34.465 1.00 40.06 394 SER A CA 1
ATOM 3165 C C . SER A 1 394 ? -11.359 6.953 -35.445 1.00 40.06 394 SER A C 1
ATOM 3167 O O . SER A 1 394 ? -11.369 7.201 -36.644 1.00 40.06 394 SER A O 1
ATOM 3169 N N . SER A 1 395 ? -10.693 5.899 -34.964 1.00 36.84 395 SER A N 1
ATOM 3170 C CA . SER A 1 395 ? -9.891 4.988 -35.797 1.00 36.84 395 SER A CA 1
ATOM 3171 C C . SER A 1 395 ? -10.701 3.918 -36.544 1.00 36.84 395 SER A C 1
ATOM 3173 O O . SER A 1 395 ? -10.121 3.115 -37.269 1.00 36.84 395 SER A O 1
ATOM 3175 N N . ALA A 1 396 ? -12.014 3.857 -36.315 1.00 40.94 396 ALA A N 1
ATOM 3176 C CA . ALA A 1 396 ? -12.935 2.923 -36.965 1.00 40.94 396 ALA A CA 1
ATOM 3177 C C . ALA A 1 396 ? -13.838 3.610 -38.012 1.00 40.94 396 ALA A C 1
ATOM 3179 O O . ALA A 1 396 ? -14.767 2.975 -38.511 1.00 40.94 396 ALA A O 1
ATOM 3180 N N . GLY A 1 397 ? -13.581 4.892 -38.306 1.00 37.69 397 GLY A N 1
ATOM 3181 C CA . GLY A 1 397 ? -14.288 5.708 -39.297 1.00 37.69 397 GLY A CA 1
ATOM 3182 C C . GLY A 1 397 ? -13.489 5.917 -40.572 1.00 37.69 397 GLY A C 1
ATOM 3183 O O . GLY A 1 397 ? -12.270 6.177 -40.456 1.00 37.69 397 GLY A O 1
#

InterPro domains:
  IPR036872 CH domain superfamily [SSF47576] (226-305)

Secondary structure (DSSP, 8-state):
--HHHHHHHHHHHHHHHTTS--SS--B-TTTSSB-TT----TT--HHHHHHHHHHHHHHHHHTTSS-TT----HHHHHTT-HHHHHHHHHHHHHHHHHHHHHHHHHHH-S-HHHHTTS----SPP--------PPP---GGGGSTTSSSSSS-----------PPPPP--TT---SSTTHHHHHHH-TT--SS-GGGSPPHHHHHHHHHHHHHHHH-SSS----SSGGGGGSHHHHHHHHHHHSTTSS-TTT--SSHHHHHHHHHHHHHHHT------HHHHHH--HHHHHHHHHHHHHHHHHHHHHHHHHHHHHHHHHHHHHHHHHHHHS-SS---HHHHHHHHHHHHHHHHHHHSHHHHHHHHHHHHHHHHHHHHHHHHHHHHHHHHHHHHHTT-

Organism: Pleurodeles waltl (NCBI:txid8319)